Protein AF-A0A6G3RQ83-F1 (afdb_monomer)

Nearest PDB structures (foldseek):
  8jdv-assembly1_A  TM=8.795E-01  e=1.199E-05  Mus musculus
  8jdx-assembly1_A  TM=8.565E-01  e=9.917E-06  Mus musculus
  8jdu-assembly1_A  TM=8.662E-01  e=1.199E-05  Mus musculus
  8jdt-assembly1_A  TM=8.789E-01  e=2.021E-05  Mus musculus
  8jdp-assembly1_A  TM=8.867E-01  e=3.249E-05  Mus musculus

Mean predicted aligned error: 5.99 Å

Radius of gyration: 28.43 Å; Cα contacts (8 Å, |Δi|>4): 688; chains: 1; bounding box: 69×50×75 Å

Structure (mmCIF, N/CA/C/O backbone):
data_AF-A0A6G3RQ83-F1
#
_entry.id   AF-A0A6G3RQ83-F1
#
loop_
_atom_site.group_PDB
_atom_site.id
_atom_site.type_symbol
_atom_site.label_atom_id
_atom_site.label_alt_id
_atom_site.label_comp_id
_atom_site.label_asym_id
_atom_site.label_entity_id
_atom_site.label_seq_id
_atom_site.pdbx_PDB_ins_code
_atom_site.Cartn_x
_atom_site.Cartn_y
_atom_site.Cartn_z
_atom_site.occupancy
_atom_site.B_iso_or_equiv
_atom_site.auth_seq_id
_atom_site.auth_comp_id
_atom_site.auth_asym_id
_atom_site.auth_atom_id
_atom_site.pdbx_PDB_model_num
ATOM 1 N N . ALA A 1 1 ? -17.343 4.340 -33.587 1.00 60.56 1 ALA A N 1
ATOM 2 C CA . ALA A 1 1 ? -17.999 3.155 -34.172 1.00 60.56 1 ALA A CA 1
ATOM 3 C C . ALA A 1 1 ? -19.364 2.994 -33.525 1.00 60.56 1 ALA A C 1
ATOM 5 O O . ALA A 1 1 ? -19.472 3.233 -32.323 1.00 60.56 1 ALA A O 1
ATOM 6 N N . ALA A 1 2 ? -20.395 2.627 -34.284 1.00 85.44 2 ALA A N 1
ATOM 7 C CA . ALA A 1 2 ? -21.669 2.229 -33.679 1.00 85.44 2 ALA A CA 1
ATOM 8 C C . ALA A 1 2 ? -21.465 0.942 -32.841 1.00 85.44 2 ALA A C 1
ATOM 10 O O . ALA A 1 2 ? -20.587 0.149 -33.187 1.00 85.44 2 ALA A O 1
ATOM 11 N N . PRO A 1 3 ? -22.248 0.677 -31.776 1.00 84.38 3 PRO A N 1
ATOM 12 C CA . PRO A 1 3 ? -22.075 -0.525 -30.947 1.00 84.38 3 PRO A CA 1
ATOM 13 C C . PRO A 1 3 ? -22.055 -1.837 -31.749 1.00 84.38 3 PRO A C 1
ATOM 15 O O . PRO A 1 3 ? -21.210 -2.698 -31.517 1.00 84.38 3 PRO A O 1
ATOM 18 N N . ALA A 1 4 ? -22.922 -1.948 -32.761 1.00 87.56 4 ALA A N 1
ATOM 19 C CA . ALA A 1 4 ? -22.968 -3.100 -33.661 1.00 87.56 4 ALA A CA 1
ATOM 20 C C . ALA A 1 4 ? -21.682 -3.262 -34.490 1.00 87.56 4 ALA A C 1
ATOM 22 O O . ALA A 1 4 ? -21.198 -4.373 -34.689 1.00 87.56 4 ALA A O 1
ATOM 23 N N . GLU A 1 5 ? -21.091 -2.153 -34.934 1.00 91.25 5 GLU A N 1
ATOM 24 C CA . GLU A 1 5 ? -19.834 -2.158 -35.679 1.00 91.25 5 GLU A CA 1
ATOM 25 C C . GLU A 1 5 ? -18.661 -2.587 -34.784 1.00 91.25 5 GLU A C 1
ATOM 27 O O . GLU A 1 5 ? -17.835 -3.401 -35.193 1.00 91.25 5 GLU A O 1
ATOM 32 N N . ALA A 1 6 ? -18.601 -2.087 -33.544 1.00 88.31 6 ALA A N 1
ATOM 33 C CA . ALA A 1 6 ? -17.580 -2.486 -32.576 1.00 88.31 6 ALA A CA 1
ATOM 34 C C . ALA A 1 6 ? -17.664 -3.987 -32.256 1.00 88.31 6 ALA A C 1
ATOM 36 O O . ALA A 1 6 ? -16.642 -4.674 -32.243 1.00 88.31 6 ALA A O 1
ATOM 37 N N . ARG A 1 7 ? -18.883 -4.511 -32.078 1.00 89.75 7 ARG A N 1
ATOM 38 C CA . ARG A 1 7 ? -19.116 -5.941 -31.857 1.00 89.75 7 ARG A CA 1
ATOM 39 C C . ARG A 1 7 ? -18.707 -6.790 -33.059 1.00 89.75 7 ARG A C 1
ATOM 41 O O . ARG A 1 7 ? -17.972 -7.756 -32.886 1.00 89.75 7 ARG A O 1
ATOM 48 N N . ALA A 1 8 ? -19.093 -6.395 -34.272 1.00 92.06 8 ALA A N 1
ATOM 49 C CA . ALA A 1 8 ? -18.705 -7.105 -35.491 1.00 92.06 8 ALA A CA 1
ATOM 50 C C . ALA A 1 8 ? -17.176 -7.159 -35.673 1.00 92.06 8 ALA A C 1
ATOM 52 O O . ALA A 1 8 ? -16.634 -8.194 -36.065 1.00 92.06 8 ALA A O 1
ATOM 53 N N . ARG A 1 9 ? -16.467 -6.068 -35.340 1.00 92.44 9 ARG A N 1
ATOM 54 C CA . ARG A 1 9 ? -14.994 -6.032 -35.333 1.00 92.44 9 ARG A CA 1
ATOM 55 C C . ARG A 1 9 ? -14.403 -6.966 -34.273 1.00 92.44 9 ARG A C 1
ATOM 57 O O . ARG A 1 9 ? -13.469 -7.698 -34.584 1.00 92.44 9 ARG A O 1
ATOM 64 N N . ALA A 1 10 ? -14.950 -6.985 -33.056 1.00 90.94 10 ALA A N 1
ATOM 65 C CA . ALA A 1 10 ? -14.504 -7.900 -32.003 1.00 90.94 10 ALA A CA 1
ATOM 66 C C . ALA A 1 10 ? -14.693 -9.373 -32.408 1.00 90.94 10 ALA A C 1
ATOM 68 O O . ALA A 1 10 ? -13.779 -10.178 -32.261 1.00 90.94 10 ALA A O 1
ATOM 69 N N . GLU A 1 11 ? -15.837 -9.721 -32.997 1.00 91.25 11 GLU A N 1
ATOM 70 C CA . GLU A 1 11 ? -16.105 -11.076 -33.494 1.00 91.25 11 GLU A CA 1
ATOM 71 C C . GLU A 1 11 ? -15.198 -11.460 -34.674 1.00 91.25 11 GLU A C 1
ATOM 73 O O . GLU A 1 11 ? -14.825 -12.624 -34.813 1.00 91.25 11 GLU A O 1
ATOM 78 N N . ALA A 1 12 ? -14.806 -10.499 -35.516 1.00 92.69 12 ALA A N 1
ATOM 79 C CA . ALA A 1 12 ? -13.812 -10.736 -36.561 1.00 92.69 12 ALA A CA 1
ATOM 80 C C . ALA A 1 12 ? -12.431 -11.064 -35.972 1.00 92.69 12 ALA A C 1
ATOM 82 O O . ALA A 1 12 ? -11.784 -11.988 -36.457 1.00 92.69 12 ALA A O 1
ATOM 83 N N . ILE A 1 13 ? -12.016 -10.368 -34.906 1.00 90.75 13 ILE A N 1
ATOM 84 C CA . ILE A 1 13 ? -10.780 -10.683 -34.173 1.00 90.75 13 ILE A CA 1
ATOM 85 C C . ILE A 1 13 ? -10.866 -12.083 -33.565 1.00 90.75 13 ILE A C 1
ATOM 87 O O . ILE A 1 13 ? -9.930 -12.855 -33.723 1.00 90.75 13 ILE A O 1
ATOM 91 N N . VAL A 1 14 ? -11.988 -12.440 -32.931 1.00 91.81 14 VAL A N 1
ATOM 92 C CA . VAL A 1 14 ? -12.187 -13.780 -32.351 1.00 91.81 14 VAL A CA 1
ATOM 93 C C . VAL A 1 14 ? -12.084 -14.876 -33.408 1.00 91.81 14 VAL A C 1
ATOM 95 O O . VAL A 1 14 ? -11.429 -15.875 -33.162 1.00 91.81 14 VAL A O 1
ATOM 98 N N . ARG A 1 15 ? -12.680 -14.695 -34.594 1.00 89.56 15 ARG A N 1
ATOM 99 C CA . ARG A 1 15 ? -12.571 -15.677 -35.690 1.00 89.56 15 ARG A CA 1
ATOM 100 C C . ARG A 1 15 ? -11.160 -15.782 -36.270 1.00 89.56 15 ARG A C 1
ATOM 102 O O . ARG A 1 15 ? -10.807 -16.829 -36.797 1.00 89.56 15 ARG A O 1
ATOM 109 N N . ALA A 1 16 ? -10.402 -14.688 -36.247 1.00 89.50 16 ALA A N 1
ATOM 110 C CA . ALA A 1 16 ? -9.028 -14.654 -36.739 1.00 89.50 16 ALA A CA 1
ATOM 111 C C . ALA A 1 16 ? -8.018 -15.173 -35.702 1.00 89.50 16 ALA A C 1
ATOM 113 O O . ALA A 1 16 ? -6.944 -15.642 -36.071 1.00 89.50 16 ALA A O 1
ATOM 114 N N . ALA A 1 17 ? -8.348 -15.070 -34.414 1.00 83.88 17 ALA A N 1
ATOM 115 C CA . ALA A 1 17 ? -7.580 -15.650 -33.332 1.00 83.88 17 ALA A CA 1
ATOM 116 C C . ALA A 1 17 ? -7.884 -17.150 -33.270 1.00 83.88 17 ALA A C 1
ATOM 118 O O . ALA A 1 17 ? -9.022 -17.545 -33.049 1.00 83.88 17 ALA A O 1
ATOM 119 N N . ASP A 1 18 ? -6.868 -17.992 -33.437 1.00 84.38 18 ASP A N 1
ATOM 120 C CA . ASP A 1 18 ? -6.955 -19.439 -33.199 1.00 84.38 18 ASP A CA 1
ATOM 121 C C . ASP A 1 18 ? -7.060 -19.723 -31.682 1.00 84.38 18 ASP A C 1
ATOM 123 O O . ASP A 1 18 ? -6.162 -20.273 -31.047 1.00 84.38 18 ASP A O 1
ATOM 127 N N . ALA A 1 19 ? -8.111 -19.190 -31.056 1.00 87.12 19 ALA A N 1
ATOM 128 C CA . ALA A 1 19 ? -8.322 -19.185 -29.618 1.00 87.12 19 ALA A CA 1
ATOM 129 C C . ALA A 1 19 ? -9.095 -20.432 -29.171 1.00 87.12 19 ALA A C 1
ATOM 131 O O . ALA A 1 19 ? -10.034 -20.868 -29.831 1.00 87.12 19 ALA A O 1
ATOM 132 N N . LEU A 1 20 ? -8.739 -20.969 -28.000 1.00 92.75 20 LEU A N 1
ATOM 133 C CA . LEU A 1 20 ? -9.447 -22.102 -27.390 1.00 92.75 20 LEU A CA 1
ATOM 134 C C . LEU A 1 20 ? -10.851 -21.726 -26.890 1.00 92.75 20 LEU A C 1
ATOM 136 O O . LEU A 1 20 ? -11.746 -22.565 -26.880 1.00 92.75 20 LEU A O 1
ATOM 140 N N . ASP A 1 21 ? -11.022 -20.479 -26.450 1.00 93.38 21 ASP A N 1
ATOM 141 C CA . ASP A 1 21 ? -12.290 -19.906 -26.002 1.00 93.38 21 ASP A CA 1
ATOM 142 C C . ASP A 1 21 ? -12.244 -18.378 -26.164 1.00 93.38 21 ASP A C 1
ATOM 144 O O . ASP A 1 21 ? -11.164 -17.774 -26.206 1.00 93.38 21 ASP A O 1
ATOM 148 N N . ALA A 1 22 ? -13.408 -17.741 -26.260 1.00 92.69 22 ALA A N 1
ATOM 149 C CA . ALA A 1 22 ? -13.518 -16.301 -26.420 1.00 92.69 22 ALA A CA 1
ATOM 150 C C . ALA A 1 22 ? -14.801 -15.740 -25.804 1.00 92.69 22 ALA A C 1
ATOM 152 O O . ALA A 1 22 ? -15.896 -16.279 -25.957 1.00 92.69 22 ALA A O 1
ATOM 153 N N . ARG A 1 23 ? -14.680 -14.562 -25.185 1.00 92.00 23 ARG A N 1
ATOM 154 C CA . ARG A 1 23 ? -15.817 -13.796 -24.671 1.00 92.00 23 ARG A CA 1
ATOM 155 C C . ARG A 1 23 ? -15.720 -12.339 -25.102 1.00 92.00 23 ARG A C 1
ATOM 157 O O . ARG A 1 23 ? -14.779 -11.641 -24.739 1.00 92.00 23 ARG A O 1
ATOM 164 N N . VAL A 1 24 ? -16.736 -11.867 -25.822 1.00 91.69 24 VAL A N 1
ATOM 165 C CA . VAL A 1 24 ? -16.911 -10.441 -26.127 1.00 91.69 24 VAL A CA 1
ATOM 166 C C . VAL A 1 24 ? -17.701 -9.795 -24.991 1.00 91.69 24 VAL A C 1
ATOM 168 O O . VAL A 1 24 ? -18.797 -10.246 -24.663 1.00 91.69 24 VAL A O 1
ATOM 171 N N . VAL A 1 25 ? -17.133 -8.753 -24.381 1.00 92.44 25 VAL A N 1
ATOM 172 C CA . VAL A 1 25 ? -17.758 -7.987 -23.294 1.00 92.44 25 VAL A CA 1
ATOM 173 C C . VAL A 1 25 ? -18.052 -6.576 -23.792 1.00 92.44 25 VAL A C 1
ATOM 175 O O . VAL A 1 25 ? -17.140 -5.790 -24.058 1.00 92.44 25 VAL A O 1
ATOM 178 N N . ASP A 1 26 ? -19.333 -6.265 -23.952 1.00 89.50 26 ASP A N 1
ATOM 179 C CA . ASP A 1 26 ? -19.826 -4.977 -24.448 1.00 89.50 26 ASP A CA 1
ATOM 180 C C . ASP A 1 26 ? -20.525 -4.134 -23.373 1.00 89.50 26 ASP A C 1
ATOM 182 O O . ASP A 1 26 ? -20.759 -2.943 -23.588 1.00 89.50 26 ASP A O 1
ATOM 186 N N . ASP A 1 27 ? -20.789 -4.702 -22.194 1.00 91.38 27 ASP A N 1
ATOM 187 C CA . ASP A 1 27 ? -21.314 -3.943 -21.071 1.00 91.38 27 ASP A CA 1
ATOM 188 C C . ASP A 1 27 ? -20.209 -3.055 -20.447 1.00 91.38 27 ASP A C 1
ATOM 190 O O . ASP A 1 27 ? -19.086 -3.516 -20.204 1.00 91.38 27 ASP A O 1
ATOM 194 N N . PRO A 1 28 ? -20.488 -1.772 -20.146 1.00 90.31 28 PRO A N 1
ATOM 195 C CA . PRO A 1 28 ? -19.456 -0.858 -19.660 1.00 90.31 28 PRO A CA 1
ATOM 196 C C . PRO A 1 28 ? -18.801 -1.270 -18.334 1.00 90.31 28 PRO A C 1
ATOM 198 O O . PRO A 1 28 ? -17.666 -0.876 -18.064 1.00 90.31 28 PRO A O 1
ATOM 201 N N . ALA A 1 29 ? -19.505 -2.005 -17.466 1.00 89.88 29 ALA A N 1
ATOM 202 C CA . ALA A 1 29 ? -18.961 -2.416 -16.173 1.00 89.88 29 ALA A CA 1
ATOM 203 C C . ALA A 1 29 ? -17.939 -3.547 -16.341 1.00 89.88 29 ALA A C 1
ATOM 205 O O . ALA A 1 29 ? -16.832 -3.450 -15.805 1.00 89.88 29 ALA A O 1
ATOM 206 N N . GLY A 1 30 ? -18.275 -4.557 -17.140 1.00 92.88 30 GLY A N 1
ATOM 207 C CA . GLY A 1 30 ? -17.385 -5.641 -17.531 1.00 92.88 30 GLY A CA 1
ATOM 208 C C . GLY A 1 30 ? -16.168 -5.135 -18.300 1.00 92.88 30 GLY A C 1
ATOM 209 O O . GLY A 1 30 ? -15.046 -5.526 -17.983 1.00 92.88 30 GLY A O 1
ATOM 210 N N . GLN A 1 31 ? -16.351 -4.191 -19.230 1.00 92.06 31 GLN A N 1
ATOM 211 C CA . GLN A 1 31 ? -15.231 -3.556 -19.936 1.00 92.06 31 GLN A CA 1
ATOM 212 C C . GLN A 1 31 ? -14.258 -2.881 -18.970 1.00 92.06 31 GLN A C 1
ATOM 214 O O . GLN A 1 31 ? -13.061 -3.149 -19.028 1.00 92.06 31 GLN A O 1
ATOM 219 N N . ARG A 1 32 ? -14.754 -2.049 -18.043 1.00 89.88 32 ARG A N 1
ATOM 220 C CA . ARG A 1 32 ? -13.900 -1.395 -17.036 1.00 89.88 32 ARG A CA 1
ATOM 221 C C . ARG A 1 32 ? -13.158 -2.400 -16.159 1.00 89.88 32 ARG A C 1
ATOM 223 O O . ARG A 1 32 ? -12.003 -2.164 -15.821 1.00 89.88 32 ARG A O 1
ATOM 230 N N . ALA A 1 33 ? -13.801 -3.509 -15.791 1.00 90.12 33 ALA A N 1
ATOM 231 C CA . ALA A 1 33 ? -13.156 -4.556 -15.007 1.00 90.12 33 ALA A CA 1
ATOM 232 C C . ALA A 1 33 ? -11.991 -5.205 -15.773 1.00 90.12 33 ALA A C 1
ATOM 234 O O . ALA A 1 33 ? -10.909 -5.356 -15.210 1.00 90.12 33 ALA A O 1
ATOM 235 N N . LEU A 1 34 ? -12.179 -5.526 -17.058 1.00 92.44 34 LEU A N 1
ATOM 236 C CA . LEU A 1 34 ? -11.126 -6.099 -17.904 1.00 92.44 34 LEU A CA 1
ATOM 237 C C . LEU A 1 34 ? -9.994 -5.102 -18.187 1.00 92.44 34 LEU A C 1
ATOM 239 O O . LEU A 1 34 ? -8.823 -5.464 -18.078 1.00 92.44 34 LEU A O 1
ATOM 243 N N . TRP A 1 35 ? -10.323 -3.842 -18.481 1.00 91.56 35 TRP A N 1
ATOM 244 C CA . TRP A 1 35 ? -9.328 -2.781 -18.657 1.00 91.56 35 TRP A CA 1
ATOM 245 C C . TRP A 1 35 ? -8.476 -2.597 -17.411 1.00 91.56 35 TRP A C 1
ATOM 247 O O . TRP A 1 35 ? -7.252 -2.566 -17.514 1.00 91.56 35 TRP A O 1
ATOM 257 N N . ARG A 1 36 ? -9.100 -2.603 -16.227 1.00 88.50 36 ARG A N 1
ATOM 258 C CA . ARG A 1 36 ? -8.374 -2.512 -14.961 1.00 88.50 36 ARG A CA 1
ATOM 259 C C . ARG A 1 36 ? -7.328 -3.616 -14.816 1.00 88.50 36 ARG A C 1
ATOM 261 O O . ARG A 1 36 ? -6.236 -3.320 -14.352 1.00 88.50 36 ARG A O 1
ATOM 268 N N . VAL A 1 37 ? -7.614 -4.856 -15.227 1.00 90.00 37 VAL A N 1
ATOM 269 C CA . VAL A 1 37 ? -6.622 -5.951 -15.181 1.00 90.00 37 VAL A CA 1
ATOM 270 C C . VAL A 1 37 ? -5.385 -5.604 -16.016 1.00 90.00 37 VAL A C 1
ATOM 272 O O . VAL A 1 37 ? -4.261 -5.778 -15.548 1.00 90.00 37 VAL A O 1
ATOM 275 N N . ARG A 1 38 ? -5.576 -5.075 -17.231 1.00 90.50 38 ARG A N 1
ATOM 276 C CA . ARG A 1 38 ? -4.472 -4.689 -18.124 1.00 90.50 38 ARG A CA 1
ATOM 277 C C . ARG A 1 38 ? -3.727 -3.442 -17.644 1.00 90.50 38 ARG A C 1
ATOM 279 O O . ARG A 1 38 ? -2.504 -3.389 -17.773 1.00 90.50 38 ARG A O 1
ATOM 286 N N . GLU A 1 39 ? -4.436 -2.445 -17.132 1.00 89.31 39 GLU A N 1
ATOM 287 C CA . GLU A 1 39 ? -3.857 -1.197 -16.617 1.00 89.31 39 GLU A CA 1
ATOM 288 C C . GLU A 1 39 ? -3.052 -1.441 -15.331 1.00 89.31 39 GLU A C 1
ATOM 290 O O . GLU A 1 39 ? -1.969 -0.883 -15.154 1.00 89.31 39 GLU A O 1
ATOM 295 N N . ASP A 1 40 ? -3.533 -2.343 -14.469 1.00 90.50 40 ASP A N 1
ATOM 296 C CA . ASP A 1 40 ? -2.878 -2.711 -13.211 1.00 90.50 40 ASP A CA 1
ATOM 297 C C . ASP A 1 40 ? -1.710 -3.702 -13.402 1.00 90.50 40 ASP A C 1
ATOM 299 O O . ASP A 1 40 ? -0.912 -3.870 -12.478 1.00 90.50 40 ASP A O 1
ATOM 303 N N . ALA A 1 41 ? -1.555 -4.300 -14.595 1.00 90.12 41 ALA A N 1
ATOM 304 C CA . ALA A 1 41 ? -0.545 -5.323 -14.910 1.00 90.12 41 ALA A CA 1
ATOM 305 C C . ALA A 1 41 ? 0.886 -4.919 -14.524 1.00 90.12 41 ALA A C 1
ATOM 307 O O . ALA A 1 41 ? 1.648 -5.734 -14.005 1.00 90.12 41 ALA A O 1
ATOM 308 N N . SER A 1 42 ? 1.238 -3.643 -14.712 1.00 87.81 42 SER A N 1
ATOM 309 C CA . SER A 1 42 ? 2.567 -3.122 -14.371 1.00 87.81 42 SER A CA 1
ATOM 310 C C . SER A 1 42 ? 2.916 -3.284 -12.888 1.00 87.81 42 SER A C 1
ATOM 312 O O . SER A 1 42 ? 4.096 -3.426 -12.562 1.00 87.81 42 SER A O 1
ATOM 314 N N . GLY A 1 43 ? 1.916 -3.275 -12.001 1.00 89.50 43 GLY A N 1
ATOM 315 C CA . GLY A 1 43 ? 2.088 -3.512 -10.572 1.00 89.50 43 GLY A CA 1
ATOM 316 C C . GLY A 1 43 ? 1.710 -4.924 -10.126 1.00 89.50 43 GLY A C 1
ATOM 317 O O . GLY A 1 43 ? 2.334 -5.434 -9.208 1.00 89.50 43 GLY A O 1
ATOM 318 N N . THR A 1 44 ? 0.731 -5.582 -10.751 1.00 89.44 44 THR A N 1
ATOM 319 C CA . THR A 1 44 ? 0.328 -6.938 -10.331 1.00 89.44 44 THR A CA 1
ATOM 320 C C . THR A 1 44 ? 1.333 -8.004 -10.756 1.00 89.44 44 THR A C 1
ATOM 322 O O . THR A 1 44 ? 1.498 -8.992 -10.048 1.00 89.44 44 THR A O 1
ATOM 325 N N . ALA A 1 45 ? 2.056 -7.794 -11.862 1.00 90.75 45 ALA A N 1
ATOM 326 C CA . ALA A 1 45 ? 3.065 -8.728 -12.358 1.00 90.75 45 ALA A CA 1
ATOM 327 C C . ALA A 1 45 ? 4.389 -8.693 -11.569 1.00 90.75 45 ALA A C 1
ATOM 329 O O . ALA A 1 45 ? 5.325 -9.396 -11.934 1.00 90.75 45 ALA A O 1
ATOM 330 N N . THR A 1 46 ? 4.509 -7.880 -10.510 1.00 90.69 46 THR A N 1
ATOM 331 C CA . THR A 1 46 ? 5.757 -7.775 -9.729 1.00 90.69 46 THR A CA 1
ATOM 332 C C . THR A 1 46 ? 5.962 -8.926 -8.745 1.00 90.69 46 THR A C 1
ATOM 334 O O . THR A 1 46 ? 6.936 -8.938 -7.994 1.00 90.69 46 THR A O 1
ATOM 337 N N . ARG A 1 47 ? 5.025 -9.877 -8.699 1.00 89.06 47 ARG A N 1
ATOM 338 C CA . ARG A 1 47 ? 5.170 -11.146 -7.992 1.00 89.06 47 ARG A CA 1
ATOM 339 C C . ARG A 1 47 ? 4.665 -12.285 -8.866 1.00 89.06 47 ARG A C 1
ATOM 341 O O . ARG A 1 47 ? 3.622 -12.169 -9.508 1.00 89.06 47 ARG A O 1
ATOM 348 N N . MET A 1 48 ? 5.412 -13.377 -8.860 1.00 88.00 48 MET A N 1
ATOM 349 C CA . MET A 1 48 ? 5.060 -14.621 -9.534 1.00 88.00 48 MET A CA 1
ATOM 350 C C . MET A 1 48 ? 4.011 -15.390 -8.714 1.00 88.00 48 MET A C 1
ATOM 352 O O . MET A 1 48 ? 3.726 -15.060 -7.561 1.00 88.00 48 MET A O 1
ATOM 356 N N . SER A 1 49 ? 3.422 -16.438 -9.295 1.00 85.38 49 SER A N 1
ATOM 357 C CA . SER A 1 49 ? 2.383 -17.247 -8.636 1.00 85.38 49 SER A CA 1
ATOM 358 C C . SER A 1 49 ? 2.863 -17.985 -7.380 1.00 85.38 49 SER A C 1
ATOM 360 O O . SER A 1 49 ? 2.048 -18.326 -6.530 1.00 85.38 49 SER A O 1
ATOM 362 N N . ASP A 1 50 ? 4.167 -18.239 -7.267 1.00 87.81 50 ASP A N 1
ATOM 363 C CA . ASP A 1 50 ? 4.820 -18.815 -6.083 1.00 87.81 50 ASP A CA 1
ATOM 364 C C . ASP A 1 50 ? 5.202 -17.752 -5.031 1.00 87.81 50 ASP A C 1
ATOM 366 O O . ASP A 1 50 ? 5.759 -18.081 -3.987 1.00 87.81 50 ASP A O 1
ATOM 370 N N . GLY A 1 51 ? 4.895 -16.478 -5.294 1.00 85.38 51 GLY A N 1
ATOM 371 C CA . GLY A 1 51 ? 5.201 -15.346 -4.429 1.00 85.38 51 GLY A CA 1
ATOM 372 C C . GLY A 1 51 ? 6.570 -14.710 -4.667 1.00 85.38 51 GLY A C 1
ATOM 373 O O . GLY A 1 51 ? 6.816 -13.650 -4.079 1.00 85.38 51 GLY A O 1
ATOM 374 N N . SER A 1 52 ? 7.432 -15.279 -5.523 1.00 88.31 52 SER A N 1
ATOM 375 C CA . SER A 1 52 ? 8.756 -14.711 -5.802 1.00 88.31 52 SER A CA 1
ATOM 376 C C . SER A 1 52 ? 8.643 -13.326 -6.435 1.00 88.31 52 SER A C 1
ATOM 378 O O . SER A 1 52 ? 7.706 -13.037 -7.182 1.00 88.31 52 SER A O 1
ATOM 380 N N . GLU A 1 53 ? 9.592 -12.448 -6.125 1.00 90.88 53 GLU A N 1
ATOM 381 C CA . GLU A 1 53 ? 9.613 -11.086 -6.657 1.00 90.88 53 GLU A CA 1
ATOM 382 C C . GLU A 1 53 ? 9.976 -11.100 -8.147 1.00 90.88 53 GLU A C 1
ATOM 384 O O . GLU A 1 53 ? 10.757 -11.933 -8.604 1.00 90.88 53 GLU A O 1
ATOM 389 N N . ALA A 1 54 ? 9.380 -10.184 -8.906 1.00 92.44 54 ALA A N 1
ATOM 390 C CA . ALA A 1 54 ? 9.702 -9.944 -10.302 1.00 92.44 54 ALA A CA 1
ATOM 391 C C . ALA A 1 54 ? 9.765 -8.436 -10.545 1.00 92.44 54 ALA A C 1
ATOM 393 O O . ALA A 1 54 ? 8.884 -7.677 -10.130 1.00 92.44 54 ALA A O 1
ATOM 394 N N . TRP A 1 55 ? 10.817 -7.985 -11.212 1.00 90.81 55 TRP A N 1
ATOM 395 C CA . TRP A 1 55 ? 11.196 -6.582 -11.221 1.00 90.81 55 TRP A CA 1
ATOM 396 C C . TRP A 1 55 ? 11.106 -5.940 -12.608 1.00 90.81 55 TRP A C 1
ATOM 398 O O . TRP A 1 55 ? 11.196 -6.630 -13.630 1.00 90.81 55 TRP A O 1
ATOM 408 N N . PRO A 1 56 ? 10.901 -4.606 -12.650 1.00 86.44 56 PRO A N 1
ATOM 409 C CA . PRO A 1 56 ? 11.356 -3.795 -13.768 1.00 86.44 56 PRO A CA 1
ATOM 410 C C . PRO A 1 56 ? 12.878 -3.886 -13.945 1.00 86.44 56 PRO A C 1
ATOM 412 O O . PRO A 1 56 ? 13.606 -4.154 -12.995 1.00 86.44 56 PRO A O 1
ATOM 415 N N . GLY A 1 57 ? 13.352 -3.556 -15.136 1.00 74.88 57 GLY A N 1
ATOM 416 C CA . GLY A 1 57 ? 14.752 -3.370 -15.501 1.00 74.88 57 GLY A CA 1
ATOM 417 C C . GLY A 1 57 ? 14.921 -3.184 -17.009 1.00 74.88 57 GLY A C 1
ATOM 418 O O . GLY A 1 57 ? 15.643 -2.296 -17.446 1.00 74.88 57 GLY A O 1
ATOM 419 N N . TRP A 1 58 ? 14.192 -3.960 -17.812 1.00 70.50 58 TRP A N 1
ATOM 420 C CA . TRP A 1 58 ? 14.379 -4.021 -19.267 1.00 70.50 58 TRP A CA 1
ATOM 421 C C . TRP A 1 58 ? 13.076 -3.959 -20.085 1.00 70.50 58 TRP A C 1
ATOM 423 O O . TRP A 1 58 ? 13.088 -3.740 -21.291 1.00 70.50 58 TRP A O 1
ATOM 433 N N . GLU A 1 59 ? 11.929 -4.089 -19.433 1.00 69.88 59 GLU A N 1
ATOM 434 C CA . GLU A 1 59 ? 10.582 -4.314 -19.958 1.00 69.88 59 GLU A CA 1
ATOM 435 C C . GLU A 1 59 ? 10.003 -3.222 -20.860 1.00 69.88 59 GLU A C 1
ATOM 437 O O . GLU A 1 59 ? 9.043 -2.555 -20.501 1.00 69.88 59 GLU A O 1
ATOM 442 N N . ASP A 1 60 ? 10.572 -3.014 -22.038 1.00 86.69 60 ASP A N 1
ATOM 443 C CA . ASP A 1 60 ? 10.064 -2.038 -23.004 1.00 86.69 60 ASP A CA 1
ATOM 444 C C . ASP A 1 60 ? 10.687 -2.223 -24.393 1.00 86.69 60 ASP A C 1
ATOM 446 O O . ASP A 1 60 ? 10.942 -1.262 -25.107 1.00 86.69 60 ASP A O 1
ATOM 450 N N . CYS A 1 61 ? 11.023 -3.452 -24.779 1.00 91.62 61 CYS A N 1
ATOM 451 C CA . CYS A 1 61 ? 11.591 -3.676 -26.104 1.00 91.62 61 CYS A CA 1
ATOM 452 C C . CYS A 1 61 ? 10.502 -3.778 -27.157 1.00 91.62 61 CYS A C 1
ATOM 454 O O . CYS A 1 61 ? 9.523 -4.513 -26.987 1.00 91.62 61 CYS A O 1
ATOM 456 N N . ALA A 1 62 ? 10.733 -3.087 -28.268 1.00 95.00 62 ALA A N 1
ATOM 457 C CA . ALA A 1 62 ? 9.860 -3.102 -29.426 1.00 95.00 62 ALA A CA 1
ATOM 458 C C . ALA A 1 62 ? 10.591 -3.710 -30.620 1.00 95.00 62 ALA A C 1
ATOM 460 O O . ALA A 1 62 ? 11.695 -3.295 -30.953 1.00 95.00 62 ALA A O 1
ATOM 461 N N . VAL A 1 63 ? 9.978 -4.678 -31.291 1.00 96.44 63 VAL A N 1
ATOM 462 C CA . VAL A 1 63 ? 10.465 -5.225 -32.568 1.00 96.44 63 VAL A CA 1
ATOM 463 C C . VAL A 1 63 ? 9.393 -5.029 -33.638 1.00 96.44 63 VAL A C 1
ATOM 465 O O . VAL A 1 63 ? 8.219 -4.908 -33.292 1.00 96.44 63 VAL A O 1
ATOM 468 N N . PRO A 1 64 ? 9.729 -5.038 -34.941 1.00 96.88 64 PRO A N 1
ATOM 469 C CA . PRO A 1 64 ? 8.710 -5.002 -35.985 1.00 96.88 64 PRO A CA 1
ATOM 470 C C . PRO A 1 64 ? 7.641 -6.086 -35.736 1.00 96.88 64 PRO A C 1
ATOM 472 O O . PRO A 1 64 ? 8.021 -7.244 -35.535 1.00 96.88 64 PRO A O 1
ATOM 475 N N . PRO A 1 65 ? 6.325 -5.782 -35.780 1.00 95.06 65 PRO A N 1
ATOM 476 C CA . PRO A 1 65 ? 5.279 -6.745 -35.409 1.00 95.06 65 PRO A CA 1
ATOM 477 C C . PRO A 1 65 ? 5.366 -8.085 -36.155 1.00 95.06 65 PRO A C 1
ATOM 479 O O . PRO A 1 65 ? 5.149 -9.146 -35.574 1.00 95.06 65 PRO A O 1
ATOM 482 N N . ALA A 1 66 ? 5.790 -8.060 -37.423 1.00 94.88 66 ALA A N 1
ATOM 483 C CA . ALA A 1 66 ? 6.014 -9.261 -38.233 1.00 94.88 66 ALA A CA 1
ATOM 484 C C . ALA A 1 66 ? 7.120 -10.193 -37.689 1.00 94.88 66 ALA A C 1
ATOM 486 O O . ALA A 1 66 ? 7.141 -11.380 -38.011 1.00 94.88 66 ALA A O 1
ATOM 487 N N . ARG A 1 67 ? 8.041 -9.674 -36.871 1.00 96.38 67 ARG A N 1
ATOM 488 C CA . ARG A 1 67 ? 9.144 -10.413 -36.238 1.00 96.38 67 ARG A CA 1
ATOM 489 C C . ARG A 1 67 ? 8.867 -10.783 -34.782 1.00 96.38 67 ARG A C 1
ATOM 491 O O . ARG A 1 67 ? 9.585 -11.620 -34.237 1.00 96.38 67 ARG A O 1
ATOM 498 N N . LEU A 1 68 ? 7.806 -10.243 -34.174 1.00 94.00 68 LEU A N 1
ATOM 499 C CA . LEU A 1 68 ? 7.490 -10.424 -32.754 1.00 94.00 68 LEU A CA 1
ATOM 500 C C . LEU A 1 68 ? 7.464 -11.900 -32.333 1.00 94.00 68 LEU A C 1
ATOM 502 O O . LEU A 1 68 ? 8.033 -12.262 -31.310 1.00 94.00 68 LEU A O 1
ATOM 506 N N . GLY A 1 69 ? 6.855 -12.776 -33.135 1.00 93.75 69 GLY A N 1
ATOM 507 C CA . GLY A 1 69 ? 6.782 -14.204 -32.813 1.00 93.75 69 GLY A CA 1
ATOM 508 C C . GLY A 1 69 ? 8.145 -14.909 -32.778 1.00 93.75 69 GLY A C 1
ATOM 509 O O . GLY A 1 69 ? 8.342 -15.799 -31.953 1.00 93.75 69 GLY A O 1
ATOM 510 N N . ALA A 1 70 ? 9.080 -14.530 -33.658 1.00 97.19 70 ALA A N 1
ATOM 511 C CA . ALA A 1 70 ? 10.440 -15.071 -33.652 1.00 97.19 70 ALA A CA 1
ATOM 512 C C . ALA A 1 70 ? 11.230 -14.525 -32.456 1.00 97.19 70 ALA A C 1
ATOM 514 O O . ALA A 1 70 ? 11.751 -15.312 -31.670 1.00 97.19 70 ALA A O 1
ATOM 515 N N . TYR A 1 71 ? 11.186 -13.207 -32.250 1.00 96.19 71 TYR A N 1
ATOM 516 C CA . TYR A 1 71 ? 11.789 -12.544 -31.095 1.00 96.19 71 TYR A CA 1
ATOM 517 C C . TYR A 1 71 ? 11.330 -13.151 -29.764 1.00 96.19 71 TYR A C 1
ATOM 519 O O . TYR A 1 71 ? 12.160 -13.490 -28.931 1.00 96.19 71 TYR A O 1
ATOM 527 N N . LEU A 1 72 ? 10.024 -13.372 -29.566 1.00 95.12 72 LEU A N 1
ATOM 528 C CA . LEU A 1 72 ? 9.500 -13.942 -28.319 1.00 95.12 72 LEU A CA 1
ATOM 529 C C . LEU A 1 72 ? 9.968 -15.384 -28.066 1.00 95.12 72 LEU A C 1
ATOM 531 O O . LEU A 1 72 ? 10.067 -15.790 -26.907 1.00 95.12 72 LEU A O 1
ATOM 535 N N . ARG A 1 73 ? 10.247 -16.172 -29.113 1.00 96.81 73 ARG A N 1
ATOM 536 C CA . ARG A 1 73 ? 10.826 -17.517 -28.959 1.00 96.81 73 ARG A CA 1
ATOM 537 C C . ARG A 1 73 ? 12.285 -17.437 -28.527 1.00 96.81 73 ARG A C 1
ATOM 539 O O . ARG A 1 73 ? 12.652 -18.103 -27.563 1.00 96.81 73 ARG A O 1
ATOM 546 N N . ASP A 1 74 ? 13.073 -16.589 -29.175 1.00 97.75 74 ASP A N 1
ATOM 547 C CA . ASP A 1 74 ? 14.484 -16.407 -28.828 1.00 97.75 74 ASP A CA 1
ATOM 548 C C . ASP A 1 74 ? 14.639 -15.774 -27.439 1.00 97.75 74 ASP A C 1
ATOM 550 O O . ASP A 1 74 ? 15.459 -16.219 -26.642 1.00 97.75 74 ASP A O 1
ATOM 554 N N . PHE A 1 75 ? 13.780 -14.813 -27.095 1.00 95.81 75 PHE A N 1
ATOM 555 C CA . PHE A 1 75 ? 13.727 -14.189 -25.775 1.00 95.81 75 PHE A CA 1
ATOM 556 C C . PHE A 1 75 ? 13.407 -15.204 -24.669 1.00 95.81 75 PHE A C 1
ATOM 558 O O . PHE A 1 75 ? 14.032 -15.192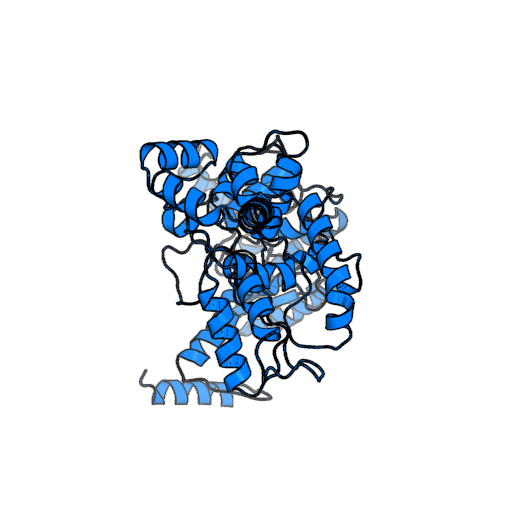 -23.610 1.00 95.81 75 PHE A O 1
ATOM 565 N N . ARG A 1 76 ? 12.467 -16.129 -24.914 1.00 96.19 76 ARG A N 1
ATOM 566 C CA . ARG A 1 76 ? 12.185 -17.236 -23.983 1.00 96.19 76 ARG A CA 1
ATOM 567 C C . ARG A 1 76 ? 13.389 -18.162 -23.815 1.00 96.19 76 ARG A C 1
ATOM 569 O O . ARG A 1 76 ? 13.671 -18.569 -22.691 1.00 96.19 76 ARG A O 1
ATOM 576 N N . SER A 1 77 ? 14.096 -18.472 -24.900 1.00 98.00 77 SER A N 1
ATOM 577 C CA . SER A 1 77 ? 15.336 -19.256 -24.843 1.00 98.00 77 SER A CA 1
ATOM 578 C C . SER A 1 77 ? 16.431 -18.528 -24.059 1.00 98.00 77 SER A C 1
ATOM 580 O O . SER A 1 77 ? 17.122 -19.163 -23.267 1.00 98.00 77 SER A O 1
ATOM 582 N N . LEU A 1 78 ? 16.549 -17.205 -24.215 1.00 97.38 78 LEU A N 1
ATOM 583 C CA . LEU A 1 78 ? 17.501 -16.382 -23.469 1.00 97.38 78 LEU A CA 1
ATOM 584 C C . LEU A 1 78 ? 17.195 -16.385 -21.965 1.00 97.38 78 LEU A C 1
ATOM 586 O O . LEU A 1 78 ? 18.089 -16.648 -21.164 1.00 97.38 78 LEU A O 1
ATOM 590 N N . LEU A 1 79 ? 15.932 -16.166 -21.579 1.00 96.69 79 LEU A N 1
ATOM 591 C CA . LEU A 1 79 ? 15.493 -16.281 -20.182 1.00 96.69 79 LEU A CA 1
ATOM 592 C C . LEU A 1 79 ? 15.867 -17.648 -19.596 1.00 96.69 79 LEU A C 1
ATOM 594 O O . LEU A 1 79 ? 16.493 -17.712 -18.540 1.00 96.69 79 LEU A O 1
ATOM 598 N N . ALA A 1 80 ? 15.552 -18.735 -20.307 1.00 97.75 80 ALA A N 1
ATOM 599 C CA . ALA A 1 80 ? 15.881 -20.089 -19.868 1.00 97.75 80 ALA A CA 1
ATOM 600 C C . ALA A 1 80 ? 17.398 -20.317 -19.742 1.00 97.75 80 ALA A C 1
ATOM 602 O O . ALA A 1 80 ? 17.836 -20.931 -18.770 1.00 97.75 80 ALA A O 1
ATOM 603 N N . GLY A 1 81 ? 18.199 -19.790 -20.674 1.00 98.06 81 GLY A N 1
ATOM 604 C CA . GLY A 1 81 ? 19.663 -19.876 -20.643 1.00 98.06 81 GLY A CA 1
ATOM 605 C C . GLY A 1 81 ? 20.293 -19.184 -19.431 1.00 98.06 81 GLY A C 1
ATOM 606 O O . GLY A 1 81 ? 21.296 -19.660 -18.907 1.00 98.06 81 GLY A O 1
ATOM 607 N N . HIS A 1 82 ? 19.663 -18.117 -18.935 1.00 97.50 82 HIS A N 1
ATOM 608 C CA . HIS A 1 82 ? 20.057 -17.415 -17.706 1.00 97.50 82 HIS A CA 1
ATOM 609 C C . HIS A 1 82 ? 19.358 -17.953 -16.441 1.00 97.50 82 HIS A C 1
ATOM 611 O O . HIS A 1 82 ? 19.602 -17.468 -15.333 1.00 97.50 82 HIS A O 1
ATOM 617 N N . GLY A 1 83 ? 18.490 -18.961 -16.573 1.00 96.38 83 GLY A N 1
ATOM 618 C CA . GLY A 1 83 ? 17.711 -19.506 -15.460 1.00 96.38 83 GLY A CA 1
ATOM 619 C C . GLY A 1 83 ? 16.715 -18.505 -14.865 1.00 96.38 83 GLY A C 1
ATOM 620 O O . GLY A 1 83 ? 16.496 -18.517 -13.657 1.00 96.38 83 GLY A O 1
ATOM 621 N N . LEU A 1 84 ? 16.157 -17.625 -15.698 1.00 95.81 84 LEU A N 1
ATOM 622 C CA . LEU A 1 84 ? 15.201 -16.580 -15.331 1.00 95.81 84 LEU A CA 1
ATOM 623 C C . LEU A 1 84 ? 13.793 -16.913 -15.838 1.00 95.81 84 LEU A C 1
ATOM 625 O O . LEU A 1 84 ? 13.604 -17.614 -16.838 1.00 95.81 84 LEU A O 1
ATOM 629 N N . ARG A 1 85 ? 12.784 -16.358 -15.173 1.00 94.38 85 ARG A N 1
ATOM 630 C CA . ARG A 1 85 ? 11.368 -16.436 -15.543 1.00 94.38 85 ARG A CA 1
ATOM 631 C C . ARG A 1 85 ? 10.818 -15.030 -15.732 1.00 94.38 85 ARG A C 1
ATOM 633 O O . ARG A 1 85 ? 11.197 -14.090 -15.043 1.00 94.38 85 ARG A O 1
ATOM 640 N N . GLY A 1 86 ? 9.890 -14.895 -16.674 1.00 90.88 86 GLY A N 1
ATOM 641 C CA . GLY A 1 86 ? 9.289 -13.612 -17.016 1.00 90.88 86 GLY A CA 1
ATOM 642 C C . GLY A 1 86 ? 7.773 -13.690 -17.136 1.00 90.88 86 GLY A C 1
ATOM 643 O O . GLY A 1 86 ? 7.249 -14.643 -17.713 1.00 90.88 86 GLY A O 1
ATOM 644 N N . THR A 1 87 ? 7.077 -12.664 -16.648 1.00 89.25 87 THR A N 1
ATOM 645 C CA . THR A 1 87 ? 5.630 -12.482 -16.837 1.00 89.25 87 THR A CA 1
ATOM 646 C C . THR A 1 87 ? 5.378 -11.406 -17.898 1.00 89.25 87 THR A C 1
ATOM 648 O O . THR A 1 87 ? 5.511 -10.218 -17.586 1.00 89.25 87 THR A O 1
ATOM 651 N N . PRO A 1 88 ? 5.053 -11.785 -19.152 1.00 89.38 88 PRO A N 1
ATOM 652 C CA . PRO A 1 88 ? 4.868 -10.835 -20.241 1.00 89.38 88 PRO A CA 1
ATOM 653 C C . PRO A 1 88 ? 3.481 -10.176 -20.228 1.00 89.38 88 PRO A C 1
ATOM 655 O O . PRO A 1 88 ? 2.466 -10.821 -19.968 1.00 89.38 88 PRO A O 1
ATOM 658 N N . TYR A 1 89 ? 3.433 -8.900 -20.591 1.00 89.38 89 TYR A N 1
ATOM 659 C CA . TYR A 1 89 ? 2.234 -8.107 -20.874 1.00 89.38 89 TYR A CA 1
ATOM 660 C C . TYR A 1 89 ? 2.616 -6.976 -21.837 1.00 89.38 89 TYR A C 1
ATOM 662 O O . TYR A 1 89 ? 3.780 -6.619 -21.929 1.00 89.38 89 TYR A O 1
ATOM 670 N N . GLY A 1 90 ? 1.684 -6.375 -22.574 1.00 87.56 90 GLY A N 1
ATOM 671 C CA . GLY A 1 90 ? 2.061 -5.243 -23.429 1.00 87.56 90 GLY A CA 1
ATOM 672 C C . GLY A 1 90 ? 1.166 -5.015 -24.624 1.00 87.56 90 GLY A C 1
ATOM 673 O O . GLY A 1 90 ? -0.042 -5.262 -24.561 1.00 87.56 90 GLY A O 1
ATOM 674 N N . HIS A 1 91 ? 1.782 -4.496 -25.675 1.00 91.06 91 HIS A N 1
ATOM 675 C CA . HIS A 1 91 ? 1.171 -3.944 -26.872 1.00 91.06 91 HIS A CA 1
ATOM 676 C C . HIS A 1 91 ? 1.564 -4.807 -28.074 1.00 91.06 91 HIS A C 1
ATOM 678 O O . HIS A 1 91 ? 2.423 -4.461 -28.879 1.00 91.06 91 HIS A O 1
ATOM 684 N N . PHE A 1 92 ? 0.918 -5.973 -28.198 1.00 88.19 92 PHE A N 1
ATOM 685 C CA . PHE A 1 92 ? 1.195 -6.925 -29.284 1.00 88.19 92 PHE A CA 1
ATOM 686 C C . PHE A 1 92 ? 1.096 -6.295 -30.680 1.00 88.19 92 PHE A C 1
ATOM 688 O O . PHE A 1 92 ? 1.888 -6.640 -31.553 1.00 88.19 92 PHE A O 1
ATOM 695 N N . GLY A 1 93 ? 0.144 -5.376 -30.886 1.00 89.06 93 GLY A N 1
ATOM 696 C CA . GLY A 1 93 ? -0.048 -4.691 -32.168 1.00 89.06 93 GLY A CA 1
ATOM 697 C C . GLY A 1 93 ? 1.144 -3.829 -32.588 1.00 89.06 93 GLY A C 1
ATOM 698 O O . GLY A 1 93 ? 1.436 -3.744 -33.777 1.00 89.06 93 GLY A O 1
ATOM 699 N N . ASP A 1 94 ? 1.866 -3.276 -31.614 1.00 92.56 94 ASP A N 1
ATOM 700 C CA . ASP A 1 94 ? 3.007 -2.381 -31.826 1.00 92.56 94 ASP A CA 1
ATOM 701 C C . ASP A 1 94 ? 4.349 -3.121 -31.737 1.00 92.56 94 ASP A C 1
ATOM 703 O O . ASP A 1 94 ? 5.414 -2.530 -31.894 1.00 92.56 94 ASP A O 1
ATOM 707 N N . GLY A 1 95 ? 4.314 -4.434 -31.481 1.00 93.94 95 GLY A N 1
ATOM 708 C CA . GLY A 1 95 ? 5.515 -5.237 -31.288 1.00 93.94 95 GLY A CA 1
ATOM 709 C C . GLY A 1 95 ? 6.280 -4.911 -30.002 1.00 93.94 95 GLY A C 1
ATOM 710 O O . GLY A 1 95 ? 7.418 -5.356 -29.864 1.00 93.94 95 GLY A O 1
ATOM 711 N N . CYS A 1 96 ? 5.664 -4.173 -29.071 1.00 93.75 96 CYS A N 1
ATOM 712 C CA . CYS A 1 96 ? 6.245 -3.770 -27.793 1.00 93.75 96 CYS A CA 1
ATOM 713 C C . CYS A 1 96 ? 5.713 -4.648 -26.655 1.00 93.75 96 CYS A C 1
ATOM 715 O O . CYS A 1 96 ? 4.508 -4.676 -26.381 1.00 93.75 96 CYS A O 1
ATOM 717 N N . ILE A 1 97 ? 6.601 -5.394 -25.996 1.00 90.62 97 ILE A N 1
ATOM 718 C CA . ILE A 1 97 ? 6.237 -6.302 -24.901 1.00 90.62 97 ILE A CA 1
ATOM 719 C C . ILE A 1 97 ? 7.041 -5.959 -23.651 1.00 90.62 97 ILE A C 1
ATOM 721 O O . ILE A 1 97 ? 8.271 -5.960 -23.649 1.00 90.62 97 ILE A O 1
ATOM 725 N N . HIS A 1 98 ? 6.319 -5.752 -22.558 1.00 92.56 98 HIS A N 1
ATOM 726 C CA . HIS A 1 98 ? 6.860 -5.622 -21.218 1.00 92.56 98 HIS A CA 1
ATOM 727 C C . HIS A 1 98 ? 6.905 -6.995 -20.542 1.00 92.56 98 HIS A C 1
ATOM 729 O O . HIS A 1 98 ? 6.036 -7.841 -20.743 1.00 92.56 98 HIS A O 1
ATOM 735 N N . VAL A 1 99 ? 7.909 -7.233 -19.707 1.00 91.69 99 VAL A N 1
ATOM 736 C CA . VAL A 1 99 ? 8.096 -8.475 -18.966 1.00 91.69 99 VAL A CA 1
ATOM 737 C C . VAL A 1 99 ? 8.620 -8.150 -17.572 1.00 91.69 99 VAL A C 1
ATOM 739 O O . VAL A 1 99 ? 9.682 -7.556 -17.446 1.00 91.69 99 VAL A O 1
ATOM 742 N N . ARG A 1 100 ? 7.922 -8.559 -16.509 1.00 93.12 100 ARG A N 1
ATOM 743 C CA . ARG A 1 100 ? 8.532 -8.569 -15.165 1.00 93.12 100 ARG A CA 1
ATOM 744 C C . ARG A 1 100 ? 9.381 -9.821 -15.025 1.00 93.12 100 ARG A C 1
ATOM 746 O O . ARG A 1 100 ? 8.850 -10.906 -15.254 1.00 93.12 100 ARG A O 1
ATOM 753 N N . ILE A 1 101 ? 10.657 -9.672 -14.683 1.00 94.56 101 ILE A N 1
ATOM 754 C CA . ILE A 1 101 ? 11.625 -10.778 -14.626 1.00 94.56 101 ILE A CA 1
ATOM 755 C C . ILE A 1 101 ? 12.070 -10.982 -13.179 1.00 94.56 101 ILE A C 1
ATOM 757 O O . ILE A 1 101 ? 12.285 -10.006 -12.461 1.00 94.56 101 ILE A O 1
ATOM 761 N N . ASP A 1 102 ? 12.207 -12.229 -12.743 1.00 94.44 102 ASP A N 1
ATOM 762 C CA . ASP A 1 102 ? 12.610 -12.607 -11.380 1.00 94.44 102 ASP A CA 1
ATOM 763 C C . ASP A 1 102 ? 14.116 -12.436 -11.109 1.00 94.44 102 ASP A C 1
ATOM 765 O O . ASP A 1 102 ? 14.784 -13.318 -10.573 1.00 94.44 102 ASP A O 1
ATOM 769 N N . PHE A 1 103 ? 14.661 -11.270 -11.466 1.00 93.62 103 PHE A N 1
ATOM 770 C CA . PHE A 1 103 ? 16.041 -10.915 -11.157 1.00 93.62 103 PHE A CA 1
ATOM 771 C C . PHE A 1 103 ? 16.295 -10.901 -9.644 1.00 93.62 103 PHE A C 1
ATOM 773 O O . PHE A 1 103 ? 15.561 -10.270 -8.882 1.00 93.62 103 PHE A O 1
ATOM 780 N N . ASP A 1 104 ? 17.413 -11.495 -9.227 1.00 92.19 104 ASP A N 1
ATOM 781 C CA . ASP A 1 104 ? 18.034 -11.176 -7.944 1.00 92.19 104 ASP A CA 1
ATOM 782 C C . ASP A 1 104 ? 18.851 -9.885 -8.102 1.00 92.19 104 ASP A C 1
ATOM 784 O O . ASP A 1 104 ? 19.944 -9.887 -8.660 1.00 92.19 104 ASP A O 1
ATOM 788 N N . LEU A 1 105 ? 18.299 -8.766 -7.635 1.00 91.56 105 LEU A N 1
ATOM 789 C CA . LEU A 1 105 ? 18.954 -7.451 -7.657 1.00 91.56 105 LEU A CA 1
ATOM 790 C C . LEU A 1 105 ? 19.566 -7.076 -6.296 1.00 91.56 105 LEU A C 1
ATOM 792 O O . LEU A 1 105 ? 19.887 -5.911 -6.062 1.00 91.56 105 LEU A O 1
ATOM 796 N N . LEU A 1 106 ? 19.685 -8.045 -5.384 1.00 88.38 106 LEU A N 1
ATOM 797 C CA . LEU A 1 106 ? 20.225 -7.869 -4.033 1.00 88.38 106 LEU A CA 1
ATOM 798 C C . LEU A 1 106 ? 21.595 -8.548 -3.899 1.00 88.38 106 LEU A C 1
ATOM 800 O O . LEU A 1 106 ? 22.519 -8.002 -3.286 1.00 88.38 106 LEU A O 1
ATOM 804 N N . GLY A 1 107 ? 21.732 -9.747 -4.468 1.00 90.25 107 GLY A N 1
ATOM 805 C CA . GLY A 1 107 ? 22.955 -10.538 -4.463 1.00 90.25 107 GLY A CA 1
ATOM 806 C C . GLY A 1 107 ? 23.939 -10.126 -5.557 1.00 90.25 107 GLY A C 1
ATOM 807 O O . GLY A 1 107 ? 23.562 -9.794 -6.676 1.00 90.25 107 GLY A O 1
ATOM 808 N N . ARG A 1 108 ? 25.244 -10.216 -5.266 1.00 92.19 108 ARG A N 1
ATOM 809 C CA . ARG A 1 108 ? 26.303 -9.897 -6.247 1.00 92.19 108 ARG A CA 1
ATOM 810 C C . ARG A 1 108 ? 26.215 -10.746 -7.518 1.00 92.19 108 ARG A C 1
ATOM 812 O O . ARG A 1 108 ? 26.387 -10.224 -8.612 1.00 92.19 108 ARG A O 1
ATOM 819 N N . GLU A 1 109 ? 25.956 -12.046 -7.374 1.00 95.00 109 GLU A N 1
ATOM 820 C CA . GLU A 1 109 ? 25.814 -12.958 -8.516 1.00 95.00 109 GLU A CA 1
ATOM 821 C C . GLU A 1 109 ? 24.556 -12.654 -9.333 1.00 95.00 109 GLU A C 1
ATOM 823 O O . GLU A 1 109 ? 24.592 -12.700 -10.562 1.00 95.00 109 GLU A O 1
ATOM 828 N N . GLY A 1 110 ? 23.457 -12.311 -8.657 1.00 94.50 110 GLY A N 1
ATOM 829 C CA . GLY A 1 110 ? 22.220 -11.882 -9.295 1.00 94.50 110 GLY A CA 1
ATOM 830 C C . GLY A 1 110 ? 22.402 -10.605 -10.115 1.00 94.50 110 GLY A C 1
ATOM 831 O O . GLY A 1 110 ? 22.017 -10.567 -11.282 1.00 94.50 110 GLY A O 1
ATOM 832 N N . VAL A 1 111 ? 23.096 -9.608 -9.561 1.00 94.38 111 VAL A N 1
ATOM 833 C CA . VAL A 1 111 ? 23.424 -8.353 -10.257 1.00 94.38 111 VAL A CA 1
ATOM 834 C C . VAL A 1 111 ? 24.334 -8.594 -11.468 1.00 94.38 111 VAL A C 1
ATOM 836 O O . VAL A 1 111 ? 24.056 -8.088 -12.555 1.00 94.38 111 VAL A O 1
ATOM 839 N N . ALA A 1 112 ? 25.368 -9.431 -11.339 1.00 95.69 112 ALA A N 1
ATOM 840 C CA . ALA A 1 112 ? 26.227 -9.793 -12.472 1.00 95.69 112 ALA A CA 1
ATOM 841 C C . ALA A 1 112 ? 25.447 -10.523 -13.584 1.00 95.69 112 ALA A C 1
ATOM 843 O O . ALA A 1 112 ? 25.680 -10.309 -14.780 1.00 95.69 112 ALA A O 1
ATOM 844 N N . ARG A 1 113 ? 24.480 -11.364 -13.200 1.00 96.31 113 ARG A N 1
ATOM 845 C CA . ARG A 1 113 ? 23.574 -12.026 -14.142 1.00 96.31 113 ARG A CA 1
ATOM 846 C C . ARG A 1 113 ? 22.630 -11.038 -14.815 1.00 96.31 113 ARG A C 1
ATOM 848 O O . ARG A 1 113 ? 22.467 -11.116 -16.025 1.00 96.31 113 ARG A O 1
ATOM 855 N N . PHE A 1 114 ? 22.052 -10.098 -14.066 1.00 95.50 114 PHE A N 1
ATOM 856 C CA . PHE A 1 114 ? 21.237 -9.010 -14.613 1.00 95.50 114 PHE A CA 1
ATOM 857 C C . PHE A 1 114 ? 22.008 -8.225 -15.679 1.00 95.50 114 PHE A C 1
ATOM 859 O O . PHE A 1 114 ? 21.470 -7.976 -16.761 1.00 95.50 114 PHE A O 1
ATOM 866 N N . ARG A 1 115 ? 23.283 -7.913 -15.415 1.00 95.56 115 ARG A N 1
ATOM 867 C CA . ARG A 1 115 ? 24.173 -7.268 -16.383 1.00 95.56 115 ARG A CA 1
ATOM 868 C C . ARG A 1 115 ? 24.339 -8.084 -17.658 1.00 95.56 115 ARG A C 1
ATOM 870 O O . ARG A 1 115 ? 24.007 -7.598 -18.736 1.00 95.56 115 ARG A O 1
ATOM 877 N N . THR A 1 116 ? 24.792 -9.326 -17.522 1.00 96.88 116 THR A N 1
ATOM 878 C CA . THR A 1 116 ? 25.048 -10.207 -18.673 1.00 96.88 116 THR A CA 1
ATOM 879 C C . THR A 1 116 ? 23.772 -10.421 -19.495 1.00 96.88 116 THR A C 1
ATOM 881 O O . THR A 1 116 ? 23.776 -10.270 -20.712 1.00 96.88 116 THR A O 1
ATOM 884 N N . PHE A 1 117 ? 22.644 -10.681 -18.826 1.00 96.88 117 PHE A N 1
ATOM 885 C CA . PHE A 1 117 ? 21.342 -10.821 -19.474 1.00 96.88 117 PHE A CA 1
ATOM 886 C C . PHE A 1 117 ? 20.934 -9.559 -20.245 1.00 96.88 117 PHE A C 1
ATOM 888 O O . PHE A 1 117 ? 20.442 -9.665 -21.365 1.00 96.88 117 PHE A O 1
ATOM 895 N N . SER A 1 118 ? 21.134 -8.368 -19.672 1.00 95.75 118 SER A N 1
ATOM 896 C CA . SER A 1 118 ? 20.779 -7.099 -20.325 1.00 95.75 118 SER A CA 1
ATOM 897 C C . SER A 1 118 ? 21.639 -6.835 -21.566 1.00 95.75 118 SER A C 1
ATOM 899 O O . SER A 1 118 ? 21.130 -6.378 -22.590 1.00 95.75 118 SER A O 1
ATOM 901 N N . GLU A 1 119 ? 22.931 -7.168 -21.510 1.00 96.44 119 GLU A N 1
ATOM 902 C CA . GLU A 1 119 ? 23.852 -7.061 -22.647 1.00 96.44 119 GLU A CA 1
ATOM 903 C C . GLU A 1 119 ? 23.496 -8.029 -23.787 1.00 96.44 119 GLU A C 1
ATOM 905 O O . GLU A 1 119 ? 23.516 -7.610 -24.950 1.00 96.44 119 GLU A O 1
ATOM 910 N N . ASP A 1 120 ? 23.151 -9.281 -23.465 1.00 97.25 120 ASP A N 1
ATOM 911 C CA . ASP A 1 120 ? 22.709 -10.302 -24.429 1.00 97.25 120 ASP A CA 1
ATOM 912 C C . ASP A 1 120 ? 21.361 -9.938 -25.056 1.00 97.25 120 ASP A C 1
ATOM 914 O O . ASP A 1 120 ? 21.131 -10.100 -26.257 1.00 97.25 120 ASP A O 1
ATOM 918 N N . LEU A 1 121 ? 20.446 -9.424 -24.238 1.00 95.81 121 LEU A N 1
ATOM 919 C CA . LEU A 1 121 ? 19.123 -9.040 -24.690 1.00 95.81 121 LEU A CA 1
ATOM 920 C C . LEU A 1 121 ? 19.172 -7.822 -25.614 1.00 95.81 121 LEU A C 1
ATOM 922 O O . LEU A 1 121 ? 18.419 -7.769 -26.587 1.00 95.81 121 LEU A O 1
ATOM 926 N N . ALA A 1 122 ? 20.086 -6.882 -25.372 1.00 96.25 122 ALA A N 1
ATOM 927 C CA . ALA A 1 122 ? 20.333 -5.782 -26.295 1.00 96.25 122 ALA A CA 1
ATOM 928 C C . ALA A 1 122 ? 20.739 -6.285 -27.691 1.00 96.25 122 ALA A C 1
ATOM 930 O O . ALA A 1 122 ? 20.176 -5.832 -28.689 1.00 96.25 122 ALA A O 1
ATOM 931 N N . GLU A 1 123 ? 21.650 -7.262 -27.765 1.00 97.00 123 GLU A N 1
ATOM 932 C CA . GLU A 1 123 ? 22.047 -7.888 -29.036 1.00 97.00 123 GLU A CA 1
ATOM 933 C C . GLU A 1 123 ? 20.863 -8.585 -29.710 1.00 97.00 123 GLU A C 1
ATOM 935 O O . GLU A 1 123 ? 20.636 -8.420 -30.910 1.00 97.00 123 GLU A O 1
ATOM 940 N N . LEU A 1 124 ? 20.064 -9.327 -28.937 1.00 97.25 124 LEU A N 1
ATOM 941 C CA . LEU A 1 124 ? 18.896 -10.030 -29.459 1.00 97.25 124 LEU A CA 1
ATOM 942 C C . LEU A 1 124 ? 17.879 -9.060 -30.077 1.00 97.25 124 LEU A C 1
ATOM 944 O O . LEU A 1 124 ? 17.382 -9.292 -31.180 1.00 97.25 124 LEU A O 1
ATOM 948 N N . VAL A 1 125 ? 17.567 -7.966 -29.384 1.00 96.31 125 VAL A N 1
ATOM 949 C CA . VAL A 1 125 ? 16.614 -6.956 -29.864 1.00 96.31 125 VAL A CA 1
ATOM 950 C C . VAL A 1 125 ? 17.111 -6.321 -31.163 1.00 96.31 125 VAL A C 1
ATOM 952 O O . VAL A 1 125 ? 16.350 -6.239 -32.131 1.00 96.31 125 VAL A O 1
ATOM 955 N N . VAL A 1 126 ? 18.391 -5.946 -31.225 1.00 96.81 126 VAL A N 1
ATOM 956 C CA . VAL A 1 126 ? 19.010 -5.367 -32.429 1.00 96.81 126 VAL A CA 1
ATOM 957 C C . VAL A 1 126 ? 19.029 -6.371 -33.585 1.00 96.81 126 VAL A C 1
ATOM 959 O O . VAL A 1 126 ? 18.691 -6.005 -34.712 1.00 96.81 126 VAL A O 1
ATOM 962 N N . ALA A 1 127 ? 19.317 -7.651 -33.329 1.00 97.69 127 ALA A N 1
ATOM 963 C CA . ALA A 1 127 ? 19.280 -8.708 -34.344 1.00 97.69 127 ALA A CA 1
ATOM 964 C C . ALA A 1 127 ? 17.878 -8.887 -34.958 1.00 97.69 127 ALA A C 1
ATOM 966 O O . ALA A 1 127 ? 17.734 -9.145 -36.158 1.00 97.69 127 ALA A O 1
ATOM 967 N N . HIS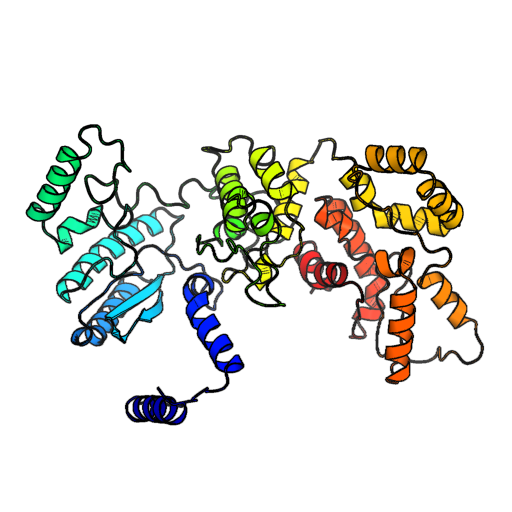 A 1 128 ? 16.827 -8.673 -34.162 1.00 97.56 128 HIS A N 1
ATOM 968 C CA . HIS A 1 128 ? 15.444 -8.650 -34.644 1.00 97.56 128 HIS A CA 1
ATOM 969 C C . HIS A 1 128 ? 15.041 -7.314 -35.290 1.00 97.56 128 HIS A C 1
ATOM 971 O O . HIS A 1 128 ? 13.942 -7.215 -35.840 1.00 97.56 128 HIS A O 1
ATOM 977 N N . GLY A 1 129 ? 15.938 -6.329 -35.360 1.00 96.12 129 GLY A N 1
ATOM 978 C CA . GLY A 1 129 ? 15.686 -5.000 -35.928 1.00 96.12 129 GLY A CA 1
ATOM 979 C C . GLY A 1 129 ? 14.804 -4.130 -35.033 1.00 96.12 129 GLY A C 1
ATOM 980 O O . GLY A 1 129 ? 14.006 -3.348 -35.547 1.00 96.12 129 GLY A O 1
ATOM 981 N N . GLY A 1 130 ? 14.875 -4.346 -33.720 1.00 95.44 130 GLY A N 1
ATOM 982 C CA . GLY A 1 130 ? 14.082 -3.651 -32.715 1.00 95.44 130 GLY A CA 1
ATOM 983 C C . GLY A 1 130 ? 14.783 -2.479 -32.033 1.00 95.44 130 GLY A C 1
ATOM 984 O O . GLY A 1 130 ? 15.921 -2.134 -32.346 1.00 95.44 130 GLY A O 1
ATOM 985 N N . SER A 1 131 ? 14.067 -1.900 -31.070 1.00 94.81 131 SER A N 1
ATOM 986 C CA . SER A 1 131 ? 14.507 -0.846 -30.163 1.00 94.81 131 SER A CA 1
ATOM 987 C C . SER A 1 131 ? 14.569 -1.348 -28.721 1.00 94.81 131 SER A C 1
ATOM 989 O O . SER A 1 131 ? 13.661 -2.055 -28.272 1.00 94.81 131 SER A O 1
ATOM 991 N N . LEU A 1 132 ? 15.608 -0.937 -27.985 1.00 93.50 132 LEU A N 1
ATOM 992 C CA . LEU A 1 132 ? 15.776 -1.239 -26.555 1.00 93.50 132 LEU A CA 1
ATOM 993 C C . LEU A 1 132 ? 14.702 -0.559 -25.682 1.00 93.50 132 LEU A C 1
ATOM 995 O O . LEU A 1 132 ? 14.404 -1.038 -24.585 1.00 93.50 132 LEU A O 1
ATOM 999 N N . SER A 1 133 ? 14.123 0.541 -26.176 1.00 91.56 133 SER A N 1
ATOM 1000 C CA . SER A 1 133 ? 12.990 1.248 -25.576 1.00 91.56 133 SER A CA 1
ATOM 1001 C C . SER A 1 133 ? 11.946 1.594 -26.638 1.00 91.56 133 SER A C 1
ATOM 1003 O O . SER A 1 133 ? 12.252 2.247 -27.639 1.00 91.56 133 SER A O 1
ATOM 1005 N N . GLY A 1 134 ? 10.717 1.133 -26.434 1.00 89.50 134 GLY A N 1
ATOM 1006 C CA . GLY A 1 134 ? 9.553 1.440 -27.254 1.00 89.50 134 GLY A CA 1
ATOM 1007 C C . GLY A 1 134 ? 8.821 2.691 -26.775 1.00 89.50 134 GLY A C 1
ATOM 1008 O O . GLY A 1 134 ? 8.515 3.562 -27.588 1.00 89.50 134 GLY A O 1
ATOM 1009 N N . GLU A 1 135 ? 8.557 2.796 -25.469 1.00 90.19 135 GLU A N 1
ATOM 1010 C CA . GLU A 1 135 ? 7.684 3.827 -24.886 1.00 90.19 135 GLU A CA 1
ATOM 1011 C C . GLU A 1 135 ? 8.301 4.561 -23.684 1.00 90.19 135 GLU A C 1
ATOM 1013 O O . GLU A 1 135 ? 8.067 5.755 -23.498 1.00 90.19 135 GLU A O 1
ATOM 1018 N N . HIS A 1 136 ? 9.077 3.872 -22.845 1.00 89.38 136 HIS A N 1
ATOM 1019 C CA . HIS A 1 136 ? 9.526 4.375 -21.541 1.00 89.38 136 HIS A CA 1
ATOM 1020 C C . HIS A 1 136 ? 10.682 5.385 -21.627 1.00 89.38 136 HIS A C 1
ATOM 1022 O O . HIS A 1 136 ? 10.912 6.139 -20.678 1.00 89.38 136 HIS A O 1
ATOM 1028 N N . GLY A 1 137 ? 11.410 5.394 -22.743 1.00 89.44 137 GLY A N 1
ATOM 1029 C CA . GLY A 1 137 ? 12.685 6.084 -22.894 1.00 89.44 137 GLY A CA 1
ATOM 1030 C C . GLY A 1 137 ? 13.866 5.295 -22.315 1.00 89.44 137 GLY A C 1
ATOM 1031 O O . GLY A 1 137 ? 13.724 4.369 -21.507 1.00 89.44 137 GLY A O 1
ATOM 1032 N N . ASP A 1 138 ? 15.073 5.681 -22.724 1.00 90.50 138 ASP A N 1
ATOM 1033 C CA . ASP A 1 138 ? 16.287 4.956 -22.339 1.00 90.50 138 ASP A CA 1
ATOM 1034 C C . ASP A 1 138 ? 16.761 5.315 -20.922 1.00 90.50 138 ASP A C 1
ATOM 1036 O O . ASP A 1 138 ? 17.117 4.435 -20.133 1.00 90.50 138 ASP A O 1
ATOM 1040 N N . GLY A 1 139 ? 16.719 6.611 -20.583 1.00 90.12 139 GLY A N 1
ATOM 1041 C CA . GLY A 1 139 ? 17.135 7.135 -19.280 1.00 90.12 139 GLY A CA 1
ATOM 1042 C C . GLY A 1 139 ? 18.554 6.700 -18.905 1.00 90.12 139 GLY A C 1
ATOM 1043 O O . GLY A 1 139 ? 19.432 6.658 -19.759 1.00 90.12 139 GLY A O 1
ATOM 1044 N N . GLN A 1 140 ? 18.774 6.368 -17.634 1.00 90.31 140 GLN A N 1
ATOM 1045 C CA . GLN A 1 140 ? 20.007 5.720 -17.169 1.00 90.31 140 GLN A CA 1
ATOM 1046 C C . GLN A 1 140 ? 19.980 4.210 -17.431 1.00 90.31 140 GLN A C 1
ATOM 1048 O O . GLN A 1 140 ? 20.998 3.630 -17.792 1.00 90.31 140 GLN A O 1
ATOM 1053 N N . ALA A 1 141 ? 18.805 3.583 -17.301 1.00 89.44 141 ALA A N 1
ATOM 1054 C CA . ALA A 1 141 ? 18.639 2.129 -17.300 1.00 89.44 141 ALA A CA 1
ATOM 1055 C C . ALA A 1 141 ? 19.120 1.434 -18.588 1.00 89.44 141 ALA A C 1
ATOM 1057 O O . ALA A 1 141 ? 19.492 0.266 -18.543 1.00 89.44 141 ALA A O 1
ATOM 1058 N N . ARG A 1 142 ? 19.104 2.132 -19.733 1.00 91.12 142 ARG A N 1
ATOM 1059 C CA . ARG A 1 142 ? 19.506 1.577 -21.041 1.00 91.12 142 ARG A CA 1
ATOM 1060 C C . ARG A 1 142 ? 20.653 2.331 -21.705 1.00 91.12 142 ARG A C 1
ATOM 1062 O O . ARG A 1 142 ? 21.170 1.861 -22.715 1.00 91.12 142 ARG A O 1
ATOM 1069 N N . ALA A 1 143 ? 21.051 3.486 -21.168 1.00 93.31 143 ALA A N 1
ATOM 1070 C CA . ALA A 1 143 ? 21.987 4.384 -21.842 1.00 93.31 143 ALA A CA 1
ATOM 1071 C C . ALA A 1 143 ? 23.337 3.725 -22.155 1.00 93.31 143 ALA A C 1
ATOM 1073 O O . ALA A 1 143 ? 23.871 3.941 -23.242 1.00 93.31 143 ALA A O 1
ATOM 1074 N N . GLU A 1 144 ? 23.862 2.883 -21.255 1.00 95.56 144 GLU A N 1
ATOM 1075 C CA . GLU A 1 144 ? 25.128 2.162 -21.482 1.00 95.56 144 GLU A CA 1
ATOM 1076 C C . GLU A 1 144 ? 25.062 1.260 -22.730 1.00 95.56 144 GLU A C 1
ATOM 1078 O O . GLU A 1 144 ? 26.067 1.033 -23.399 1.00 95.56 144 GLU A O 1
ATOM 1083 N N . LEU A 1 145 ? 23.866 0.787 -23.090 1.00 95.88 145 LEU A N 1
ATOM 1084 C CA . LEU A 1 145 ? 23.639 -0.184 -24.158 1.00 95.88 145 LEU A CA 1
ATOM 1085 C C . LEU A 1 145 ? 23.241 0.470 -25.488 1.00 95.88 145 LEU A C 1
ATOM 1087 O O . LEU A 1 145 ? 23.199 -0.205 -26.517 1.00 95.88 145 LEU A O 1
ATOM 1091 N N . LEU A 1 146 ? 23.030 1.790 -25.516 1.00 95.88 146 LEU A N 1
ATOM 1092 C CA . LEU A 1 146 ? 22.723 2.534 -26.741 1.00 95.88 146 LEU A CA 1
ATOM 1093 C C . LEU A 1 146 ? 23.755 2.367 -27.866 1.00 95.88 146 LEU A C 1
ATOM 1095 O O . LEU A 1 146 ? 23.328 2.293 -29.022 1.00 95.88 146 LEU A O 1
ATOM 1099 N N . PRO A 1 147 ? 25.074 2.241 -27.606 1.00 96.38 147 PRO A N 1
ATOM 1100 C CA . PRO A 1 147 ? 26.039 1.951 -28.661 1.00 96.38 147 PRO A CA 1
ATOM 1101 C C . PRO A 1 147 ? 25.769 0.640 -29.412 1.00 96.38 147 PRO A C 1
ATOM 1103 O O . PRO A 1 147 ? 26.111 0.567 -30.589 1.00 96.38 147 PRO A O 1
ATOM 1106 N N . LYS A 1 148 ? 25.128 -0.365 -28.792 1.00 95.62 148 LYS A N 1
ATOM 1107 C CA . LYS A 1 148 ? 24.745 -1.616 -29.477 1.00 95.62 148 LYS A CA 1
ATOM 1108 C C . LYS A 1 148 ? 23.657 -1.384 -30.530 1.00 95.62 148 LYS A C 1
ATOM 1110 O O . LYS A 1 148 ? 23.665 -2.025 -31.573 1.00 95.62 148 LYS A O 1
ATOM 1115 N N . MET A 1 149 ? 22.745 -0.445 -30.277 1.00 95.19 149 MET A N 1
ATOM 1116 C CA . MET A 1 149 ? 21.616 -0.145 -31.165 1.00 95.19 149 MET A CA 1
ATOM 1117 C C . MET A 1 149 ? 21.937 0.939 -32.199 1.00 95.19 149 MET A C 1
ATOM 1119 O O . MET A 1 149 ? 21.638 0.788 -33.380 1.00 95.19 149 MET A O 1
ATOM 1123 N N . TYR A 1 150 ? 22.547 2.039 -31.761 1.00 95.62 150 TYR A N 1
ATOM 1124 C CA . TYR A 1 150 ? 22.801 3.221 -32.589 1.00 95.62 150 TYR A CA 1
ATOM 1125 C C . TYR A 1 150 ? 24.219 3.273 -33.170 1.00 95.62 150 TYR A C 1
ATOM 1127 O O . TYR A 1 150 ? 24.484 4.041 -34.097 1.00 95.62 150 TYR A O 1
ATOM 1135 N N . GLY A 1 151 ? 25.144 2.476 -32.633 1.00 96.31 151 GLY A N 1
ATOM 1136 C CA . GLY A 1 151 ? 26.565 2.570 -32.939 1.00 96.31 151 GLY A CA 1
ATOM 1137 C C . GLY A 1 151 ? 27.253 3.758 -32.244 1.00 96.31 151 GLY A C 1
ATOM 1138 O O . GLY A 1 151 ? 26.616 4.755 -31.886 1.00 96.31 151 GLY A O 1
ATOM 1139 N N . PRO A 1 152 ? 28.587 3.705 -32.085 1.00 96.31 152 PRO A N 1
ATOM 1140 C CA . PRO A 1 152 ? 29.340 4.723 -31.348 1.00 96.31 152 PRO A CA 1
ATOM 1141 C C . PRO A 1 152 ? 29.278 6.112 -32.002 1.00 96.31 152 PRO A C 1
ATOM 1143 O O . PRO A 1 152 ? 29.280 7.124 -31.309 1.00 96.31 152 PRO A O 1
ATOM 1146 N N . GLY A 1 153 ? 29.186 6.186 -33.336 1.00 98.06 153 GLY A N 1
ATOM 1147 C CA . GLY A 1 153 ? 29.162 7.463 -34.058 1.00 98.06 153 GLY A CA 1
ATOM 1148 C C . GLY A 1 153 ? 27.902 8.295 -33.802 1.00 98.06 153 GLY A C 1
ATOM 1149 O O . GLY A 1 153 ? 27.989 9.519 -33.678 1.00 98.06 153 GLY A O 1
ATOM 1150 N N . LEU A 1 154 ? 26.739 7.642 -33.698 1.00 97.44 154 LEU A N 1
ATOM 1151 C CA . LEU A 1 154 ? 25.473 8.318 -33.421 1.00 97.44 154 LEU A CA 1
ATOM 1152 C C . LEU A 1 154 ? 25.360 8.695 -31.937 1.00 97.44 154 LEU A C 1
ATOM 1154 O O . LEU A 1 154 ? 24.959 9.815 -31.632 1.00 97.44 154 LEU A O 1
ATOM 1158 N N . VAL A 1 155 ? 25.828 7.839 -31.024 1.00 97.56 155 VAL A N 1
ATOM 1159 C CA . VAL A 1 155 ? 25.920 8.189 -29.593 1.00 97.56 155 VAL A CA 1
ATOM 1160 C C . VAL A 1 155 ? 26.861 9.384 -29.373 1.00 97.56 155 VAL A C 1
ATOM 1162 O O . VAL A 1 155 ? 26.507 10.321 -28.663 1.00 97.56 155 VAL A O 1
ATOM 1165 N N . ALA A 1 156 ? 27.995 9.451 -30.078 1.00 98.06 156 ALA A N 1
ATOM 1166 C CA . ALA A 1 156 ? 28.876 10.622 -30.042 1.00 98.06 156 ALA A CA 1
ATOM 1167 C C . ALA A 1 156 ? 28.208 11.899 -30.596 1.00 98.06 156 ALA A C 1
ATOM 1169 O O . ALA A 1 156 ? 28.587 13.014 -30.233 1.00 98.06 156 ALA A O 1
ATOM 1170 N N . LEU A 1 157 ? 27.226 11.786 -31.500 1.00 98.25 157 LEU A N 1
ATOM 1171 C CA . LEU A 1 157 ? 26.414 12.936 -31.912 1.00 98.25 157 LEU A CA 1
ATOM 1172 C C . LEU A 1 157 ? 25.463 13.372 -30.790 1.00 98.25 157 LEU A C 1
ATOM 1174 O O . LEU A 1 157 ? 25.322 14.577 -30.585 1.00 98.25 157 LEU A O 1
ATOM 1178 N N . PHE A 1 158 ? 24.864 12.437 -30.046 1.00 97.31 158 PHE A N 1
ATOM 1179 C CA . PHE A 1 158 ? 24.039 12.772 -28.878 1.00 97.31 158 PHE A CA 1
ATOM 1180 C C . PHE A 1 158 ? 24.852 13.565 -27.850 1.00 97.31 158 PHE A C 1
ATOM 1182 O O . PHE A 1 158 ? 24.378 14.581 -27.344 1.00 97.31 158 PHE A O 1
ATOM 1189 N N . GLU A 1 159 ? 26.100 13.160 -27.606 1.00 97.62 159 GLU A N 1
ATOM 1190 C CA . GLU A 1 159 ? 27.032 13.869 -26.721 1.00 97.62 159 GLU A CA 1
ATOM 1191 C C . GLU A 1 159 ? 27.291 15.302 -27.186 1.00 97.62 159 GLU A C 1
ATOM 1193 O O . GLU A 1 159 ? 27.142 16.236 -26.403 1.00 97.62 159 GLU A O 1
ATOM 1198 N N . ARG A 1 160 ? 27.584 15.509 -28.476 1.00 98.19 160 ARG A N 1
ATOM 1199 C CA . ARG A 1 160 ? 27.792 16.864 -29.016 1.00 98.19 160 ARG A CA 1
ATOM 1200 C C . ARG A 1 160 ? 26.549 17.741 -28.899 1.00 98.19 160 ARG A C 1
ATOM 1202 O O . ARG A 1 160 ? 26.673 18.934 -28.634 1.00 98.19 160 ARG A O 1
ATOM 1209 N N . VAL A 1 161 ? 25.359 17.172 -29.101 1.00 97.56 161 VAL A N 1
ATOM 1210 C CA . VAL A 1 161 ? 24.099 17.899 -28.890 1.00 97.56 161 VAL A CA 1
ATOM 1211 C C . VAL A 1 161 ? 23.957 18.273 -27.416 1.00 97.56 161 VAL A C 1
ATOM 1213 O O . VAL A 1 161 ? 23.657 19.426 -27.116 1.00 97.56 161 VAL A O 1
ATOM 1216 N N . LYS A 1 162 ? 24.225 17.345 -26.493 1.00 97.44 162 LYS A N 1
ATOM 1217 C CA . LYS A 1 162 ? 24.201 17.622 -25.054 1.00 97.44 162 LYS A CA 1
ATOM 1218 C C . LYS A 1 162 ? 25.156 18.756 -24.683 1.00 97.44 162 LYS A C 1
ATOM 1220 O O . LYS A 1 162 ? 24.738 19.681 -23.996 1.00 97.44 162 LYS A O 1
ATOM 1225 N N . ASP A 1 163 ? 26.387 18.722 -25.178 1.00 97.19 163 ASP A N 1
ATOM 1226 C CA . ASP A 1 163 ? 27.425 19.702 -24.837 1.00 97.19 163 ASP A CA 1
ATOM 1227 C C . ASP A 1 163 ? 27.132 21.092 -25.419 1.00 97.19 163 ASP A C 1
ATOM 1229 O O . ASP A 1 163 ? 27.464 22.105 -24.807 1.00 97.19 163 ASP A O 1
ATOM 1233 N N . ALA A 1 164 ? 26.467 21.162 -26.576 1.00 97.94 164 ALA A N 1
ATOM 1234 C CA . ALA A 1 164 ? 26.059 22.431 -27.175 1.00 97.94 164 ALA A CA 1
ATOM 1235 C C . ALA A 1 164 ? 24.980 23.163 -26.354 1.00 97.94 164 ALA A C 1
ATOM 1237 O O . ALA A 1 164 ? 24.965 24.392 -26.325 1.00 97.94 164 ALA A O 1
ATOM 1238 N N . TRP A 1 165 ? 24.079 22.419 -25.704 1.00 97.06 165 TRP A N 1
ATOM 1239 C CA . TRP A 1 165 ? 22.947 22.979 -24.952 1.00 97.06 165 TRP A CA 1
ATOM 1240 C C . TRP A 1 165 ? 23.176 23.038 -23.439 1.00 97.06 165 TRP A C 1
ATOM 1242 O O . TRP A 1 165 ? 22.588 23.879 -22.763 1.00 97.06 165 TRP A O 1
ATOM 1252 N N . ASP A 1 166 ? 24.016 22.159 -22.901 1.00 97.88 166 ASP A N 1
ATOM 1253 C CA . ASP A 1 166 ? 24.331 22.056 -21.478 1.00 97.88 166 ASP A CA 1
ATOM 1254 C C . ASP A 1 166 ? 25.833 21.787 -21.274 1.00 97.88 166 ASP A C 1
ATOM 1256 O O . ASP A 1 166 ? 26.223 20.712 -20.809 1.00 97.88 166 ASP A O 1
ATOM 1260 N N . PRO A 1 167 ? 26.699 22.760 -21.619 1.00 95.81 167 PRO A N 1
ATOM 1261 C CA . PRO A 1 167 ? 28.152 22.599 -21.534 1.00 95.81 167 PRO A CA 1
ATOM 1262 C C . PRO A 1 167 ? 28.653 22.388 -20.098 1.00 95.81 167 PRO A C 1
ATOM 1264 O O . PRO A 1 167 ? 29.734 21.845 -19.896 1.00 95.81 167 PRO A O 1
ATOM 1267 N N . ALA A 1 168 ? 27.877 22.818 -19.097 1.00 96.44 168 ALA A N 1
ATOM 1268 C CA . ALA A 1 168 ? 28.184 22.614 -17.684 1.00 96.44 168 ALA A CA 1
ATOM 1269 C C . ALA A 1 168 ? 27.655 21.273 -17.135 1.00 96.44 168 ALA A C 1
ATOM 1271 O O . ALA A 1 168 ? 27.972 20.921 -16.001 1.00 96.44 168 ALA A O 1
ATOM 1272 N N . GLY A 1 169 ? 26.857 20.529 -17.912 1.00 94.44 169 GLY A N 1
ATOM 1273 C CA . GLY A 1 169 ? 26.326 19.221 -17.523 1.00 94.44 169 GLY A CA 1
ATOM 1274 C C . GLY A 1 169 ? 25.330 19.255 -16.359 1.00 94.44 169 GLY A C 1
ATOM 1275 O O . GLY A 1 169 ? 25.254 18.288 -15.603 1.00 94.44 169 GLY A O 1
ATOM 1276 N N . LEU A 1 170 ? 24.587 20.349 -16.177 1.00 96.06 170 LEU A N 1
ATOM 1277 C CA . LEU A 1 170 ? 23.681 20.533 -15.035 1.00 96.06 170 LEU A CA 1
ATOM 1278 C C . LEU A 1 170 ? 22.295 19.906 -15.254 1.00 96.06 170 LEU A C 1
ATOM 1280 O O . LEU A 1 170 ? 21.585 19.600 -14.295 1.00 96.06 170 LEU A O 1
ATOM 1284 N N . LEU A 1 171 ? 21.883 19.715 -16.507 1.00 95.56 171 LEU A N 1
ATOM 1285 C CA . LEU A 1 171 ? 20.549 19.236 -16.861 1.00 95.56 171 LEU A CA 1
ATOM 1286 C C . LEU A 1 171 ? 20.511 17.703 -16.912 1.00 95.56 171 LEU A C 1
ATOM 1288 O O . LEU A 1 171 ? 20.680 17.112 -17.977 1.00 95.56 171 LEU A O 1
ATOM 1292 N N . ASN A 1 172 ? 20.234 17.063 -15.775 1.00 93.94 172 ASN A N 1
ATOM 1293 C CA . ASN A 1 172 ? 20.043 15.609 -15.658 1.00 93.94 172 ASN A CA 1
ATOM 1294 C C . ASN A 1 172 ? 21.269 14.791 -16.149 1.00 93.94 172 ASN A C 1
ATOM 1296 O O . ASN A 1 172 ? 21.197 14.118 -17.183 1.00 93.94 172 ASN A O 1
ATOM 1300 N N . PRO A 1 173 ? 22.425 14.914 -15.467 1.00 93.88 173 PRO A N 1
ATOM 1301 C CA . PRO A 1 173 ? 23.683 14.293 -15.887 1.00 93.88 173 PRO A CA 1
ATOM 1302 C C . PRO A 1 173 ? 23.602 12.759 -15.933 1.00 93.88 173 PRO A C 1
ATOM 1304 O O . PRO A 1 173 ? 22.867 12.145 -15.168 1.00 93.88 173 PRO A O 1
ATOM 1307 N N . GLY A 1 174 ? 24.381 12.142 -16.830 1.00 92.19 174 GLY A N 1
ATOM 1308 C CA . GLY A 1 174 ? 24.484 10.679 -16.956 1.00 92.19 174 GLY A CA 1
ATOM 1309 C C . GLY A 1 174 ? 23.300 9.992 -17.649 1.00 92.19 174 GLY A C 1
ATOM 1310 O O . GLY A 1 174 ? 23.252 8.767 -17.716 1.00 92.19 174 GLY A O 1
ATOM 1311 N N . MET A 1 175 ? 22.343 10.757 -18.177 1.00 94.06 175 MET A N 1
ATOM 1312 C CA . MET A 1 175 ? 21.171 10.232 -18.883 1.00 94.06 175 MET A CA 1
ATOM 1313 C C . MET A 1 175 ? 21.388 10.302 -20.393 1.00 94.06 175 MET A C 1
ATOM 1315 O O . MET A 1 175 ? 21.757 11.360 -20.907 1.00 94.06 175 MET A O 1
ATOM 1319 N N . LEU A 1 176 ? 21.120 9.201 -21.108 1.00 93.12 176 LEU A N 1
ATOM 1320 C CA . LEU A 1 176 ? 21.343 9.004 -22.557 1.00 93.12 176 LEU A CA 1
ATOM 1321 C C . LEU A 1 176 ? 22.805 9.058 -23.025 1.00 93.12 176 LEU A C 1
ATOM 1323 O O . LEU A 1 176 ? 23.185 8.314 -23.924 1.00 93.12 176 LEU A O 1
ATOM 1327 N N . VAL A 1 177 ? 23.620 9.936 -22.447 1.00 94.44 177 VAL A N 1
ATOM 1328 C CA . VAL A 1 177 ? 25.018 10.154 -22.820 1.00 94.44 177 VAL A CA 1
ATOM 1329 C C . VAL A 1 177 ? 25.908 10.153 -21.593 1.00 94.44 177 VAL A C 1
ATOM 1331 O O . VAL A 1 177 ? 25.518 10.657 -20.537 1.00 94.44 177 VAL A O 1
ATOM 1334 N N . ARG A 1 178 ? 27.118 9.607 -21.754 1.00 94.50 178 ARG A N 1
ATOM 1335 C CA . ARG A 1 178 ? 28.095 9.414 -20.670 1.00 94.50 178 ARG A CA 1
ATOM 1336 C C . ARG A 1 178 ? 27.453 8.803 -19.404 1.00 94.50 178 ARG A C 1
ATOM 1338 O O . ARG A 1 178 ? 27.546 9.408 -18.334 1.00 94.50 178 ARG A O 1
ATOM 1345 N N . PRO A 1 179 ? 26.748 7.661 -19.525 1.00 95.06 179 PRO A N 1
ATOM 1346 C CA . PRO A 1 179 ? 26.025 7.069 -18.409 1.00 95.06 179 PRO A CA 1
ATOM 1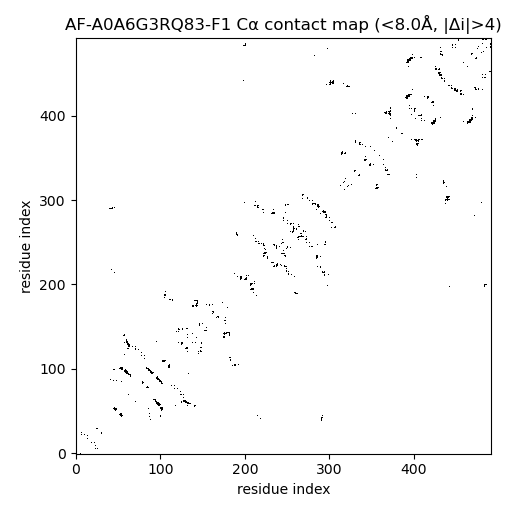347 C C . PRO A 1 179 ? 26.958 6.379 -17.414 1.00 95.06 179 PRO A C 1
ATOM 1349 O O . PRO A 1 179 ? 28.069 5.973 -17.757 1.00 95.06 179 PRO A O 1
ATOM 1352 N N . ALA A 1 180 ? 26.472 6.205 -16.185 1.00 94.38 180 ALA A N 1
ATOM 1353 C CA . ALA A 1 180 ? 27.045 5.237 -15.257 1.00 94.38 180 ALA A CA 1
ATOM 1354 C C . ALA A 1 180 ? 26.811 3.796 -15.767 1.00 94.38 180 ALA A C 1
ATOM 1356 O O . ALA A 1 180 ? 25.896 3.580 -16.570 1.00 94.38 180 ALA A O 1
ATOM 1357 N N . PRO A 1 181 ? 27.597 2.806 -15.301 1.00 94.38 181 PRO A N 1
ATOM 1358 C CA . PRO A 1 181 ? 27.329 1.400 -15.590 1.00 94.38 181 PRO A CA 1
ATOM 1359 C C . PRO A 1 181 ? 25.913 0.984 -15.159 1.00 94.38 181 PRO A C 1
ATOM 1361 O O . PRO A 1 181 ? 25.415 1.432 -14.123 1.00 94.38 181 PRO A O 1
ATOM 1364 N N . LEU A 1 182 ? 25.279 0.100 -15.931 1.00 91.25 182 LEU A N 1
ATOM 1365 C CA . LEU A 1 182 ? 23.894 -0.356 -15.772 1.00 91.25 182 LEU A CA 1
ATOM 1366 C C . LEU A 1 182 ? 23.617 -0.993 -14.404 1.00 91.25 182 LEU A C 1
ATOM 1368 O O . LEU A 1 182 ? 22.474 -1.038 -13.953 1.00 91.25 182 LEU A O 1
ATOM 1372 N N . ASP A 1 183 ? 24.660 -1.497 -13.753 1.00 92.94 183 ASP A N 1
ATOM 1373 C CA . ASP A 1 183 ? 24.637 -2.216 -12.485 1.00 92.94 183 ASP A CA 1
ATOM 1374 C C . ASP A 1 183 ? 25.200 -1.408 -11.301 1.00 92.94 183 ASP A C 1
ATOM 1376 O O . ASP A 1 183 ? 25.280 -1.936 -10.192 1.00 92.94 183 ASP A O 1
ATOM 1380 N N . ALA A 1 184 ? 25.561 -0.134 -11.498 1.00 90.44 184 ALA A N 1
ATOM 1381 C CA . ALA A 1 184 ? 26.164 0.695 -10.450 1.00 90.44 184 ALA A CA 1
ATOM 1382 C C . ALA A 1 184 ? 25.143 1.270 -9.449 1.00 90.44 184 ALA A C 1
ATOM 1384 O O . ALA A 1 184 ? 25.373 1.212 -8.244 1.00 90.44 184 ALA A O 1
ATOM 1385 N N . ASP A 1 185 ? 24.004 1.779 -9.934 1.00 88.00 185 ASP A N 1
ATOM 1386 C CA . ASP A 1 185 ? 23.034 2.549 -9.132 1.00 88.00 185 ASP A CA 1
ATOM 1387 C C . ASP A 1 185 ? 21.687 1.820 -8.980 1.00 88.00 185 ASP A C 1
ATOM 1389 O O . ASP A 1 185 ? 20.600 2.388 -9.144 1.00 88.00 185 ASP A O 1
ATOM 1393 N N . LEU A 1 186 ? 21.732 0.515 -8.703 1.00 91.25 186 LEU A N 1
ATOM 1394 C CA . LEU A 1 186 ? 20.513 -0.269 -8.523 1.00 91.25 186 LEU A CA 1
ATOM 1395 C C . LEU A 1 186 ? 19.751 0.191 -7.279 1.00 91.25 186 LEU A C 1
ATOM 1397 O O . LEU A 1 186 ? 20.283 0.228 -6.173 1.00 91.25 186 LEU A O 1
ATOM 1401 N N . ARG A 1 187 ? 18.448 0.439 -7.449 1.00 89.12 187 ARG A N 1
ATOM 1402 C CA . ARG A 1 187 ? 17.542 0.921 -6.395 1.00 89.12 187 ARG A CA 1
ATOM 1403 C C . ARG A 1 187 ? 17.648 0.157 -5.069 1.00 89.12 187 ARG A C 1
ATOM 1405 O O . ARG A 1 187 ? 17.383 0.736 -4.024 1.00 89.12 187 ARG A O 1
ATOM 1412 N N . PHE A 1 188 ? 17.929 -1.142 -5.103 1.00 88.88 188 PHE A N 1
ATOM 1413 C CA . PHE A 1 188 ? 17.944 -1.986 -3.906 1.00 88.88 188 PHE A CA 1
ATOM 1414 C C . PHE A 1 188 ? 19.333 -2.154 -3.288 1.00 88.88 188 PHE A C 1
ATOM 1416 O O . PHE A 1 188 ? 19.422 -2.646 -2.168 1.00 88.88 188 PHE A O 1
ATOM 1423 N N . ALA A 1 189 ? 20.392 -1.716 -3.975 1.00 88.56 189 ALA A N 1
ATOM 1424 C CA . ALA A 1 189 ? 21.766 -1.818 -3.500 1.00 88.56 189 ALA A CA 1
ATOM 1425 C C . ALA A 1 189 ? 22.014 -1.184 -2.115 1.00 88.56 189 ALA A C 1
ATOM 1427 O O . ALA A 1 189 ? 22.742 -1.807 -1.338 1.00 88.56 189 ALA A O 1
ATOM 1428 N N . PRO A 1 190 ? 21.424 -0.020 -1.758 1.00 91.81 190 PRO A N 1
ATOM 1429 C CA . PRO A 1 190 ? 21.677 0.591 -0.454 1.00 91.81 190 PRO A CA 1
ATOM 1430 C C . PRO A 1 190 ? 20.810 0.008 0.673 1.00 91.81 190 PRO A C 1
ATOM 1432 O O . PRO A 1 190 ? 20.976 0.386 1.828 1.00 91.81 190 PRO A O 1
ATOM 1435 N N . LEU A 1 191 ? 19.867 -0.896 0.377 1.00 92.88 191 LEU A N 1
ATOM 1436 C CA . LEU A 1 191 ? 19.008 -1.471 1.410 1.00 92.88 191 LEU A CA 1
ATOM 1437 C C . LEU A 1 191 ? 19.775 -2.460 2.309 1.00 92.88 191 LEU A C 1
ATOM 1439 O O . LEU A 1 191 ? 20.691 -3.145 1.841 1.00 92.88 191 LEU A O 1
ATOM 1443 N N . PRO A 1 192 ? 19.372 -2.605 3.586 1.00 92.12 192 PRO A N 1
ATOM 1444 C CA . PRO A 1 192 ? 19.922 -3.625 4.469 1.00 92.12 192 PRO A CA 1
ATOM 1445 C C . PRO A 1 192 ? 19.763 -5.023 3.864 1.00 92.12 192 PRO A C 1
ATOM 1447 O O . PRO A 1 192 ? 18.709 -5.359 3.324 1.00 92.12 192 PRO A O 1
ATOM 1450 N N . ARG A 1 193 ? 20.818 -5.841 3.963 1.00 86.88 193 ARG A N 1
ATOM 1451 C CA . ARG A 1 193 ? 20.803 -7.236 3.485 1.00 86.88 193 ARG A CA 1
ATOM 1452 C C . ARG A 1 193 ? 20.149 -8.199 4.466 1.00 86.88 193 ARG A C 1
ATOM 1454 O O . ARG A 1 193 ? 19.595 -9.205 4.044 1.00 86.88 193 ARG A O 1
ATOM 1461 N N . GLU A 1 194 ? 20.249 -7.886 5.752 1.00 87.69 194 GLU A N 1
ATOM 1462 C CA . GLU A 1 194 ? 19.611 -8.650 6.816 1.00 87.69 194 GLU A CA 1
ATOM 1463 C C . GLU A 1 194 ? 18.258 -8.016 7.165 1.00 87.69 194 GLU A C 1
ATOM 1465 O O . GLU A 1 194 ? 18.146 -6.782 7.129 1.00 87.69 194 GLU A O 1
ATOM 1470 N N . PRO A 1 195 ? 17.243 -8.824 7.523 1.00 89.62 195 PRO A N 1
ATOM 1471 C CA . PRO A 1 195 ? 15.980 -8.310 8.029 1.00 89.62 195 PRO A CA 1
ATOM 1472 C C . PRO A 1 195 ? 16.187 -7.404 9.245 1.00 89.62 195 PRO A C 1
ATOM 1474 O O . PRO A 1 195 ? 17.064 -7.631 10.079 1.00 89.62 195 PRO A O 1
ATOM 1477 N N . VAL A 1 196 ? 15.345 -6.382 9.357 1.00 94.31 196 VAL A N 1
ATOM 1478 C CA . VAL A 1 196 ? 15.308 -5.504 10.532 1.00 94.31 196 VAL A CA 1
ATOM 1479 C C . VAL A 1 196 ? 14.363 -6.067 11.591 1.00 94.31 196 VAL A C 1
ATOM 1481 O O . VAL A 1 196 ? 13.390 -6.743 11.258 1.00 94.31 196 VAL A O 1
ATOM 1484 N N . ASP A 1 197 ? 14.626 -5.757 12.861 1.00 94.19 197 ASP A N 1
ATOM 1485 C CA . ASP A 1 197 ? 13.753 -6.161 13.965 1.00 94.19 197 ASP A CA 1
ATOM 1486 C C . ASP A 1 197 ? 12.349 -5.571 13.793 1.00 94.19 197 ASP A C 1
ATOM 1488 O O . ASP A 1 197 ? 12.180 -4.362 13.610 1.00 94.19 197 ASP A O 1
ATOM 1492 N N . VAL A 1 198 ? 11.334 -6.434 13.871 1.00 95.88 198 VAL A N 1
ATOM 1493 C CA . VAL A 1 198 ? 9.929 -6.066 13.670 1.00 95.88 198 VAL A CA 1
ATOM 1494 C C . VAL A 1 198 ? 8.983 -6.801 14.604 1.00 95.88 198 VAL A C 1
ATOM 1496 O O . VAL A 1 198 ? 9.291 -7.873 15.128 1.00 95.88 198 VAL A O 1
ATOM 1499 N N . VAL A 1 199 ? 7.799 -6.223 14.803 1.00 96.69 199 VAL A N 1
ATOM 1500 C CA . VAL A 1 199 ? 6.724 -6.831 15.595 1.00 96.69 199 VAL A CA 1
ATOM 1501 C C . VAL A 1 199 ? 5.698 -7.544 14.719 1.00 96.69 199 VAL A C 1
ATOM 1503 O O . VAL A 1 199 ? 5.182 -8.587 15.126 1.00 96.69 199 VAL A O 1
ATOM 1506 N N . PHE A 1 200 ? 5.366 -6.988 13.552 1.00 96.56 200 PHE A N 1
ATOM 1507 C CA . PHE A 1 200 ? 4.512 -7.661 12.573 1.00 96.56 200 PHE A CA 1
ATOM 1508 C C . PHE A 1 200 ? 5.261 -8.795 11.864 1.00 96.56 200 PHE A C 1
ATOM 1510 O O . PHE A 1 200 ? 6.453 -8.699 11.593 1.00 96.56 200 PHE A O 1
ATOM 1517 N N . GLY A 1 201 ? 4.539 -9.857 11.509 1.00 93.88 201 GLY A N 1
ATOM 1518 C CA . GLY A 1 201 ? 5.109 -11.052 10.887 1.00 93.88 201 GLY A CA 1
ATOM 1519 C C . GLY A 1 201 ? 5.285 -10.997 9.368 1.00 93.88 201 GLY A C 1
ATOM 1520 O O . GLY A 1 201 ? 5.778 -11.968 8.815 1.00 93.88 201 GLY A O 1
ATOM 1521 N N . TYR A 1 202 ? 4.846 -9.931 8.682 1.00 94.50 202 TYR A N 1
ATOM 1522 C CA . TYR A 1 202 ? 4.971 -9.730 7.222 1.00 94.50 202 TYR A CA 1
ATOM 1523 C C . TYR A 1 202 ? 4.864 -11.019 6.368 1.00 94.50 202 TYR A C 1
ATOM 1525 O O . TYR A 1 202 ? 5.763 -11.327 5.579 1.00 94.50 202 TYR A O 1
ATOM 1533 N N . PRO A 1 203 ? 3.769 -11.799 6.486 1.00 90.56 203 PRO A N 1
ATOM 1534 C CA . PRO A 1 203 ? 3.697 -13.155 5.930 1.00 90.56 203 PRO A CA 1
ATOM 1535 C C . PRO A 1 203 ? 3.775 -13.198 4.396 1.00 90.56 203 PRO A C 1
ATOM 1537 O O . PRO A 1 203 ? 4.177 -14.202 3.818 1.00 90.56 203 PRO A O 1
ATOM 1540 N N . HIS A 1 204 ? 3.416 -12.104 3.720 1.00 89.06 204 HIS A N 1
ATOM 1541 C CA . HIS A 1 204 ? 3.482 -11.978 2.259 1.00 89.06 204 HIS A CA 1
ATOM 1542 C C . HIS A 1 204 ? 4.837 -11.478 1.737 1.00 89.06 204 HIS A C 1
ATOM 1544 O O . HIS A 1 204 ? 4.989 -11.276 0.529 1.00 89.06 204 HIS A O 1
ATOM 1550 N N . ASP A 1 205 ? 5.783 -11.242 2.643 1.00 92.38 205 ASP A N 1
ATOM 1551 C CA . ASP A 1 205 ? 7.098 -10.663 2.382 1.00 92.38 205 ASP A CA 1
ATOM 1552 C C . ASP A 1 205 ? 8.197 -11.437 3.145 1.00 92.38 205 ASP A C 1
ATOM 1554 O O . ASP A 1 205 ? 9.266 -10.908 3.419 1.00 92.38 205 ASP A O 1
ATOM 1558 N N . GLY A 1 206 ? 7.934 -12.700 3.510 1.00 89.69 206 GLY A N 1
ATOM 1559 C CA . GLY A 1 206 ? 8.917 -13.582 4.152 1.00 89.69 206 GLY A CA 1
ATOM 1560 C C . GLY A 1 206 ? 9.316 -13.177 5.575 1.00 89.69 206 GLY A C 1
ATOM 1561 O O . GLY A 1 206 ? 10.386 -13.566 6.028 1.00 89.69 206 GLY A O 1
ATOM 1562 N N . GLY A 1 207 ? 8.490 -12.387 6.270 1.00 92.44 207 GLY A N 1
ATOM 1563 C CA . GLY A 1 207 ? 8.847 -11.823 7.575 1.00 92.44 207 GLY A CA 1
ATOM 1564 C C . GLY A 1 207 ? 9.745 -10.588 7.503 1.00 92.44 207 GLY A C 1
ATOM 1565 O O . GLY A 1 207 ? 10.152 -10.086 8.545 1.00 92.44 207 GLY A O 1
ATOM 1566 N N . ASP A 1 208 ? 10.032 -10.079 6.302 1.00 93.75 208 ASP A N 1
ATOM 1567 C CA . ASP A 1 208 ? 10.971 -8.982 6.088 1.00 93.75 208 ASP A CA 1
ATOM 1568 C C . ASP A 1 208 ? 10.250 -7.656 5.779 1.00 93.75 208 ASP A C 1
ATOM 1570 O O . ASP A 1 208 ? 9.530 -7.498 4.787 1.00 93.75 208 ASP A O 1
ATOM 1574 N N . PHE A 1 209 ? 10.478 -6.649 6.622 1.00 96.88 209 PHE A N 1
ATOM 1575 C CA . PHE A 1 209 ? 9.966 -5.301 6.384 1.00 96.88 209 PHE A CA 1
ATOM 1576 C C . PHE A 1 209 ? 10.671 -4.585 5.231 1.00 96.88 209 PHE A C 1
ATOM 1578 O O . PHE A 1 209 ? 10.035 -3.795 4.528 1.00 96.88 209 PHE A O 1
ATOM 1585 N N . VAL A 1 210 ? 11.948 -4.884 4.975 1.00 95.44 210 VAL A N 1
ATOM 1586 C CA . VAL A 1 210 ? 12.673 -4.355 3.813 1.00 95.44 210 VAL A CA 1
ATOM 1587 C C . VAL A 1 210 ? 11.995 -4.845 2.530 1.00 95.44 210 VAL A C 1
ATOM 1589 O O . VAL A 1 210 ? 11.732 -4.038 1.631 1.00 95.44 210 VAL A O 1
ATOM 1592 N N . ALA A 1 211 ? 11.616 -6.128 2.482 1.00 93.50 211 ALA A N 1
ATOM 1593 C CA . ALA A 1 211 ? 10.799 -6.730 1.425 1.00 93.50 211 ALA A CA 1
ATOM 1594 C C . ALA A 1 211 ? 9.444 -6.042 1.252 1.00 93.50 211 ALA A C 1
ATOM 1596 O O . ALA A 1 211 ? 9.074 -5.650 0.139 1.00 93.50 211 ALA A O 1
ATOM 1597 N N . ALA A 1 212 ? 8.740 -5.801 2.355 1.00 95.31 212 ALA A N 1
ATOM 1598 C CA . ALA A 1 212 ? 7.460 -5.110 2.328 1.00 95.31 212 ALA A CA 1
ATOM 1599 C C . ALA A 1 212 ? 7.582 -3.679 1.754 1.00 95.31 212 ALA A C 1
ATOM 1601 O O . ALA A 1 212 ? 6.792 -3.273 0.896 1.00 95.31 212 ALA A O 1
ATOM 1602 N N . VAL A 1 213 ? 8.609 -2.918 2.150 1.00 95.25 213 VAL A N 1
ATOM 1603 C CA . VAL A 1 213 ? 8.846 -1.550 1.654 1.00 95.25 213 VAL A CA 1
ATOM 1604 C C . VAL A 1 213 ? 9.203 -1.535 0.162 1.00 95.25 213 VAL A C 1
ATOM 1606 O O . VAL A 1 213 ? 8.713 -0.671 -0.580 1.00 95.25 213 VAL A O 1
ATOM 1609 N N . ARG A 1 214 ? 9.999 -2.498 -0.326 1.00 91.81 214 ARG A N 1
ATOM 1610 C CA . ARG A 1 214 ? 10.400 -2.545 -1.746 1.00 91.81 214 ARG A CA 1
ATOM 1611 C C . ARG A 1 214 ? 9.279 -2.954 -2.709 1.00 91.81 214 ARG A C 1
ATOM 1613 O O . ARG A 1 214 ? 9.422 -2.697 -3.903 1.00 91.81 214 ARG A O 1
ATOM 1620 N N . ARG A 1 215 ? 8.120 -3.434 -2.227 1.00 93.00 215 ARG A N 1
ATOM 1621 C CA . ARG A 1 215 ? 6.931 -3.720 -3.069 1.00 93.00 215 ARG A CA 1
ATOM 1622 C C . ARG A 1 215 ? 6.515 -2.550 -3.961 1.00 93.00 215 ARG A C 1
ATOM 1624 O O . ARG A 1 215 ? 5.997 -2.746 -5.057 1.00 93.00 215 ARG A O 1
ATOM 1631 N N . CYS A 1 216 ? 6.684 -1.311 -3.499 1.00 94.12 216 CYS A N 1
ATOM 1632 C CA . CYS A 1 216 ? 6.316 -0.144 -4.293 1.00 94.12 216 CYS A CA 1
ATOM 1633 C C . CYS A 1 216 ? 7.253 0.016 -5.499 1.00 94.12 216 CYS A C 1
ATOM 1635 O O . CYS A 1 216 ? 8.340 0.556 -5.348 1.00 94.12 216 CYS A O 1
ATOM 1637 N N . VAL A 1 217 ? 6.820 -0.338 -6.712 1.00 91.00 217 VAL A N 1
ATOM 1638 C CA . VAL A 1 217 ? 7.589 -0.118 -7.962 1.00 91.00 217 VAL A CA 1
ATOM 1639 C C . VAL A 1 217 ? 7.366 1.253 -8.618 1.00 91.00 217 VAL A C 1
ATOM 1641 O O . VAL A 1 217 ? 7.821 1.497 -9.726 1.00 91.00 217 VAL A O 1
ATOM 1644 N N . GLY A 1 218 ? 6.664 2.175 -7.955 1.00 91.25 218 GLY A N 1
ATOM 1645 C CA . GLY A 1 218 ? 6.595 3.568 -8.410 1.00 91.25 218 GLY A CA 1
ATOM 1646 C C . GLY A 1 218 ? 5.532 3.897 -9.467 1.00 91.25 218 GLY A C 1
ATOM 1647 O O . GLY A 1 218 ? 5.506 5.039 -9.918 1.00 91.25 218 GLY A O 1
ATOM 1648 N N . VAL A 1 219 ? 4.592 2.984 -9.764 1.00 90.50 219 VAL A N 1
ATOM 1649 C CA . VAL A 1 219 ? 3.481 3.156 -10.745 1.00 90.50 219 VAL A CA 1
ATOM 1650 C C . VAL A 1 219 ? 2.552 4.352 -10.493 1.00 90.50 219 VAL A C 1
ATOM 1652 O O . VAL A 1 219 ? 1.679 4.644 -11.298 1.00 90.50 219 VAL A O 1
ATOM 1655 N N . ALA A 1 220 ? 2.690 5.030 -9.352 1.00 92.12 220 ALA A N 1
ATOM 1656 C CA . ALA A 1 220 ? 2.055 6.315 -9.067 1.00 92.12 220 ALA A CA 1
ATOM 1657 C C . ALA A 1 220 ? 0.514 6.348 -9.068 1.00 92.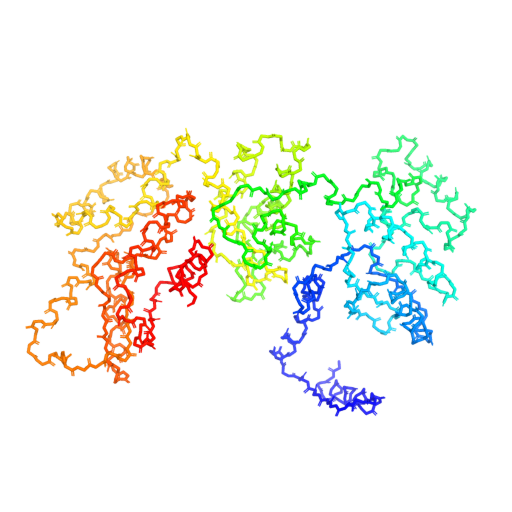12 220 ALA A C 1
ATOM 1659 O O . ALA A 1 220 ? -0.056 7.424 -8.918 1.00 92.12 220 ALA A O 1
ATOM 1660 N N . LYS A 1 221 ? -0.180 5.201 -9.110 1.00 91.25 221 LYS A N 1
ATOM 1661 C CA . LYS A 1 221 ? -1.656 5.114 -9.026 1.00 91.25 221 LYS A CA 1
ATOM 1662 C C . LYS A 1 221 ? -2.250 5.800 -7.785 1.00 91.25 221 LYS A C 1
ATOM 1664 O O . LYS A 1 221 ? -3.414 6.179 -7.764 1.00 91.25 221 LYS A O 1
ATOM 1669 N N . CYS A 1 222 ? -1.452 5.986 -6.734 1.00 93.88 222 CYS A N 1
ATOM 1670 C CA . CYS A 1 222 ? -1.845 6.730 -5.539 1.00 93.88 222 CYS A CA 1
ATOM 1671 C C . CYS A 1 222 ? -1.938 8.254 -5.739 1.00 93.88 222 CYS A C 1
ATOM 1673 O O . CYS A 1 222 ? -2.517 8.923 -4.883 1.00 93.88 222 CYS A O 1
ATOM 1675 N N . ARG A 1 223 ? -1.386 8.802 -6.829 1.00 94.06 223 ARG A N 1
ATOM 1676 C CA . ARG A 1 223 ? -1.398 10.233 -7.162 1.00 94.06 223 ARG A CA 1
ATOM 1677 C C . ARG A 1 223 ? -2.645 10.604 -7.957 1.00 94.06 223 ARG A C 1
ATOM 1679 O O . ARG A 1 223 ? -2.579 10.954 -9.130 1.00 94.06 223 ARG A O 1
ATOM 1686 N N . THR A 1 224 ? -3.799 10.504 -7.315 1.00 89.75 224 THR A N 1
ATOM 1687 C CA . THR A 1 224 ? -5.074 10.917 -7.913 1.00 89.75 224 THR A CA 1
ATOM 1688 C C . THR A 1 224 ? -5.508 12.251 -7.325 1.00 89.75 224 THR A C 1
ATOM 1690 O O . THR A 1 224 ? -5.368 12.451 -6.124 1.00 89.75 224 THR A O 1
ATOM 1693 N N . ALA A 1 225 ? -6.036 13.157 -8.152 1.00 85.56 225 ALA A N 1
ATOM 1694 C CA . ALA A 1 225 ? -6.637 14.410 -7.679 1.00 85.56 225 ALA A CA 1
ATOM 1695 C C . ALA A 1 225 ? -8.076 14.204 -7.167 1.00 85.56 225 ALA A C 1
ATOM 1697 O O . ALA A 1 225 ? -8.552 14.936 -6.305 1.00 85.56 225 ALA A O 1
ATOM 1698 N N . ALA A 1 226 ? -8.763 13.171 -7.662 1.00 84.50 226 ALA A N 1
ATOM 1699 C CA . ALA A 1 226 ? -10.120 12.809 -7.272 1.00 84.50 226 ALA A CA 1
ATOM 1700 C C . ALA A 1 226 ? -10.288 11.277 -7.242 1.00 84.50 226 ALA A C 1
ATOM 1702 O O . ALA A 1 226 ? -9.519 10.564 -7.893 1.00 84.50 226 ALA A O 1
ATOM 1703 N N . PRO A 1 227 ? -11.276 10.736 -6.503 1.00 80.19 227 PRO A N 1
ATOM 1704 C CA . PRO A 1 227 ? -11.600 9.315 -6.569 1.00 80.19 227 PRO A CA 1
ATOM 1705 C C . PRO A 1 227 ? -12.053 8.931 -7.985 1.00 80.19 227 PRO A C 1
ATOM 1707 O O . PRO A 1 227 ? -13.001 9.509 -8.506 1.00 80.19 227 PRO A O 1
ATOM 1710 N N . GLY A 1 228 ? -11.414 7.928 -8.594 1.00 72.25 228 GLY A N 1
ATOM 1711 C CA . GLY A 1 228 ? -11.825 7.400 -9.907 1.00 72.25 228 GLY A CA 1
ATOM 1712 C C . GLY A 1 228 ? -13.068 6.495 -9.863 1.00 72.25 228 GLY A C 1
ATOM 1713 O O . GLY A 1 228 ? -13.605 6.122 -10.899 1.00 72.25 228 GLY A O 1
ATOM 1714 N N . SER A 1 229 ? -13.514 6.115 -8.664 1.00 73.75 229 SER A N 1
ATOM 1715 C CA . SER A 1 229 ? -14.693 5.283 -8.399 1.00 73.75 229 SER A CA 1
ATOM 1716 C C . SER A 1 229 ? -15.194 5.563 -6.976 1.00 73.75 229 SER A C 1
ATOM 1718 O O . SER A 1 229 ? -14.366 5.884 -6.115 1.00 73.75 229 SER A O 1
ATOM 1720 N N . PRO A 1 230 ? -16.494 5.369 -6.673 1.00 71.44 230 PRO A N 1
ATOM 1721 C CA . PRO A 1 230 ? -17.012 5.393 -5.301 1.00 71.44 230 PRO A CA 1
ATOM 1722 C C . PRO A 1 230 ? -16.273 4.455 -4.335 1.00 71.44 230 PRO A C 1
ATOM 1724 O O . PRO A 1 230 ? -16.252 4.698 -3.134 1.00 71.44 230 PRO A O 1
ATOM 1727 N N . THR A 1 231 ? -15.647 3.394 -4.853 1.00 75.69 231 THR A N 1
ATOM 1728 C CA . THR A 1 231 ? -14.885 2.418 -4.062 1.00 75.69 231 THR A CA 1
ATOM 1729 C C . THR A 1 231 ? -13.389 2.737 -3.962 1.00 75.69 231 THR A C 1
ATOM 1731 O O . THR A 1 231 ? -12.678 2.023 -3.266 1.00 75.69 231 THR A O 1
ATOM 1734 N N . ALA A 1 232 ? -12.887 3.765 -4.661 1.00 83.62 232 ALA A N 1
ATOM 1735 C CA . ALA A 1 232 ? -11.461 4.100 -4.703 1.00 83.62 232 ALA A CA 1
ATOM 1736 C C . ALA A 1 232 ? -11.057 4.989 -3.515 1.00 83.62 232 ALA A C 1
ATOM 1738 O O . ALA A 1 232 ? -11.241 6.215 -3.514 1.00 83.62 232 ALA A O 1
ATOM 1739 N N . VAL A 1 233 ? -10.432 4.380 -2.515 1.00 86.50 233 VAL A N 1
ATOM 1740 C CA . VAL A 1 233 ? -10.062 5.038 -1.259 1.00 86.50 233 VAL A CA 1
ATOM 1741 C C . VAL A 1 233 ? -8.665 5.658 -1.345 1.00 86.50 233 VAL A C 1
ATOM 1743 O O . VAL A 1 233 ? -8.452 6.747 -0.816 1.00 86.50 233 VAL A O 1
ATOM 1746 N N . MET A 1 234 ? -7.709 5.020 -2.026 1.00 89.31 234 MET A N 1
ATOM 1747 C CA . MET A 1 234 ? -6.308 5.465 -2.086 1.00 89.31 234 MET A CA 1
ATOM 1748 C C . MET A 1 234 ? -6.116 6.734 -2.948 1.00 89.31 234 MET A C 1
ATOM 1750 O O . MET A 1 234 ? -6.516 6.761 -4.109 1.00 89.31 234 MET A O 1
ATOM 1754 N N . CYS A 1 235 ? -5.453 7.806 -2.499 1.00 93.62 235 CYS A N 1
ATOM 1755 C CA . CYS A 1 235 ? -4.865 8.121 -1.192 1.00 93.62 235 CYS A CA 1
ATOM 1756 C C . CYS A 1 235 ? -5.424 9.483 -0.720 1.00 93.62 235 CYS A C 1
ATOM 1758 O O . CYS A 1 235 ? -5.122 10.495 -1.356 1.00 93.62 235 CYS A O 1
ATOM 1760 N N . PRO A 1 236 ? -6.226 9.559 0.364 1.00 93.12 236 PRO A N 1
ATOM 1761 C CA . PRO A 1 236 ? -6.947 10.792 0.693 1.00 93.12 236 PRO A CA 1
ATOM 1762 C C . PRO A 1 236 ? -6.036 11.955 1.086 1.00 93.12 236 PRO A C 1
ATOM 1764 O O . PRO A 1 236 ? -6.322 13.089 0.725 1.00 93.12 236 PRO A O 1
ATOM 1767 N N . SER A 1 237 ? -4.925 11.685 1.781 1.00 94.50 237 SER A N 1
ATOM 1768 C CA . SER A 1 237 ? -3.981 12.733 2.183 1.00 94.50 237 SER A CA 1
ATOM 1769 C C . SER A 1 237 ? -3.363 13.431 0.975 1.00 94.50 237 SER A C 1
ATOM 1771 O O . SER A 1 237 ? -3.379 14.650 0.930 1.00 94.50 237 SER A O 1
ATOM 1773 N N . PHE A 1 238 ? -2.919 12.674 -0.036 1.00 95.62 238 PHE A N 1
ATOM 1774 C CA . PHE A 1 238 ? -2.387 13.252 -1.273 1.00 95.62 238 PHE A CA 1
ATOM 1775 C C . PHE A 1 238 ? -3.435 14.087 -2.015 1.00 95.62 238 PHE A C 1
ATOM 1777 O O . PHE A 1 238 ? -3.121 15.163 -2.500 1.00 95.62 238 PHE A O 1
ATOM 1784 N N . ARG A 1 239 ? -4.693 13.627 -2.081 1.00 94.06 239 ARG A N 1
ATOM 1785 C CA . ARG A 1 239 ? -5.778 14.386 -2.733 1.00 94.06 239 ARG A CA 1
ATOM 1786 C C . ARG A 1 239 ? -5.997 15.758 -2.095 1.00 94.06 239 ARG A C 1
ATOM 1788 O O . ARG A 1 239 ? -6.395 16.687 -2.784 1.00 94.06 239 ARG A O 1
ATOM 1795 N N . VAL A 1 240 ? -5.776 15.862 -0.785 1.00 94.31 240 VAL A N 1
ATOM 1796 C CA . VAL A 1 240 ? -5.933 17.115 -0.041 1.00 94.31 240 VAL A CA 1
ATOM 1797 C C . VAL A 1 240 ? -4.686 17.988 -0.148 1.00 94.31 240 VAL A C 1
ATOM 1799 O O . VAL A 1 240 ? -4.821 19.191 -0.336 1.00 94.31 240 VAL A O 1
ATOM 1802 N N . THR A 1 241 ? -3.490 17.413 -0.012 1.00 95.44 241 THR A N 1
ATOM 1803 C CA . THR A 1 241 ? -2.249 18.199 0.051 1.00 95.44 241 THR A CA 1
ATOM 1804 C C . THR A 1 241 ? -1.640 18.489 -1.318 1.00 95.44 241 THR A C 1
ATOM 1806 O O . THR A 1 241 ? -1.012 19.523 -1.483 1.00 95.44 241 THR A O 1
ATOM 1809 N N . GLY A 1 242 ? -1.786 17.589 -2.292 1.00 95.81 242 GLY A N 1
ATOM 1810 C CA . GLY A 1 242 ? -1.059 17.616 -3.568 1.00 95.81 242 GLY A CA 1
ATOM 1811 C C . GLY A 1 242 ? 0.418 17.204 -3.468 1.00 95.81 242 GLY A C 1
ATOM 1812 O O . GLY A 1 242 ? 1.073 17.030 -4.494 1.00 95.81 242 GLY A O 1
ATOM 1813 N N . GLU A 1 243 ? 0.927 16.997 -2.251 1.00 96.44 243 GLU A N 1
ATOM 1814 C CA . GLU A 1 243 ? 2.347 16.773 -1.966 1.00 96.44 243 GLU A CA 1
ATOM 1815 C C . GLU A 1 243 ? 2.745 15.299 -2.076 1.00 96.44 243 GLU A C 1
ATOM 1817 O O . GLU A 1 243 ? 2.108 14.418 -1.491 1.00 96.44 243 GLU A O 1
ATOM 1822 N N . GLU A 1 244 ? 3.838 15.007 -2.786 1.00 96.38 244 GLU A N 1
ATOM 1823 C CA . GLU A 1 244 ? 4.248 13.633 -3.114 1.00 96.38 244 GLU A CA 1
ATOM 1824 C C . GLU A 1 244 ? 4.470 12.751 -1.882 1.00 96.38 244 GLU A C 1
ATOM 1826 O O . GLU A 1 244 ? 4.013 11.604 -1.863 1.00 96.38 244 GLU A O 1
ATOM 1831 N N . GLU A 1 245 ? 5.132 13.281 -0.854 1.00 96.62 245 GLU A N 1
ATOM 1832 C CA . GLU A 1 245 ? 5.394 12.612 0.432 1.00 96.62 245 GLU A CA 1
ATOM 1833 C C . GLU A 1 245 ? 4.112 12.116 1.119 1.00 96.62 245 GLU A C 1
ATOM 1835 O O . GLU A 1 245 ? 4.130 11.127 1.848 1.00 96.62 245 GLU A O 1
ATOM 1840 N N . HIS A 1 246 ? 2.968 12.728 0.812 1.00 97.12 246 HIS A N 1
ATOM 1841 C CA . HIS A 1 246 ? 1.662 12.365 1.351 1.00 97.12 246 HIS A CA 1
ATOM 1842 C C . HIS A 1 246 ? 0.920 11.322 0.506 1.00 97.12 246 HIS A C 1
ATOM 1844 O O . HIS A 1 246 ? -0.212 10.944 0.837 1.00 97.12 246 HIS A O 1
ATOM 1850 N N . SER A 1 247 ? 1.533 10.825 -0.568 1.00 97.06 247 SER A N 1
ATOM 1851 C CA . SER A 1 247 ? 1.048 9.688 -1.350 1.00 97.06 247 SER A CA 1
ATOM 1852 C C . SER A 1 247 ? 1.575 8.357 -0.798 1.00 97.06 247 SER A C 1
ATOM 1854 O O . SER A 1 247 ? 2.517 8.306 -0.011 1.00 97.06 247 SER A O 1
ATOM 1856 N N . THR A 1 248 ? 0.975 7.236 -1.206 1.00 96.88 248 THR A N 1
ATOM 1857 C CA . THR A 1 248 ? 1.506 5.904 -0.862 1.00 96.88 248 THR A CA 1
ATOM 1858 C C . THR A 1 248 ? 2.922 5.707 -1.406 1.00 96.88 248 THR A C 1
ATOM 1860 O O . THR A 1 248 ? 3.764 5.160 -0.700 1.00 96.88 248 THR A O 1
ATOM 1863 N N . ARG A 1 249 ? 3.194 6.181 -2.630 1.00 96.75 249 ARG A N 1
ATOM 1864 C CA . ARG A 1 249 ? 4.514 6.096 -3.265 1.00 96.75 249 ARG A CA 1
ATOM 1865 C C . ARG A 1 249 ? 5.550 6.930 -2.515 1.00 96.75 249 ARG A C 1
ATOM 1867 O O . ARG A 1 249 ? 6.615 6.408 -2.215 1.00 96.75 249 ARG A O 1
ATOM 1874 N N . GLY A 1 250 ? 5.222 8.174 -2.169 1.00 97.56 250 GLY A N 1
ATOM 1875 C CA . GLY A 1 250 ? 6.113 9.050 -1.405 1.00 97.56 250 GLY A CA 1
ATOM 1876 C C . GLY A 1 250 ? 6.457 8.481 -0.033 1.00 97.56 250 GLY A C 1
ATOM 1877 O O . GLY A 1 250 ? 7.630 8.397 0.311 1.00 97.56 250 GLY A O 1
ATOM 1878 N N . ARG A 1 251 ? 5.469 7.967 0.710 1.00 98.19 251 ARG A N 1
ATOM 1879 C CA . ARG A 1 251 ? 5.723 7.288 1.995 1.00 98.19 251 ARG A CA 1
ATOM 1880 C C . ARG A 1 251 ? 6.587 6.042 1.847 1.00 98.19 251 ARG A C 1
ATOM 1882 O O . ARG A 1 251 ? 7.477 5.824 2.658 1.00 98.19 251 ARG A O 1
ATOM 1889 N N . ALA A 1 252 ? 6.343 5.234 0.814 1.00 97.56 252 ALA A N 1
ATOM 1890 C CA . ALA A 1 252 ? 7.180 4.072 0.534 1.00 97.56 252 ALA A CA 1
ATOM 1891 C C . ALA A 1 252 ? 8.617 4.485 0.178 1.00 97.56 252 ALA A C 1
ATOM 1893 O O . ALA A 1 252 ? 9.554 3.819 0.605 1.00 97.56 252 ALA A O 1
ATOM 1894 N N . ARG A 1 253 ? 8.808 5.600 -0.545 1.00 97.38 253 ARG A N 1
ATOM 1895 C CA . ARG A 1 253 ? 10.140 6.156 -0.816 1.00 97.38 253 ARG A CA 1
ATOM 1896 C C . ARG A 1 253 ? 10.811 6.656 0.460 1.00 97.38 253 ARG A C 1
ATOM 1898 O O . ARG A 1 253 ? 11.957 6.306 0.671 1.00 97.38 253 ARG A O 1
ATOM 1905 N N . LEU A 1 254 ? 10.119 7.386 1.332 1.00 98.12 254 LEU A N 1
ATOM 1906 C CA . LEU A 1 254 ? 10.695 7.845 2.605 1.00 98.12 254 LEU A CA 1
ATOM 1907 C C . LEU A 1 254 ? 11.083 6.680 3.525 1.00 98.12 254 LEU A C 1
ATOM 1909 O O . LEU A 1 254 ? 12.156 6.702 4.114 1.00 98.12 254 LEU A O 1
ATOM 1913 N N . LEU A 1 255 ? 10.256 5.632 3.606 1.00 98.38 255 LEU A N 1
ATOM 1914 C CA . LEU A 1 255 ? 10.608 4.403 4.328 1.00 98.38 255 LEU A CA 1
ATOM 1915 C C . LEU A 1 255 ? 11.805 3.684 3.695 1.00 98.38 255 LEU A C 1
ATOM 1917 O O . LEU A 1 255 ? 12.633 3.132 4.409 1.00 98.38 255 LEU A O 1
ATOM 1921 N N . HIS A 1 256 ? 11.913 3.699 2.368 1.00 97.44 256 HIS A N 1
ATOM 1922 C CA . HIS A 1 256 ? 13.074 3.164 1.666 1.00 97.44 256 HIS A CA 1
ATOM 1923 C C . HIS A 1 256 ? 14.341 3.972 1.982 1.00 97.44 256 HIS A C 1
ATOM 1925 O O . HIS A 1 256 ? 15.346 3.368 2.332 1.00 97.44 256 HIS A O 1
ATOM 1931 N N . GLU A 1 257 ? 14.286 5.308 1.938 1.00 97.69 257 GLU A N 1
ATOM 1932 C CA . GLU A 1 257 ? 15.416 6.173 2.315 1.00 97.69 257 GLU A CA 1
ATOM 1933 C C . GLU A 1 257 ? 15.834 5.973 3.771 1.00 97.69 257 GLU A C 1
ATOM 1935 O O . GLU A 1 257 ? 17.020 5.967 4.078 1.00 97.69 257 GLU A O 1
ATOM 1940 N N . MET A 1 258 ? 14.862 5.776 4.663 1.00 98.12 258 MET A N 1
ATOM 1941 C CA . MET A 1 258 ? 15.103 5.479 6.073 1.00 98.12 258 MET A CA 1
ATOM 1942 C C . MET A 1 258 ? 15.856 4.163 6.270 1.00 98.12 258 MET A C 1
ATOM 1944 O O . MET A 1 258 ? 16.712 4.076 7.145 1.00 98.12 258 MET A O 1
ATOM 1948 N N . LEU A 1 259 ? 15.507 3.133 5.494 1.00 97.50 259 LEU A N 1
ATOM 1949 C CA . LEU A 1 259 ? 16.186 1.839 5.536 1.00 97.50 259 LEU A CA 1
ATOM 1950 C C . LEU A 1 259 ? 17.573 1.914 4.891 1.00 97.50 259 LEU A C 1
ATOM 1952 O O . LEU A 1 259 ? 18.500 1.298 5.404 1.00 97.50 259 LEU A O 1
ATOM 1956 N N . ALA A 1 260 ? 17.710 2.666 3.797 1.00 95.94 260 ALA A N 1
ATOM 1957 C CA . ALA A 1 260 ? 18.978 2.880 3.106 1.00 95.94 260 ALA A CA 1
ATOM 1958 C C . ALA A 1 260 ? 19.983 3.674 3.957 1.00 95.94 260 ALA A C 1
ATOM 1960 O O . ALA A 1 260 ? 21.176 3.389 3.943 1.00 95.94 260 ALA A O 1
ATOM 1961 N N . GLY A 1 261 ? 19.511 4.669 4.714 1.00 95.81 261 GLY A N 1
ATOM 1962 C CA . GLY A 1 261 ? 20.343 5.444 5.636 1.00 95.81 261 GLY A CA 1
ATOM 1963 C C . GLY A 1 261 ? 21.295 6.443 4.968 1.00 95.81 261 GLY A C 1
ATOM 1964 O O . GLY A 1 261 ? 22.138 7.010 5.657 1.00 95.81 261 GLY A O 1
ATOM 1965 N N . GLU A 1 262 ? 21.179 6.676 3.657 1.00 94.19 262 GLU A N 1
ATOM 1966 C CA . GLU A 1 262 ? 22.039 7.611 2.913 1.00 94.19 262 GLU A CA 1
ATOM 1967 C C . GLU A 1 262 ? 21.559 9.064 3.043 1.00 94.19 262 GLU A C 1
ATOM 1969 O O . GLU A 1 262 ? 22.345 9.960 3.348 1.00 94.19 262 GLU A O 1
ATOM 1974 N N . VAL A 1 263 ? 20.255 9.296 2.837 1.00 95.56 263 VAL A N 1
ATOM 1975 C CA . VAL A 1 263 ? 19.626 10.628 2.923 1.00 95.56 263 VAL A CA 1
ATOM 1976 C C . VAL A 1 263 ? 18.876 10.806 4.242 1.00 95.56 263 VAL A C 1
ATOM 1978 O O . VAL A 1 263 ? 19.018 11.831 4.905 1.00 95.56 263 VAL A O 1
ATOM 1981 N N . VAL A 1 264 ? 18.087 9.806 4.644 1.00 97.19 264 VAL A N 1
ATOM 1982 C CA . VAL A 1 264 ? 17.365 9.797 5.924 1.00 97.19 264 VAL A CA 1
ATOM 1983 C C . VAL A 1 264 ? 18.168 8.968 6.921 1.00 97.19 264 VAL A C 1
ATOM 1985 O O . VAL A 1 264 ? 18.038 7.750 6.989 1.00 97.19 264 VAL A O 1
ATOM 1988 N N . THR A 1 265 ? 19.023 9.637 7.688 1.00 97.12 265 THR A N 1
ATOM 1989 C CA . THR A 1 265 ? 20.076 8.985 8.486 1.00 97.12 265 THR A CA 1
ATOM 1990 C C . THR A 1 265 ? 19.640 8.591 9.901 1.00 97.12 265 THR A C 1
ATOM 1992 O O . THR A 1 265 ? 20.253 7.725 10.519 1.00 97.12 265 THR A O 1
ATOM 1995 N N . ASP A 1 266 ? 18.549 9.166 10.415 1.00 97.25 266 ASP A N 1
ATOM 1996 C CA . ASP A 1 266 ? 18.049 8.906 11.774 1.00 97.25 266 ASP A CA 1
ATOM 1997 C C . ASP A 1 266 ? 17.264 7.582 11.915 1.00 97.25 266 ASP A C 1
ATOM 1999 O O . ASP A 1 266 ? 16.750 7.268 12.997 1.00 97.25 266 ASP A O 1
ATOM 2003 N N . GLY A 1 267 ? 17.134 6.796 10.839 1.00 96.44 267 GLY A N 1
ATOM 2004 C CA . GLY A 1 267 ? 16.431 5.509 10.833 1.00 96.44 267 GLY A CA 1
ATOM 2005 C C . GLY A 1 267 ? 15.021 5.611 11.430 1.00 96.44 267 GLY A C 1
ATOM 2006 O O . GLY A 1 267 ? 14.274 6.551 11.152 1.00 96.44 267 GLY A O 1
ATOM 2007 N N . TRP A 1 268 ? 14.666 4.698 12.341 1.00 97.75 268 TRP A N 1
ATOM 2008 C CA . TRP A 1 268 ? 13.382 4.715 13.063 1.00 97.75 268 TRP A CA 1
ATOM 2009 C C . TRP A 1 268 ? 13.096 6.016 13.830 1.00 97.75 268 TRP A C 1
ATOM 2011 O O . TRP A 1 268 ? 11.960 6.258 14.249 1.00 97.75 268 TRP A O 1
ATOM 2021 N N . ARG A 1 269 ? 14.101 6.872 14.048 1.00 97.75 269 ARG A N 1
ATOM 2022 C CA . ARG A 1 269 ? 13.949 8.162 14.728 1.00 97.75 269 ARG A CA 1
ATOM 2023 C C . ARG A 1 269 ? 13.663 9.329 13.784 1.00 97.75 269 ARG A C 1
ATOM 2025 O O . ARG A 1 269 ? 13.306 10.383 14.307 1.00 97.75 269 ARG A O 1
ATOM 2032 N N . SER A 1 270 ? 13.710 9.119 12.466 1.00 98.19 270 SER A N 1
ATOM 2033 C CA . SER A 1 270 ? 13.465 10.140 11.438 1.00 98.19 270 SER A CA 1
ATOM 2034 C C . SER A 1 270 ? 12.161 10.906 11.656 1.00 98.19 270 SER A C 1
ATOM 2036 O O . SER A 1 270 ? 11.092 10.325 11.890 1.00 98.19 270 SER A O 1
ATOM 2038 N N . THR A 1 271 ? 12.250 12.231 11.560 1.00 97.56 271 THR A N 1
ATOM 2039 C CA . THR A 1 271 ? 11.090 13.125 11.579 1.00 97.56 271 THR A CA 1
ATOM 2040 C C . THR A 1 271 ? 10.420 13.222 10.215 1.00 97.56 271 THR A C 1
ATOM 2042 O O . THR A 1 271 ? 9.197 13.277 10.163 1.00 97.56 271 THR A O 1
ATOM 2045 N N . GLU A 1 272 ? 11.180 13.120 9.126 1.00 97.81 272 GLU A N 1
ATOM 2046 C CA . GLU A 1 272 ? 10.694 13.137 7.740 1.00 97.81 272 GLU A CA 1
ATOM 2047 C C . GLU A 1 272 ? 9.686 12.005 7.505 1.00 97.81 272 GLU A C 1
ATOM 2049 O O . GLU A 1 272 ? 8.565 12.217 7.037 1.00 97.81 272 GLU A O 1
ATOM 2054 N N . VAL A 1 273 ? 10.052 10.786 7.913 1.00 98.50 273 VAL A N 1
ATOM 2055 C CA . VAL A 1 273 ? 9.177 9.613 7.817 1.00 98.50 273 VAL A CA 1
ATOM 2056 C C . VAL A 1 273 ? 7.979 9.768 8.751 1.00 98.50 273 VAL A C 1
ATOM 2058 O O . VAL A 1 273 ? 6.839 9.510 8.351 1.00 98.50 273 VAL A O 1
ATOM 2061 N N . LYS A 1 274 ? 8.213 10.220 9.992 1.00 98.25 274 LYS A N 1
ATOM 2062 C CA . LYS A 1 274 ? 7.148 10.434 10.979 1.00 98.25 274 LYS A CA 1
ATOM 2063 C C . LYS A 1 274 ? 6.104 11.423 10.464 1.00 98.25 274 LYS A C 1
ATOM 2065 O O . LYS A 1 274 ? 4.915 11.156 10.628 1.00 98.25 274 LYS A O 1
ATOM 2070 N N . ASP A 1 275 ? 6.516 12.527 9.852 1.00 97.06 275 ASP A N 1
ATOM 2071 C CA . ASP A 1 275 ? 5.623 13.589 9.387 1.00 97.06 275 ASP A CA 1
ATOM 2072 C C . ASP A 1 275 ? 4.800 13.141 8.178 1.00 97.06 275 ASP A C 1
ATOM 2074 O O . ASP A 1 275 ? 3.571 13.262 8.196 1.00 97.06 275 ASP A O 1
ATOM 2078 N N . ALA A 1 276 ? 5.420 12.477 7.200 1.00 97.56 276 ALA A N 1
ATOM 2079 C CA . ALA A 1 276 ? 4.694 11.904 6.067 1.00 97.56 276 ALA A CA 1
ATOM 2080 C C . ALA A 1 276 ? 3.662 10.841 6.499 1.00 97.56 276 ALA A C 1
ATOM 2082 O O . ALA A 1 276 ? 2.545 10.756 5.958 1.00 97.56 276 ALA A O 1
ATOM 2083 N N . LEU A 1 277 ? 4.010 10.008 7.487 1.00 98.06 277 LEU A N 1
ATOM 2084 C CA . LEU A 1 277 ? 3.119 8.990 8.047 1.00 98.06 277 LEU A CA 1
ATOM 2085 C C . LEU A 1 277 ? 2.028 9.579 8.950 1.00 98.06 277 LEU A C 1
ATOM 2087 O O . LEU A 1 277 ? 0.967 8.962 9.087 1.00 98.06 277 LEU A O 1
ATOM 2091 N N . ASP A 1 278 ? 2.225 10.754 9.543 1.00 94.38 278 ASP A N 1
ATOM 2092 C CA . ASP A 1 278 ? 1.272 11.363 10.478 1.00 94.38 278 ASP A CA 1
ATOM 2093 C C . ASP A 1 278 ? -0.096 11.574 9.810 1.00 94.38 278 ASP A C 1
ATOM 2095 O O . ASP A 1 278 ? -1.119 11.108 10.318 1.00 94.38 278 ASP A O 1
ATOM 2099 N N . LEU A 1 279 ? -0.100 12.109 8.580 1.00 94.94 279 LEU A N 1
ATOM 2100 C CA . LEU A 1 279 ? -1.316 12.305 7.776 1.00 94.94 279 LEU A CA 1
ATOM 2101 C C . LEU A 1 279 ? -1.855 11.024 7.111 1.00 94.94 279 LEU A C 1
ATOM 2103 O O . LEU A 1 279 ? -2.875 11.065 6.417 1.00 94.94 279 LEU A O 1
ATOM 2107 N N . CYS A 1 280 ? -1.217 9.866 7.302 1.00 96.06 280 CYS A N 1
ATOM 2108 C CA . CYS A 1 280 ? -1.792 8.596 6.865 1.00 96.06 280 CYS A CA 1
ATOM 2109 C C . CYS A 1 280 ? -2.952 8.187 7.785 1.00 96.06 280 CYS A C 1
ATOM 2111 O O . CYS A 1 280 ? -2.773 7.997 8.988 1.00 96.06 280 CYS A O 1
ATOM 2113 N N . LEU A 1 281 ? -4.137 7.978 7.208 1.00 94.12 281 LEU A N 1
ATOM 2114 C CA . LEU A 1 281 ? -5.353 7.611 7.947 1.00 94.12 281 LEU A CA 1
ATOM 2115 C C . LEU A 1 281 ? -5.392 6.145 8.414 1.00 94.12 281 LEU A C 1
ATOM 2117 O O . LEU A 1 281 ? -6.376 5.731 9.016 1.00 94.12 281 LEU A O 1
ATOM 2121 N N . SER A 1 282 ? -4.376 5.342 8.082 1.00 94.62 282 SER A N 1
ATOM 2122 C CA . SER A 1 282 ? -4.349 3.895 8.347 1.00 94.62 282 SER A CA 1
ATOM 2123 C C . SER A 1 282 ? -5.572 3.135 7.802 1.00 94.62 282 SER A C 1
ATOM 2125 O O . SER A 1 282 ? -5.945 2.093 8.324 1.00 94.62 282 SER A O 1
ATOM 2127 N N . CYS A 1 283 ? -6.189 3.627 6.721 1.00 92.38 283 CYS A N 1
ATOM 2128 C CA . CYS A 1 283 ? -7.430 3.070 6.169 1.00 92.38 283 CYS A CA 1
ATOM 2129 C C . CYS A 1 283 ? -7.254 1.769 5.364 1.00 92.38 283 CYS A C 1
ATOM 2131 O O . CYS A 1 283 ? -8.234 1.249 4.843 1.00 92.38 283 CYS A O 1
ATOM 2133 N N . LYS A 1 284 ? -6.011 1.300 5.167 1.00 93.12 284 LYS A N 1
ATOM 2134 C CA . LYS A 1 284 ? -5.647 0.157 4.303 1.00 93.12 284 LYS A CA 1
ATOM 2135 C C . LYS A 1 284 ? -6.163 0.231 2.853 1.00 93.12 284 LYS A C 1
ATOM 2137 O O . LYS A 1 284 ? -6.072 -0.746 2.117 1.00 93.12 284 LYS A O 1
ATOM 2142 N N . GLY A 1 285 ? -6.595 1.405 2.378 1.00 92.31 285 GLY A N 1
ATOM 2143 C CA . GLY A 1 285 ? -6.993 1.599 0.977 1.00 92.31 285 GLY A CA 1
ATOM 2144 C C . GLY A 1 285 ? -5.863 1.272 -0.004 1.00 92.31 285 GLY A C 1
ATOM 2145 O O . GLY A 1 285 ? -6.098 0.675 -1.044 1.00 92.31 285 GLY A O 1
ATOM 2146 N N . CYS A 1 286 ? -4.612 1.565 0.365 1.00 93.81 286 CYS A N 1
ATOM 2147 C CA . CYS A 1 286 ? -3.446 1.188 -0.436 1.00 93.81 286 CYS A CA 1
ATOM 2148 C C . CYS A 1 286 ? -3.226 -0.325 -0.554 1.00 93.81 286 CYS A C 1
ATOM 2150 O O . CYS A 1 286 ? -2.762 -0.759 -1.601 1.00 93.81 286 CYS A O 1
ATOM 2152 N N . ARG A 1 287 ? -3.629 -1.129 0.437 1.00 92.88 287 ARG A N 1
ATOM 2153 C CA . ARG A 1 287 ? -3.539 -2.594 0.354 1.00 92.88 287 ARG A CA 1
ATOM 2154 C C . ARG A 1 287 ? -4.461 -3.151 -0.733 1.00 92.88 287 ARG A C 1
ATOM 2156 O O . ARG A 1 287 ? -4.126 -4.145 -1.360 1.00 92.88 287 ARG A O 1
ATOM 2163 N N . SER A 1 288 ? -5.610 -2.503 -0.946 1.00 89.06 288 SER A N 1
ATOM 2164 C CA . SER A 1 288 ? -6.657 -2.970 -1.870 1.00 89.06 288 SER A CA 1
ATOM 2165 C C . SER A 1 288 ? -6.597 -2.307 -3.252 1.00 89.06 288 SER A C 1
ATOM 2167 O O . SER A 1 288 ? -6.809 -2.961 -4.270 1.00 89.06 288 SER A O 1
ATOM 2169 N N . ASP A 1 289 ? -6.324 -1.002 -3.307 1.00 90.62 289 ASP A N 1
ATOM 2170 C CA . ASP A 1 289 ? -6.377 -0.220 -4.549 1.00 90.62 289 ASP A CA 1
ATOM 2171 C C . ASP A 1 289 ? -5.046 -0.216 -5.313 1.00 90.62 289 ASP A C 1
ATOM 2173 O O . ASP A 1 289 ? -5.029 0.007 -6.531 1.00 90.62 289 ASP A O 1
ATOM 2177 N N . CYS A 1 290 ? -3.927 -0.413 -4.605 1.00 92.31 290 CYS A N 1
ATOM 2178 C CA . CYS A 1 290 ? -2.599 -0.433 -5.204 1.00 92.31 290 CYS A CA 1
ATOM 2179 C C . CYS A 1 290 ? -2.320 -1.811 -5.817 1.00 92.31 290 CYS A C 1
ATOM 2181 O O . CYS A 1 290 ? -2.411 -2.807 -5.101 1.00 92.31 290 CYS A O 1
ATOM 2183 N N . PRO A 1 291 ? -1.905 -1.893 -7.091 1.00 91.75 291 PRO A N 1
ATOM 2184 C CA . PRO A 1 291 ? -1.687 -3.175 -7.765 1.00 91.75 291 PRO A CA 1
ATOM 2185 C C . PRO A 1 291 ? -0.553 -4.016 -7.156 1.00 91.75 291 PRO A C 1
ATOM 2187 O O . PRO A 1 291 ? -0.529 -5.224 -7.343 1.00 91.75 291 PRO A O 1
ATOM 2190 N N . VAL A 1 292 ? 0.350 -3.397 -6.386 1.00 92.44 292 VAL A N 1
ATOM 2191 C CA . VAL A 1 292 ? 1.445 -4.088 -5.676 1.00 92.44 292 VAL A CA 1
ATOM 2192 C C . VAL A 1 292 ? 1.093 -4.501 -4.235 1.00 92.44 292 VAL A C 1
ATOM 2194 O O . VAL A 1 292 ? 1.912 -5.113 -3.544 1.00 92.44 292 VAL A O 1
ATOM 2197 N N . GLY A 1 293 ? -0.105 -4.154 -3.745 1.00 92.62 293 GLY A N 1
ATOM 2198 C CA . GLY A 1 293 ? -0.596 -4.574 -2.425 1.00 92.62 293 GLY A CA 1
ATOM 2199 C C . GLY A 1 293 ? 0.149 -3.983 -1.220 1.00 92.62 293 GLY A C 1
ATOM 2200 O O . GLY A 1 293 ? 0.293 -4.655 -0.206 1.00 92.62 293 GLY A O 1
ATOM 2201 N N . VAL A 1 294 ? 0.649 -2.746 -1.318 1.00 95.06 294 VAL A N 1
ATOM 2202 C CA . VAL A 1 294 ? 1.347 -2.057 -0.211 1.00 95.06 294 VAL A CA 1
ATOM 2203 C C . VAL A 1 294 ? 0.403 -1.808 0.971 1.00 95.06 294 VAL A C 1
ATOM 2205 O O . VAL A 1 294 ? -0.622 -1.149 0.805 1.00 95.06 294 VAL A O 1
ATOM 2208 N N . ASP A 1 295 ? 0.785 -2.232 2.180 1.00 95.88 295 ASP A N 1
ATOM 2209 C CA . ASP A 1 295 ? 0.033 -1.971 3.417 1.00 95.88 295 ASP A CA 1
ATOM 2210 C C . ASP A 1 295 ? 0.682 -0.857 4.251 1.00 95.88 295 ASP A C 1
ATOM 2212 O O . ASP A 1 295 ? 1.322 -1.075 5.279 1.00 95.88 295 ASP A O 1
ATOM 2216 N N . MET A 1 296 ? 0.478 0.388 3.816 1.00 97.31 296 MET A N 1
ATOM 2217 C CA . MET A 1 296 ? 1.025 1.557 4.513 1.00 97.31 296 MET A CA 1
ATOM 2218 C C . MET A 1 296 ? 0.478 1.719 5.942 1.00 97.31 296 MET A C 1
ATOM 2220 O O . MET A 1 296 ? 1.088 2.411 6.754 1.00 97.31 296 MET A O 1
ATOM 2224 N N . ALA A 1 297 ? -0.675 1.118 6.264 1.00 96.75 297 ALA A N 1
ATOM 2225 C CA . ALA A 1 297 ? -1.213 1.167 7.620 1.00 96.75 297 ALA A CA 1
ATOM 2226 C C . ALA A 1 297 ? -0.377 0.294 8.565 1.00 96.75 297 ALA A C 1
ATOM 2228 O O . ALA A 1 297 ? -0.019 0.761 9.648 1.00 96.75 297 ALA A O 1
ATOM 2229 N N . THR A 1 298 ? -0.017 -0.918 8.128 1.00 97.25 298 THR A N 1
ATOM 2230 C CA . THR A 1 298 ? 0.915 -1.799 8.848 1.00 97.25 298 THR A CA 1
ATOM 2231 C C . THR A 1 298 ? 2.291 -1.140 8.959 1.00 97.25 298 THR A C 1
ATOM 2233 O O . THR A 1 298 ? 2.825 -1.038 10.061 1.00 97.25 298 THR A O 1
ATOM 2236 N N . TYR A 1 299 ? 2.816 -0.563 7.869 1.00 98.12 299 TYR A N 1
ATOM 2237 C CA . TYR A 1 299 ? 4.141 0.079 7.888 1.00 98.12 299 TYR A CA 1
ATOM 2238 C C . TYR A 1 299 ? 4.183 1.280 8.836 1.00 98.12 299 TYR A C 1
ATOM 2240 O O . TYR A 1 299 ? 5.147 1.457 9.578 1.00 98.12 299 TYR A O 1
ATOM 2248 N N . LYS A 1 300 ? 3.109 2.083 8.871 1.00 98.44 300 LYS A N 1
ATOM 2249 C CA . LYS A 1 300 ? 2.957 3.162 9.853 1.00 98.44 300 LYS A CA 1
ATOM 2250 C C . LYS A 1 300 ? 2.964 2.628 11.279 1.00 98.44 300 LYS A C 1
ATOM 2252 O O . LYS A 1 300 ? 3.606 3.218 12.141 1.00 98.44 300 LYS A O 1
ATOM 2257 N N . ALA A 1 301 ? 2.209 1.570 11.548 1.00 98.31 301 ALA A N 1
ATOM 2258 C CA . ALA A 1 301 ? 2.090 1.017 12.888 1.00 98.31 301 ALA A CA 1
ATOM 2259 C C . ALA A 1 301 ? 3.433 0.457 13.395 1.00 98.31 301 ALA A C 1
ATOM 2261 O O . ALA A 1 301 ? 3.797 0.744 14.536 1.00 98.31 301 ALA A O 1
ATOM 2262 N N . GLU A 1 302 ? 4.179 -0.247 12.538 1.00 98.50 302 GLU A N 1
ATOM 2263 C CA . GLU A 1 302 ? 5.546 -0.720 12.807 1.00 98.50 302 GLU A CA 1
ATOM 2264 C C . GLU A 1 302 ? 6.498 0.455 13.052 1.00 98.50 302 GLU A C 1
ATOM 2266 O O . GLU A 1 302 ? 7.108 0.550 14.115 1.00 98.50 302 GLU A O 1
ATOM 2271 N N . PHE A 1 303 ? 6.541 1.432 12.142 1.00 98.69 303 PHE A N 1
ATOM 2272 C CA . PHE A 1 303 ? 7.379 2.617 12.320 1.00 98.69 303 PHE A CA 1
ATOM 2273 C C . PHE A 1 303 ? 7.069 3.350 13.629 1.00 98.69 303 PHE A C 1
ATOM 2275 O O . PHE A 1 303 ? 7.978 3.678 14.379 1.00 98.69 303 PHE A O 1
ATOM 2282 N N . LEU A 1 304 ? 5.795 3.586 13.961 1.00 98.56 304 LEU A N 1
ATOM 2283 C CA . LEU A 1 304 ? 5.407 4.264 15.205 1.00 98.56 304 LEU A CA 1
ATOM 2284 C C . LEU A 1 304 ? 5.707 3.443 16.468 1.00 98.56 304 LEU A C 1
ATOM 2286 O O . LEU A 1 304 ? 5.755 4.017 17.566 1.00 98.56 304 LEU A O 1
ATOM 2290 N N . HIS A 1 305 ? 5.843 2.123 16.351 1.00 98.50 305 HIS A N 1
ATOM 2291 C CA . HIS A 1 305 ? 6.281 1.271 17.447 1.00 98.50 305 HIS A CA 1
ATOM 2292 C C . HIS A 1 305 ? 7.735 1.571 17.793 1.00 98.50 305 HIS A C 1
ATOM 2294 O O . HIS A 1 305 ? 7.973 2.087 18.889 1.00 98.50 305 HIS A O 1
ATOM 2300 N N . HIS A 1 306 ? 8.635 1.387 16.824 1.00 98.44 306 HIS A N 1
ATOM 2301 C CA . HIS A 1 306 ? 10.072 1.654 16.955 1.00 98.44 306 HIS A CA 1
ATOM 2302 C C . HIS A 1 306 ? 10.371 3.121 17.215 1.00 98.44 306 HIS A C 1
ATOM 2304 O O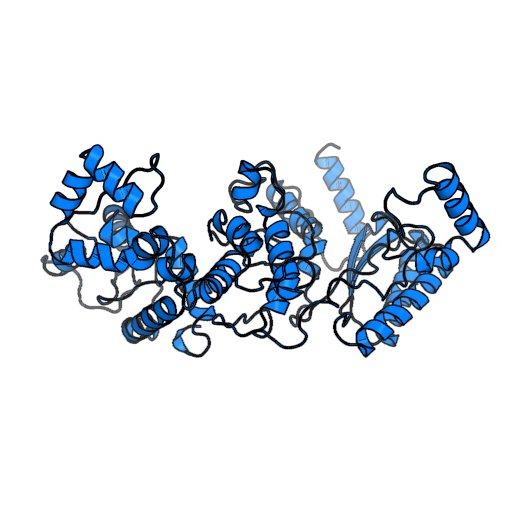 . HIS A 1 306 ? 11.154 3.463 18.098 1.00 98.44 306 HIS A O 1
ATOM 2310 N N . HIS A 1 307 ? 9.688 4.023 16.505 1.00 98.50 307 HIS A N 1
ATOM 2311 C CA . HIS A 1 307 ? 9.856 5.452 16.700 1.00 98.50 307 HIS A CA 1
ATOM 2312 C C . HIS A 1 307 ? 9.595 5.774 18.173 1.00 98.50 307 HIS A C 1
ATOM 2314 O O . HIS A 1 307 ? 10.466 6.260 18.878 1.00 98.50 307 HIS A O 1
ATOM 2320 N N . TYR A 1 308 ? 8.448 5.428 18.734 1.00 98.06 308 TYR A N 1
ATOM 2321 C CA . TYR A 1 308 ? 8.172 5.809 20.117 1.00 98.06 308 TYR A CA 1
ATOM 2322 C C . TYR A 1 308 ? 8.684 4.832 21.186 1.00 98.06 308 TYR A C 1
ATOM 2324 O O . TYR A 1 308 ? 8.281 4.953 22.349 1.00 98.06 308 TYR A O 1
ATOM 2332 N N . GLU A 1 309 ? 9.563 3.893 20.846 1.00 96.56 309 GLU A N 1
ATOM 2333 C CA . GLU A 1 309 ? 10.237 3.057 21.835 1.00 96.56 309 GLU A CA 1
ATOM 2334 C C . GLU A 1 309 ? 11.134 3.920 22.737 1.00 96.56 309 GLU A C 1
ATOM 2336 O O . GLU A 1 309 ? 11.864 4.801 22.279 1.00 96.56 309 GLU A O 1
ATOM 2341 N N . GLY A 1 310 ? 10.994 3.762 24.058 1.00 95.88 310 GLY A N 1
ATOM 2342 C CA . GLY A 1 310 ? 11.703 4.584 25.048 1.00 95.88 310 GLY A CA 1
ATOM 2343 C C . GLY A 1 310 ? 11.383 6.090 25.012 1.00 95.88 310 GLY A C 1
ATOM 2344 O O . GLY A 1 310 ? 11.976 6.857 25.772 1.00 95.88 310 GLY A O 1
ATOM 2345 N N . ARG A 1 311 ? 10.446 6.548 24.164 1.00 96.75 311 ARG A N 1
ATOM 2346 C CA . ARG A 1 311 ? 10.127 7.971 23.951 1.00 96.75 311 ARG A CA 1
ATOM 2347 C C . ARG A 1 311 ? 8.702 8.328 24.368 1.00 96.75 311 ARG A C 1
ATOM 2349 O O . ARG A 1 311 ? 7.789 7.505 24.426 1.00 96.75 311 ARG A O 1
ATOM 2356 N N . ARG A 1 312 ? 8.492 9.615 24.657 1.00 96.38 312 ARG A N 1
ATOM 2357 C CA . ARG A 1 312 ? 7.156 10.156 24.944 1.00 96.38 312 ARG A CA 1
ATOM 2358 C C . ARG A 1 312 ? 6.327 10.181 23.662 1.00 96.38 312 ARG A C 1
ATOM 2360 O O . ARG A 1 312 ? 6.780 10.706 22.650 1.00 96.38 312 ARG A O 1
ATOM 2367 N N . ARG A 1 313 ? 5.106 9.642 23.723 1.00 96.38 313 ARG A N 1
ATOM 2368 C CA . ARG A 1 313 ? 4.154 9.666 22.602 1.00 96.38 313 ARG A CA 1
ATOM 2369 C C . ARG A 1 313 ? 3.337 10.967 22.603 1.00 96.38 313 ARG A C 1
ATOM 2371 O O . ARG A 1 313 ? 3.156 11.564 23.668 1.00 96.38 313 ARG A O 1
ATOM 2378 N N . PRO A 1 314 ? 2.786 11.387 21.451 1.00 95.69 314 PRO A N 1
ATOM 2379 C CA . PRO A 1 314 ? 1.805 12.461 21.384 1.00 95.69 314 PRO A CA 1
ATOM 2380 C C . PRO A 1 314 ? 0.603 12.176 22.287 1.00 95.69 314 PRO A C 1
ATOM 2382 O O . PRO A 1 314 ? 0.191 11.024 22.449 1.00 95.69 314 PRO A O 1
ATOM 2385 N N . ALA A 1 315 ? -0.014 13.228 22.825 1.00 96.62 315 ALA A N 1
ATOM 2386 C CA . ALA A 1 315 ? -1.196 13.101 23.677 1.00 96.62 315 ALA A CA 1
ATOM 2387 C C . ALA A 1 315 ? -2.324 12.287 23.014 1.00 96.62 315 ALA A C 1
ATOM 2389 O O . ALA A 1 315 ? -2.933 11.433 23.663 1.00 96.62 315 ALA A O 1
ATOM 2390 N N . ALA A 1 316 ? -2.515 12.475 21.702 1.00 94.88 316 ALA A N 1
ATOM 2391 C CA . ALA A 1 316 ? -3.477 11.735 20.890 1.00 94.88 316 ALA A CA 1
ATOM 2392 C C . ALA A 1 316 ? -3.277 10.209 20.953 1.00 94.88 316 ALA A C 1
ATOM 2394 O O . ALA A 1 316 ? -4.247 9.454 20.951 1.00 94.88 316 ALA A O 1
ATOM 2395 N N . HIS A 1 317 ? -2.039 9.717 21.080 1.00 95.88 317 HIS A N 1
ATOM 2396 C CA . HIS A 1 317 ? -1.775 8.276 21.181 1.00 95.88 317 HIS A CA 1
ATOM 2397 C C . HIS A 1 317 ? -2.250 7.706 22.525 1.00 95.88 317 HIS A C 1
ATOM 2399 O O . HIS A 1 317 ? -2.651 6.542 22.611 1.00 95.88 317 HIS A O 1
ATOM 2405 N N . TYR A 1 318 ? -2.242 8.513 23.588 1.00 96.31 318 TYR A N 1
ATOM 2406 C CA . TYR A 1 318 ? -2.738 8.100 24.900 1.00 96.31 318 TYR A CA 1
ATOM 2407 C C . TYR A 1 318 ? -4.257 8.222 25.020 1.00 96.31 318 TYR A C 1
ATOM 2409 O O . TYR A 1 318 ? -4.877 7.379 25.672 1.00 96.31 318 TYR A O 1
ATOM 2417 N N . THR A 1 319 ? -4.869 9.234 24.407 1.00 94.38 319 THR A N 1
ATOM 2418 C CA . THR A 1 319 ? -6.327 9.416 24.425 1.00 94.38 319 THR A CA 1
ATOM 2419 C C . THR A 1 319 ? -7.021 8.480 23.444 1.00 94.38 319 THR A C 1
ATOM 2421 O O . THR A 1 319 ? -7.860 7.688 23.869 1.00 94.38 319 THR A O 1
ATOM 2424 N N . MET A 1 320 ? -6.621 8.496 22.170 1.00 93.62 320 MET A N 1
ATOM 2425 C CA . MET A 1 320 ? -7.221 7.677 21.115 1.00 93.62 320 MET A CA 1
ATOM 2426 C C . MET A 1 320 ? -6.720 6.243 21.173 1.00 93.62 320 MET A C 1
ATOM 2428 O O . MET A 1 320 ? -7.522 5.314 21.178 1.00 93.62 320 MET A O 1
ATOM 2432 N N . GLY A 1 321 ? -5.411 6.035 21.324 1.00 94.81 321 GLY A N 1
ATOM 2433 C CA . GLY A 1 321 ? -4.864 4.678 21.357 1.00 94.81 321 GLY A CA 1
ATOM 2434 C C . GLY A 1 321 ? -5.370 3.853 22.542 1.00 94.81 321 GLY A C 1
ATOM 2435 O O . GLY A 1 321 ? -5.623 2.657 22.409 1.00 94.81 321 GLY A O 1
ATOM 2436 N N . ARG A 1 322 ? -5.624 4.502 23.688 1.00 95.62 322 ARG A N 1
ATOM 2437 C CA . ARG A 1 322 ? -6.214 3.871 24.884 1.00 95.62 322 ARG A CA 1
ATOM 2438 C C . ARG A 1 322 ? -7.711 4.151 25.038 1.00 95.62 322 ARG A C 1
ATOM 2440 O O . ARG A 1 322 ? -8.257 3.873 26.107 1.00 95.62 322 ARG A O 1
ATOM 2447 N N . LEU A 1 323 ? -8.385 4.633 23.994 1.00 95.88 323 LEU A N 1
ATOM 2448 C CA . LEU A 1 323 ? -9.817 4.936 24.008 1.00 95.88 323 LEU A CA 1
ATOM 2449 C C . LEU A 1 323 ? -10.681 3.776 24.541 1.00 95.88 323 LEU A C 1
ATOM 2451 O O . LEU A 1 323 ? -11.508 4.033 25.421 1.00 95.88 323 LEU A O 1
ATOM 2455 N N . PRO A 1 324 ? -10.450 2.497 24.160 1.00 95.75 324 PRO A N 1
ATOM 2456 C CA . PRO A 1 324 ? -11.219 1.381 24.709 1.00 95.75 324 PRO A CA 1
ATOM 2457 C C . PRO A 1 324 ? -11.107 1.250 26.232 1.00 95.75 324 PRO A C 1
ATOM 2459 O O . PRO A 1 324 ? -12.032 0.762 26.878 1.00 95.75 324 PRO A O 1
ATOM 2462 N N . ARG A 1 325 ? -9.979 1.657 26.830 1.00 96.00 325 ARG A N 1
ATOM 2463 C CA . ARG A 1 325 ? -9.791 1.653 28.288 1.00 96.00 325 ARG A CA 1
ATOM 2464 C C . ARG A 1 325 ? -10.582 2.786 28.933 1.00 96.00 325 ARG A C 1
ATOM 2466 O O . ARG A 1 325 ? -11.268 2.542 29.921 1.00 96.00 325 ARG A O 1
ATOM 2473 N N . TRP A 1 326 ? -10.497 3.997 28.386 1.00 95.94 326 TRP A N 1
ATOM 2474 C CA . TRP A 1 326 ? -11.195 5.166 28.928 1.00 95.94 326 TRP A CA 1
ATOM 2475 C C . TRP A 1 326 ? -12.713 4.995 28.883 1.00 95.94 326 TRP A C 1
ATOM 2477 O O . TRP A 1 326 ? -13.380 5.194 29.897 1.00 95.94 326 TRP A O 1
ATOM 2487 N N . LEU A 1 327 ? -13.254 4.525 27.758 1.00 96.69 327 LEU A N 1
ATOM 2488 C CA . LEU A 1 327 ? -14.691 4.286 27.610 1.00 96.69 327 LEU A CA 1
ATOM 2489 C C . LEU A 1 327 ? -15.195 3.169 28.534 1.00 96.69 327 LEU A C 1
ATOM 2491 O O . LEU A 1 327 ? -16.269 3.298 29.126 1.00 96.69 327 LEU A O 1
ATOM 2495 N N . ARG A 1 328 ? -14.392 2.119 28.755 1.00 95.06 328 ARG A N 1
ATOM 2496 C CA . ARG A 1 328 ? -14.689 1.090 29.764 1.00 95.06 328 ARG A CA 1
ATOM 2497 C C . ARG A 1 328 ? -14.749 1.660 31.178 1.00 95.06 328 ARG A C 1
ATOM 2499 O O . ARG A 1 328 ? -15.659 1.297 31.920 1.00 95.06 328 ARG A O 1
ATOM 2506 N N . VAL A 1 329 ? -13.825 2.551 31.543 1.00 96.19 329 VAL A N 1
ATOM 2507 C CA . VAL A 1 329 ? -13.847 3.227 32.851 1.00 96.19 329 VAL A CA 1
ATOM 2508 C C . VAL A 1 329 ? -15.119 4.057 32.992 1.00 96.19 329 VAL A C 1
ATOM 2510 O O . VAL A 1 329 ? -15.856 3.838 33.946 1.00 96.19 329 VAL A O 1
ATOM 2513 N N . VAL A 1 330 ? -15.436 4.913 32.016 1.00 96.88 330 VAL A N 1
ATOM 2514 C CA . VAL A 1 330 ? -16.653 5.750 32.030 1.00 96.88 330 VAL A CA 1
ATOM 2515 C C . VAL A 1 330 ? -17.925 4.904 32.144 1.00 96.88 330 VAL A C 1
ATOM 2517 O O . VAL A 1 330 ? -18.841 5.233 32.904 1.00 96.88 330 VAL A O 1
ATOM 2520 N N . ALA A 1 331 ? -17.989 3.782 31.423 1.00 94.88 331 ALA A N 1
ATOM 2521 C CA . ALA A 1 331 ? -19.115 2.861 31.502 1.00 94.88 331 ALA A CA 1
ATOM 2522 C C . ALA A 1 331 ? -19.218 2.183 32.880 1.00 94.88 331 ALA A C 1
ATOM 2524 O O . ALA A 1 331 ? -20.328 2.055 33.410 1.00 94.88 331 ALA A O 1
ATOM 2525 N N . ALA A 1 332 ? -18.088 1.768 33.462 1.00 94.00 332 ALA A N 1
ATOM 2526 C CA . ALA A 1 332 ? -18.023 1.113 34.768 1.00 94.00 332 ALA A CA 1
ATOM 2527 C C . ALA A 1 332 ? -18.402 2.064 35.914 1.00 94.00 332 ALA A C 1
ATOM 2529 O O . ALA A 1 332 ? -19.189 1.687 36.779 1.00 94.00 332 ALA A O 1
ATOM 2530 N N . THR A 1 333 ? -17.919 3.308 35.881 1.00 96.12 333 THR A N 1
ATOM 2531 C CA . THR A 1 333 ? -18.217 4.345 36.884 1.00 96.12 333 THR A CA 1
ATOM 2532 C C . THR A 1 333 ? -19.556 5.046 36.653 1.00 96.12 333 THR A C 1
ATOM 2534 O O . THR A 1 333 ? -19.977 5.846 37.481 1.00 96.12 333 THR A O 1
ATOM 2537 N N . ARG A 1 334 ? -20.246 4.750 35.541 1.00 94.69 334 ARG A N 1
ATOM 2538 C CA . ARG A 1 334 ? -21.521 5.372 35.135 1.00 94.69 334 ARG A CA 1
ATOM 2539 C C . ARG A 1 334 ? -21.438 6.898 35.001 1.00 94.69 334 ARG A C 1
ATOM 2541 O O . ARG A 1 334 ? -22.422 7.596 35.223 1.00 94.69 334 ARG A O 1
ATOM 2548 N N . THR A 1 335 ? -20.289 7.419 34.577 1.00 96.31 335 THR A N 1
ATOM 2549 C CA . THR A 1 335 ? -20.044 8.867 34.462 1.00 96.31 335 THR A CA 1
ATOM 2550 C C . THR A 1 335 ? -20.300 9.437 33.065 1.00 96.31 335 THR A C 1
ATOM 2552 O O . THR A 1 335 ? -19.969 10.592 32.819 1.00 96.31 335 THR A O 1
ATOM 2555 N N . ALA A 1 336 ? -20.912 8.679 32.146 1.00 95.88 336 ALA A N 1
ATOM 2556 C CA . ALA A 1 336 ? -21.160 9.124 30.768 1.00 95.88 336 ALA A CA 1
ATOM 2557 C C . ALA A 1 336 ? -21.897 10.476 30.694 1.00 95.88 336 ALA A C 1
ATOM 2559 O O . ALA A 1 336 ? -21.463 11.370 29.975 1.00 95.88 336 ALA A O 1
ATOM 2560 N N . GLY A 1 337 ? -22.947 10.669 31.504 1.00 95.56 337 GLY A N 1
ATOM 2561 C CA . GLY A 1 337 ? -23.685 11.938 31.551 1.00 95.56 337 GLY A CA 1
ATOM 2562 C C . GLY A 1 337 ? -22.820 13.125 31.987 1.00 95.56 337 GLY A C 1
ATOM 2563 O O . GLY A 1 337 ? -22.910 14.197 31.396 1.00 95.56 337 GLY A O 1
ATOM 2564 N N . LEU A 1 338 ? -21.925 12.917 32.960 1.00 95.31 338 LEU A N 1
ATOM 2565 C CA . LEU A 1 338 ? -20.970 13.935 33.399 1.00 95.31 338 LEU A CA 1
ATOM 2566 C C . LEU A 1 338 ? -19.956 14.257 32.296 1.00 95.31 338 LEU A C 1
ATOM 2568 O O . LEU A 1 338 ? -19.719 15.426 32.011 1.00 95.31 338 LEU A O 1
ATOM 2572 N N . VAL A 1 339 ? -19.385 13.235 31.650 1.00 94.75 339 VAL A N 1
ATOM 2573 C CA . VAL A 1 339 ? -18.429 13.416 30.544 1.00 94.75 339 VAL A CA 1
ATOM 2574 C C . VAL A 1 339 ? -19.068 14.209 29.403 1.00 94.75 339 VAL A C 1
ATOM 2576 O O . VAL A 1 339 ? -18.485 15.188 28.940 1.00 94.75 339 VAL A O 1
ATOM 2579 N N . ASN A 1 340 ? -20.292 13.852 29.007 1.00 96.19 340 ASN A N 1
ATOM 2580 C CA . ASN A 1 340 ? -21.022 14.557 27.955 1.00 96.19 340 ASN A CA 1
ATOM 2581 C C . ASN A 1 340 ? -21.367 15.997 28.365 1.00 96.19 340 ASN A C 1
ATOM 2583 O O . ASN A 1 340 ? -21.263 16.904 27.543 1.00 96.19 340 ASN A O 1
ATOM 2587 N N . ALA A 1 341 ? -21.747 16.238 29.626 1.00 95.50 341 ALA A N 1
ATOM 2588 C CA . ALA A 1 341 ? -22.017 17.585 30.129 1.00 95.50 341 ALA A CA 1
ATOM 2589 C C . ALA A 1 341 ? -20.760 18.468 30.088 1.00 95.50 341 ALA A C 1
ATOM 2591 O O . ALA A 1 341 ? -20.813 19.589 29.585 1.00 95.50 341 ALA A O 1
ATOM 2592 N N . LEU A 1 342 ? -19.614 17.943 30.534 1.00 93.88 342 LEU A N 1
ATOM 2593 C CA . LEU A 1 342 ? -18.329 18.646 30.474 1.00 93.88 342 LEU A CA 1
ATOM 2594 C C . LEU A 1 342 ? -17.903 18.931 29.026 1.00 93.88 342 LEU A C 1
ATOM 2596 O O . LEU A 1 342 ? -17.431 20.028 28.737 1.00 93.88 342 LEU A O 1
ATOM 2600 N N . ALA A 1 343 ? -18.123 17.988 28.104 1.00 93.06 343 ALA A N 1
ATOM 2601 C CA . ALA A 1 343 ? -17.811 18.154 26.683 1.00 93.06 343 ALA A CA 1
ATOM 2602 C C . ALA A 1 343 ? -18.677 19.219 25.977 1.00 93.06 343 ALA A C 1
ATOM 2604 O O . ALA A 1 343 ? -18.260 19.761 24.956 1.00 93.06 343 ALA A O 1
ATOM 2605 N N . ARG A 1 344 ? -19.857 19.563 26.516 1.00 93.50 344 ARG A N 1
ATOM 2606 C CA . ARG A 1 344 ? -20.712 20.648 25.992 1.00 93.50 344 ARG A CA 1
ATOM 2607 C C . ARG A 1 344 ? -20.260 22.040 26.451 1.00 93.50 344 ARG A C 1
ATOM 2609 O O . ARG A 1 344 ? -20.589 23.036 25.807 1.00 93.50 344 ARG A O 1
ATOM 2616 N N . VAL A 1 345 ? -19.490 22.135 27.536 1.00 95.12 345 VAL A N 1
ATOM 2617 C CA . VAL A 1 345 ? -18.974 23.408 28.058 1.00 95.12 345 VAL A CA 1
ATOM 2618 C C . VAL A 1 345 ? -17.726 23.813 27.267 1.00 95.12 345 VAL A C 1
ATOM 2620 O O . VAL A 1 345 ? -16.653 23.245 27.459 1.00 95.12 345 VAL A O 1
ATOM 2623 N N . ARG A 1 346 ? -17.848 24.816 26.384 1.00 93.19 346 ARG A N 1
ATOM 2624 C CA . ARG A 1 346 ? -16.804 25.187 25.400 1.00 93.19 346 ARG A CA 1
ATOM 2625 C C . ARG A 1 346 ? -15.385 25.339 25.979 1.00 93.19 346 ARG A C 1
ATOM 2627 O O . ARG A 1 346 ? -14.483 24.737 25.401 1.00 93.19 346 ARG A O 1
ATOM 2634 N N . PRO A 1 347 ? -15.141 26.064 27.093 1.00 94.69 347 PRO A N 1
ATOM 2635 C CA . PRO A 1 347 ? -13.788 26.175 27.649 1.00 94.69 347 PRO A CA 1
ATOM 2636 C C . PRO A 1 347 ? -13.219 24.836 28.136 1.00 94.69 347 PRO A C 1
ATOM 2638 O O . PRO A 1 347 ? -12.049 24.538 27.905 1.00 94.69 347 PRO A O 1
ATOM 2641 N N . LEU A 1 348 ? -14.055 24.002 28.766 1.00 93.69 348 LEU A N 1
ATOM 2642 C CA . LEU A 1 348 ? -13.651 22.685 29.264 1.00 93.69 348 LEU A CA 1
ATOM 2643 C C . LEU A 1 348 ? -13.395 21.715 28.109 1.00 93.69 348 LEU A C 1
ATOM 2645 O O . LEU A 1 348 ? -12.396 20.999 28.116 1.00 93.69 348 LEU A O 1
ATOM 2649 N N . ALA A 1 349 ? -14.245 21.745 27.083 1.00 93.38 349 ALA A N 1
ATOM 2650 C CA . ALA A 1 349 ? -14.061 20.982 25.857 1.00 93.38 349 ALA A CA 1
ATOM 2651 C C . ALA A 1 349 ? -12.787 21.405 25.113 1.00 93.38 349 ALA A C 1
ATOM 2653 O O . ALA A 1 349 ? -12.039 20.549 24.655 1.00 93.38 349 ALA A O 1
ATOM 2654 N N . ALA A 1 350 ?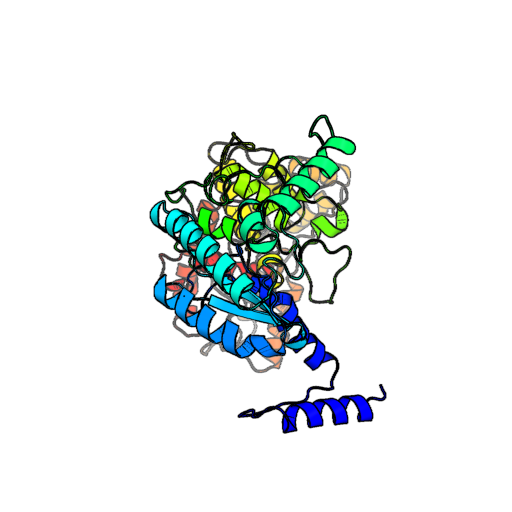 -12.499 22.707 25.022 1.00 94.81 350 ALA A N 1
ATOM 2655 C CA . ALA A 1 350 ? -11.279 23.215 24.397 1.00 94.81 350 ALA A CA 1
ATOM 2656 C C . ALA A 1 350 ? -10.021 22.767 25.158 1.00 94.81 350 ALA A C 1
ATOM 2658 O O . ALA A 1 350 ? -9.068 22.288 24.541 1.00 94.81 350 ALA A O 1
ATOM 2659 N N . LEU A 1 351 ? -10.036 22.848 26.494 1.00 95.00 351 LEU A N 1
ATOM 2660 C CA . LEU A 1 351 ? -8.944 22.358 27.335 1.00 95.00 351 LEU A CA 1
ATOM 2661 C C . LEU A 1 351 ? -8.763 20.840 27.191 1.00 95.00 351 LEU A C 1
ATOM 2663 O O . LEU A 1 351 ? -7.645 20.374 26.979 1.00 95.00 351 LEU A O 1
ATOM 2667 N N . GLY A 1 352 ? -9.856 20.076 27.248 1.00 93.69 352 GLY A N 1
ATOM 2668 C CA . GLY A 1 352 ? -9.847 18.626 27.060 1.00 93.69 352 GLY A CA 1
ATOM 2669 C C . GLY A 1 352 ? -9.319 18.215 25.685 1.00 93.69 352 GLY A C 1
ATOM 2670 O O . GLY A 1 352 ? -8.464 17.335 25.602 1.00 93.69 352 GLY A O 1
ATOM 2671 N N . LYS A 1 353 ? -9.749 18.894 24.614 1.00 95.19 353 LYS A N 1
ATOM 2672 C CA . LYS A 1 353 ? -9.251 18.672 23.250 1.00 95.19 353 LYS A CA 1
ATOM 2673 C C . LYS A 1 353 ? -7.759 18.969 23.137 1.00 95.19 353 LYS A C 1
ATOM 2675 O O . LYS A 1 353 ? -7.012 18.116 22.666 1.00 95.19 353 LYS A O 1
ATOM 2680 N N . ARG A 1 354 ? -7.300 20.110 23.663 1.00 95.00 354 ARG A N 1
ATOM 2681 C CA . ARG A 1 354 ? -5.875 20.477 23.677 1.00 95.00 354 ARG A CA 1
ATOM 2682 C C . ARG A 1 354 ? -5.027 19.454 24.437 1.00 95.00 354 ARG A C 1
ATOM 2684 O O . ARG A 1 354 ? -4.029 18.982 23.902 1.00 95.00 354 ARG A O 1
ATOM 2691 N N . MET A 1 355 ? -5.427 19.082 25.656 1.00 94.62 355 MET A N 1
ATOM 2692 C CA . MET A 1 355 ? -4.715 18.073 26.455 1.00 94.62 355 MET A CA 1
ATOM 2693 C C . MET A 1 355 ? -4.769 16.683 25.823 1.00 94.62 355 MET A C 1
ATOM 2695 O O . MET A 1 355 ? -3.863 15.885 26.029 1.00 94.62 355 MET A O 1
ATOM 2699 N N . GLY A 1 356 ? -5.829 16.387 25.072 1.00 93.56 356 GLY A N 1
ATOM 2700 C CA . GLY A 1 356 ? -6.029 15.105 24.416 1.00 93.56 356 GLY A CA 1
ATOM 2701 C C . GLY A 1 356 ? -5.426 14.988 23.021 1.00 93.56 356 GLY A C 1
ATOM 2702 O O . GLY A 1 356 ? -5.559 13.922 22.426 1.00 93.56 356 GLY A O 1
ATOM 2703 N N . GLY A 1 357 ? -4.788 16.040 22.498 1.00 94.38 357 GLY A N 1
ATOM 2704 C CA . GLY A 1 357 ? -4.256 16.063 21.132 1.00 94.38 357 GLY A CA 1
ATOM 2705 C C . GLY A 1 357 ? -5.343 16.011 20.053 1.00 94.38 357 GLY A C 1
ATOM 2706 O O . GLY A 1 357 ? -5.136 15.405 19.008 1.00 94.38 357 GLY A O 1
ATOM 2707 N N . ILE A 1 358 ? -6.514 16.590 20.319 1.00 93.75 358 ILE A N 1
ATOM 2708 C CA . ILE A 1 358 ? -7.651 16.649 19.395 1.00 93.75 358 ILE A CA 1
ATOM 2709 C C . ILE A 1 358 ? -7.697 18.042 18.769 1.00 93.75 358 ILE A C 1
ATOM 2711 O O . ILE A 1 358 ? -7.658 19.045 19.484 1.00 93.75 358 ILE A O 1
ATOM 2715 N N . ALA A 1 359 ? -7.818 18.095 17.442 1.00 92.56 359 ALA A N 1
ATOM 2716 C CA . ALA A 1 359 ? -7.968 19.338 16.692 1.00 92.56 359 ALA A CA 1
ATOM 2717 C C . ALA A 1 359 ? -9.165 20.166 17.202 1.00 92.56 359 ALA A C 1
ATOM 2719 O O . ALA A 1 359 ? -10.222 19.622 17.543 1.00 92.56 359 ALA A O 1
ATOM 2720 N N . ALA A 1 360 ? -8.998 21.488 17.277 1.00 93.12 360 ALA A N 1
ATOM 2721 C CA . ALA A 1 360 ? -9.968 22.383 17.905 1.00 93.12 360 ALA A CA 1
ATOM 2722 C C . ALA A 1 360 ? -11.316 22.406 17.165 1.00 93.12 360 ALA A C 1
ATOM 2724 O O . ALA A 1 360 ? -12.355 22.605 17.794 1.00 93.12 360 ALA A O 1
ATOM 2725 N N . GLU A 1 361 ? -11.303 22.124 15.868 1.00 93.69 361 GLU A N 1
ATOM 2726 C CA . GLU A 1 361 ? -12.440 22.107 14.947 1.00 93.69 361 GLU A CA 1
ATOM 2727 C C . GLU A 1 361 ? -13.286 20.835 15.079 1.00 93.69 361 GLU A C 1
ATOM 2729 O O . GLU A 1 361 ? -14.364 20.750 14.501 1.00 93.69 361 GLU A O 1
ATOM 2734 N N . ARG A 1 362 ? -12.801 19.821 15.806 1.00 92.75 362 ARG A N 1
ATOM 2735 C CA . ARG A 1 362 ? -13.491 18.536 15.941 1.00 92.75 362 ARG A CA 1
ATOM 2736 C C . ARG A 1 362 ? -14.411 18.518 17.149 1.00 92.75 362 ARG A C 1
ATOM 2738 O O . ARG A 1 362 ? -14.091 19.050 18.221 1.00 92.75 362 ARG A O 1
ATOM 2745 N N . ASP A 1 363 ? -15.533 17.839 16.970 1.00 90.88 363 ASP A N 1
ATOM 2746 C CA . ASP A 1 363 ? -16.458 17.526 18.045 1.00 90.88 363 ASP A CA 1
ATOM 2747 C C . ASP A 1 363 ? -15.981 16.306 18.830 1.00 90.88 363 ASP A C 1
ATOM 2749 O O . ASP A 1 363 ? -15.397 15.366 18.284 1.00 90.88 363 ASP A O 1
ATOM 2753 N N . VAL A 1 364 ? -16.228 16.331 20.139 1.00 90.69 364 VAL A N 1
ATOM 2754 C CA . VAL A 1 364 ? -16.018 15.163 20.995 1.00 90.69 364 VAL A CA 1
ATOM 2755 C C . VAL A 1 364 ? -17.258 14.277 20.865 1.00 90.69 364 VAL A C 1
ATOM 2757 O O . VAL A 1 364 ? -18.360 14.768 21.120 1.00 90.69 364 VAL A O 1
ATOM 2760 N N . PRO A 1 365 ? -17.116 12.998 20.473 1.00 91.88 365 PRO A N 1
ATOM 2761 C CA . PRO A 1 365 ? -18.260 12.116 20.301 1.00 91.88 365 PRO A CA 1
ATOM 2762 C C . PRO A 1 365 ? -18.985 11.891 21.629 1.00 91.88 365 PRO A C 1
ATOM 2764 O O . PRO A 1 365 ? -18.364 11.791 22.690 1.00 91.88 365 PRO A O 1
ATOM 2767 N N . GLU A 1 366 ? -20.310 11.794 21.559 1.00 94.81 366 GLU A N 1
ATOM 2768 C CA . GLU A 1 366 ? -21.140 11.539 22.730 1.00 94.81 366 GLU A CA 1
ATOM 2769 C C . GLU A 1 366 ? -20.924 10.110 23.248 1.00 94.81 366 GLU A C 1
ATOM 2771 O O . GLU A 1 366 ? -20.980 9.140 22.491 1.00 94.81 366 GLU A O 1
ATOM 2776 N N . VAL A 1 367 ? -20.690 9.969 24.555 1.00 97.12 367 VAL A N 1
ATOM 2777 C CA . VAL A 1 367 ? -20.574 8.659 25.204 1.00 97.12 367 VAL A CA 1
ATOM 2778 C C . VAL A 1 367 ? -21.961 8.180 25.610 1.00 97.12 367 VAL A C 1
ATOM 2780 O O . VAL A 1 367 ? -22.687 8.864 26.333 1.00 97.12 367 VAL A O 1
ATOM 2783 N N . ALA A 1 368 ? -22.340 6.978 25.197 1.00 96.38 368 ALA A N 1
ATOM 2784 C CA . ALA A 1 368 ? -23.662 6.443 25.470 1.00 96.38 368 ALA A CA 1
ATOM 2785 C C . ALA A 1 368 ? -23.891 6.183 26.969 1.00 96.38 368 ALA A C 1
ATOM 2787 O O . ALA A 1 368 ? -23.137 5.462 27.627 1.00 96.38 368 ALA A O 1
ATOM 2788 N N . ALA A 1 369 ? -25.009 6.688 27.505 1.00 94.44 369 ALA A N 1
ATOM 2789 C CA . ALA A 1 369 ? -25.413 6.445 28.896 1.00 94.44 369 ALA A CA 1
ATOM 2790 C C . ALA A 1 369 ? -25.673 4.952 29.192 1.00 94.44 369 ALA A C 1
ATOM 2792 O O . ALA A 1 369 ? -25.377 4.447 30.282 1.00 94.44 369 ALA A O 1
ATOM 2793 N N . ARG A 1 370 ? -26.203 4.224 28.200 1.00 95.69 370 ARG A N 1
ATOM 2794 C CA . ARG A 1 370 ? -26.386 2.767 28.232 1.00 95.69 370 ARG A CA 1
ATOM 2795 C C . ARG A 1 370 ? -25.670 2.134 27.044 1.00 95.69 370 ARG A C 1
ATOM 2797 O O . ARG A 1 370 ? -26.151 2.256 25.918 1.00 95.69 370 ARG A O 1
ATOM 2804 N N . THR A 1 371 ? -24.576 1.426 27.325 1.00 96.75 371 THR A N 1
ATOM 2805 C CA . THR A 1 371 ? -23.792 0.699 26.316 1.00 96.75 371 THR A CA 1
ATOM 2806 C C . THR A 1 371 ? -24.610 -0.401 25.635 1.00 96.75 371 THR A C 1
ATOM 2808 O O . THR A 1 371 ? -25.642 -0.838 26.168 1.00 96.75 371 THR A O 1
ATOM 2811 N N . PHE A 1 372 ? -24.162 -0.862 24.466 1.00 96.56 372 PHE A N 1
ATOM 2812 C CA . PHE A 1 372 ? -24.788 -1.989 23.768 1.00 96.56 372 PHE A CA 1
ATOM 2813 C C . PHE A 1 372 ? -24.791 -3.243 24.647 1.00 96.56 372 PHE A C 1
ATOM 2815 O O . PHE A 1 372 ? -25.844 -3.841 24.861 1.00 96.56 372 PHE A O 1
ATOM 2822 N N . ARG A 1 373 ? -23.654 -3.588 25.257 1.00 94.12 373 ARG A N 1
ATOM 2823 C CA . ARG A 1 373 ? -23.520 -4.756 26.137 1.00 94.12 373 ARG A CA 1
ATOM 2824 C C . ARG A 1 373 ? -24.450 -4.695 27.344 1.00 94.12 373 ARG A C 1
ATOM 2826 O O . ARG A 1 373 ? -25.084 -5.692 27.667 1.00 94.12 373 ARG A O 1
ATOM 2833 N N . ARG A 1 374 ? -24.585 -3.529 27.991 1.00 94.00 374 ARG A N 1
ATOM 2834 C CA . ARG A 1 374 ? -25.505 -3.364 29.132 1.00 94.00 374 ARG A CA 1
ATOM 2835 C C . ARG A 1 374 ? -26.960 -3.542 28.705 1.00 94.00 374 ARG A C 1
ATOM 2837 O O . ARG A 1 374 ? -27.754 -4.092 29.460 1.00 94.00 374 ARG A O 1
ATOM 2844 N N . TRP A 1 375 ? -27.317 -3.058 27.516 1.00 95.25 375 TRP A N 1
ATOM 2845 C CA . TRP A 1 375 ? -28.636 -3.312 26.943 1.00 95.25 375 TRP A CA 1
ATOM 2846 C C . TRP A 1 375 ? -28.853 -4.806 26.661 1.00 95.25 375 TRP A C 1
ATOM 2848 O O . TRP A 1 375 ? -29.868 -5.349 27.088 1.00 95.25 375 TRP A O 1
ATOM 2858 N N . TRP A 1 376 ? -27.887 -5.468 26.023 1.00 93.00 376 TRP A N 1
ATOM 2859 C CA . TRP A 1 376 ? -27.947 -6.891 25.680 1.00 93.00 376 TRP A CA 1
ATOM 2860 C C . TRP A 1 376 ? -28.114 -7.792 26.912 1.00 93.00 376 TRP A C 1
ATOM 2862 O O . TRP A 1 376 ? -28.962 -8.680 26.938 1.00 93.00 376 TRP A O 1
ATOM 2872 N N . GLU A 1 377 ? -27.354 -7.527 27.976 1.00 90.19 377 GLU A N 1
ATOM 2873 C CA . GLU A 1 377 ? -27.473 -8.243 29.253 1.00 90.19 377 GLU A CA 1
ATOM 2874 C C . GLU A 1 377 ? -28.834 -8.029 29.930 1.00 90.19 377 GLU A C 1
ATOM 2876 O O . GLU A 1 377 ? -29.330 -8.929 30.604 1.00 90.19 377 GLU A O 1
ATOM 2881 N N . GLY A 1 378 ? -29.442 -6.851 29.749 1.00 88.81 378 GLY A N 1
ATOM 2882 C CA . GLY A 1 378 ? -30.806 -6.578 30.199 1.00 88.81 378 GLY A CA 1
ATOM 2883 C C . GLY A 1 378 ? -31.841 -7.417 29.449 1.00 88.81 378 GLY A C 1
ATOM 2884 O O . GLY A 1 378 ? -32.734 -7.967 30.082 1.00 88.81 378 GLY A O 1
ATOM 2885 N N . ARG A 1 379 ? -31.663 -7.591 28.132 1.00 83.81 379 ARG A N 1
ATOM 2886 C CA . ARG A 1 379 ? -32.550 -8.389 27.268 1.00 83.81 379 ARG A CA 1
ATOM 2887 C C . ARG A 1 379 ? -32.610 -9.858 27.671 1.00 83.81 379 ARG A C 1
ATOM 2889 O O . ARG A 1 379 ? -33.688 -10.421 27.738 1.00 83.81 379 ARG A O 1
ATOM 2896 N N . LYS A 1 380 ? -31.473 -10.465 28.033 1.00 69.50 380 LYS A N 1
ATOM 2897 C CA . LYS A 1 380 ? -31.423 -11.863 28.517 1.00 69.50 380 LYS A CA 1
ATOM 2898 C C . LYS A 1 380 ? -32.253 -12.127 29.782 1.00 69.50 380 LYS A C 1
ATOM 2900 O O . LYS A 1 380 ? -32.424 -13.278 30.165 1.00 69.50 380 LYS A O 1
ATOM 2905 N N . ARG A 1 381 ? -32.699 -11.076 30.476 1.00 61.19 381 ARG A N 1
ATOM 2906 C CA . ARG A 1 381 ? -33.557 -11.165 31.665 1.00 61.19 381 ARG A CA 1
ATOM 2907 C C . ARG A 1 381 ? -35.043 -10.983 31.333 1.00 61.19 381 ARG A C 1
ATOM 2909 O O . ARG A 1 381 ? -35.863 -11.099 32.238 1.00 61.19 381 ARG A O 1
ATOM 2916 N N . GLU A 1 382 ? -35.390 -10.683 30.080 1.00 60.25 382 GLU A N 1
ATOM 2917 C CA . GLU A 1 382 ? -36.773 -10.509 29.630 1.00 60.25 382 GLU A CA 1
ATOM 2918 C C . GLU A 1 382 ? -37.419 -11.876 29.312 1.00 60.25 382 GLU A C 1
ATOM 2920 O O . GLU A 1 382 ? -36.792 -12.703 28.636 1.00 60.25 382 GLU A O 1
ATOM 2925 N N . PRO A 1 383 ? -38.662 -12.135 29.772 1.00 39.34 383 PRO A N 1
ATOM 2926 C CA . PRO A 1 383 ? -39.385 -13.367 29.456 1.00 39.34 383 PRO A CA 1
ATOM 2927 C C . PRO A 1 383 ? -39.558 -13.536 27.940 1.00 39.34 383 PRO A C 1
ATOM 2929 O O . PRO A 1 383 ? -40.014 -12.615 27.268 1.00 39.34 383 PRO A O 1
ATOM 2932 N N . GLY A 1 384 ? -39.212 -14.712 27.405 1.00 47.66 384 GLY A N 1
ATOM 2933 C CA . GLY A 1 384 ? -39.326 -15.022 25.972 1.00 47.66 384 GLY A CA 1
ATOM 2934 C C . GLY A 1 384 ? -38.033 -14.876 25.160 1.00 47.66 384 GLY A C 1
ATOM 2935 O O . GLY A 1 384 ? -38.043 -15.151 23.964 1.00 47.66 384 GLY A O 1
ATOM 2936 N N . THR A 1 385 ? -36.906 -14.504 25.780 1.00 51.66 385 THR A N 1
ATOM 2937 C CA . THR A 1 385 ? -35.602 -14.571 25.102 1.00 51.66 385 THR A CA 1
ATOM 2938 C C . THR A 1 385 ? -35.120 -16.019 24.972 1.00 51.66 385 THR A C 1
ATOM 2940 O O . THR A 1 385 ? -34.842 -16.700 25.962 1.00 51.66 385 THR A O 1
ATOM 2943 N N . VAL A 1 386 ? -35.012 -16.498 23.728 1.00 49.38 386 VAL A N 1
ATOM 2944 C CA . VAL A 1 386 ? -34.475 -17.826 23.400 1.00 49.38 386 VAL A CA 1
ATOM 2945 C C . VAL A 1 386 ? -33.019 -17.883 23.864 1.00 49.38 386 VAL A C 1
ATOM 2947 O O . VAL A 1 386 ? -32.147 -17.201 23.335 1.00 49.38 386 VAL A O 1
ATOM 2950 N N . THR A 1 387 ? -32.760 -18.660 24.913 1.00 49.59 387 THR A N 1
ATOM 2951 C CA . THR A 1 387 ? -31.427 -18.828 25.520 1.00 49.59 387 THR A CA 1
ATOM 2952 C C . THR A 1 387 ? -30.896 -20.256 25.395 1.00 49.59 387 THR A C 1
ATOM 2954 O O . THR A 1 387 ? -29.826 -20.557 25.915 1.00 49.59 387 THR A O 1
ATOM 2957 N N . ALA A 1 388 ? -31.604 -21.129 24.676 1.00 40.00 388 ALA A N 1
ATOM 2958 C CA . ALA A 1 388 ? -31.260 -22.537 24.536 1.00 40.00 388 ALA A CA 1
ATOM 2959 C C . ALA A 1 388 ? -31.049 -22.897 23.056 1.00 40.00 388 ALA A C 1
ATOM 2961 O O . ALA A 1 388 ? -32.010 -23.085 22.318 1.00 40.00 388 ALA A O 1
ATOM 2962 N N . GLY A 1 389 ? -29.783 -22.963 22.631 1.00 55.94 389 GLY A N 1
ATOM 2963 C CA . GLY A 1 389 ? -29.369 -23.350 21.279 1.00 55.94 389 GLY A CA 1
ATOM 2964 C C . GLY A 1 389 ? -27.926 -22.940 20.960 1.00 55.94 389 GLY A C 1
ATOM 2965 O O . GLY A 1 389 ? -27.348 -22.095 21.647 1.00 55.94 389 GLY A O 1
ATOM 2966 N N . ARG A 1 390 ? -27.334 -23.543 19.919 1.00 69.81 390 ARG A N 1
ATOM 2967 C CA . ARG A 1 390 ? -26.081 -23.068 19.304 1.00 69.81 390 ARG A CA 1
ATOM 2968 C C . ARG A 1 390 ? -26.406 -21.770 18.560 1.00 69.81 390 ARG A C 1
ATOM 2970 O O . ARG A 1 390 ? -27.386 -21.735 17.831 1.00 69.81 390 ARG A O 1
ATOM 2977 N N . ALA A 1 391 ? -25.637 -20.707 18.782 1.00 80.56 391 ALA A N 1
ATOM 2978 C CA . ALA A 1 391 ? -25.871 -19.445 18.085 1.00 80.56 391 ALA A CA 1
ATOM 2979 C C . ALA A 1 391 ? -25.481 -19.564 16.607 1.00 80.56 391 ALA A C 1
ATOM 2981 O O . ALA A 1 391 ? -24.412 -20.095 16.293 1.00 80.56 391 ALA A O 1
ATOM 2982 N N . ASP A 1 392 ? -26.325 -19.026 15.730 1.00 88.81 392 ASP A N 1
ATOM 2983 C CA . ASP A 1 392 ? -26.083 -18.988 14.286 1.00 88.81 392 ASP A CA 1
ATOM 2984 C C . ASP A 1 392 ? -25.050 -17.915 13.925 1.00 88.81 392 ASP A C 1
ATOM 2986 O O . ASP A 1 392 ? -24.335 -18.038 12.934 1.00 88.81 392 ASP A O 1
ATOM 2990 N N . VAL A 1 393 ? -24.950 -16.857 14.739 1.00 92.19 393 VAL A N 1
ATOM 2991 C CA . VAL A 1 393 ? -24.050 -15.726 14.495 1.00 92.19 393 VAL A CA 1
ATOM 2992 C C . VAL A 1 393 ? -23.563 -15.090 15.795 1.00 92.19 393 VAL A C 1
ATOM 2994 O O . VAL A 1 393 ? -24.308 -14.949 16.767 1.00 92.19 393 VAL A O 1
ATOM 2997 N N . VAL A 1 394 ? -22.306 -14.650 15.809 1.00 92.88 394 VAL A N 1
ATOM 2998 C CA . VAL A 1 394 ? -21.731 -13.844 16.890 1.00 92.88 394 VAL A CA 1
ATOM 2999 C C . VAL A 1 394 ? -21.660 -12.387 16.443 1.00 92.88 394 VAL A C 1
ATOM 3001 O O . VAL A 1 394 ? -20.886 -12.039 15.555 1.00 92.88 394 VAL A O 1
ATOM 3004 N N . LEU A 1 395 ? -22.429 -11.506 17.081 1.00 95.25 395 LEU A N 1
ATOM 3005 C CA . LEU A 1 395 ? -22.339 -10.068 16.851 1.00 95.25 395 LEU A CA 1
ATOM 3006 C C . LEU A 1 395 ? -21.229 -9.466 17.717 1.00 95.25 395 LEU A C 1
ATOM 3008 O O . LEU A 1 395 ? -21.315 -9.445 18.949 1.00 95.25 395 LEU A O 1
ATOM 3012 N N . TRP A 1 396 ? -20.193 -8.951 17.063 1.00 95.75 396 TRP A N 1
ATOM 3013 C CA . TRP A 1 396 ? -19.040 -8.333 17.696 1.00 95.75 396 TRP A CA 1
ATOM 3014 C C . TRP A 1 396 ? -19.346 -6.901 18.166 1.00 95.75 396 TRP A C 1
ATOM 3016 O O . TRP A 1 396 ? -19.616 -6.020 17.349 1.00 95.75 396 TRP A O 1
ATOM 3026 N N . PRO A 1 397 ? -19.259 -6.617 19.476 1.00 93.19 397 PRO A N 1
ATOM 3027 C CA . PRO A 1 397 ? -19.498 -5.290 20.017 1.00 93.19 397 PRO A CA 1
ATOM 3028 C C . PRO A 1 397 ? -18.176 -4.524 20.059 1.00 93.19 397 PRO A C 1
ATOM 3030 O O . PRO A 1 397 ? -17.494 -4.489 21.089 1.00 93.19 397 PRO A O 1
ATOM 3033 N N . ASP A 1 398 ? -17.786 -3.942 18.927 1.00 95.56 398 ASP A N 1
ATOM 3034 C CA . ASP A 1 398 ? -16.596 -3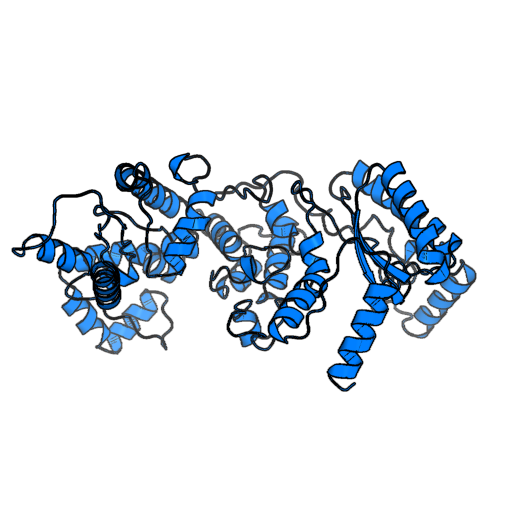.100 18.869 1.00 95.56 398 ASP A CA 1
ATOM 3035 C C . ASP A 1 398 ? -16.712 -1.893 19.819 1.00 95.56 398 ASP A C 1
ATOM 3037 O O . ASP A 1 398 ? -17.783 -1.548 20.324 1.00 95.56 398 ASP A O 1
ATOM 3041 N N . THR A 1 399 ? -15.579 -1.235 20.076 1.00 94.88 399 THR A N 1
ATOM 3042 C CA . THR A 1 399 ? -15.505 -0.140 21.056 1.00 94.88 399 THR A CA 1
ATOM 3043 C C . THR A 1 399 ? -16.452 1.015 20.714 1.00 94.88 399 THR A C 1
ATOM 3045 O O . THR A 1 399 ? -17.029 1.612 21.625 1.00 94.88 399 THR A O 1
ATOM 3048 N N . PHE A 1 400 ? -16.622 1.334 19.431 1.00 95.69 400 PHE A N 1
ATOM 3049 C CA . PHE A 1 400 ? -17.424 2.468 18.981 1.00 95.69 400 PHE A CA 1
ATOM 3050 C C . PHE A 1 400 ? -18.912 2.126 19.033 1.00 95.69 400 PHE A C 1
ATOM 3052 O O . PHE A 1 400 ? -19.692 2.886 19.611 1.00 95.69 400 PHE A O 1
ATOM 3059 N N . THR A 1 401 ? -19.301 0.952 18.534 1.00 96.44 401 THR A N 1
ATOM 3060 C CA . THR A 1 401 ? -20.678 0.454 18.635 1.00 96.44 401 THR A CA 1
ATOM 3061 C C . THR A 1 401 ? -21.103 0.275 20.092 1.00 96.44 401 THR A C 1
ATOM 3063 O O . THR A 1 401 ? -22.219 0.641 20.450 1.00 96.44 401 THR A O 1
ATOM 3066 N N . ASP A 1 402 ? -20.238 -0.233 20.975 1.00 96.69 402 ASP A N 1
ATOM 3067 C CA . ASP A 1 402 ? -20.626 -0.470 22.369 1.00 96.69 402 ASP A CA 1
ATOM 3068 C C . ASP A 1 402 ? -20.775 0.819 23.181 1.00 96.69 402 ASP A C 1
ATOM 3070 O O . ASP A 1 402 ? -21.717 0.950 23.967 1.00 96.69 402 ASP A O 1
ATOM 3074 N N . HIS A 1 403 ? -19.862 1.774 23.005 1.00 97.06 403 HIS A N 1
ATOM 3075 C CA . HIS A 1 403 ? -19.755 2.926 23.900 1.00 97.06 403 HIS A CA 1
ATOM 3076 C C . HIS A 1 403 ? -20.222 4.257 23.312 1.00 97.06 403 HIS A C 1
ATOM 3078 O O . HIS A 1 403 ? -20.512 5.155 24.099 1.00 97.06 403 HIS A O 1
ATOM 3084 N N . LEU A 1 404 ? -20.294 4.408 21.989 1.00 96.62 404 LEU A N 1
ATOM 3085 C CA . LEU A 1 404 ? -20.662 5.672 21.336 1.00 96.62 404 LEU A CA 1
ATOM 3086 C C . LEU A 1 404 ? -21.995 5.538 20.593 1.00 96.62 404 LEU A C 1
ATOM 3088 O O . LEU A 1 404 ? -22.929 6.287 20.867 1.00 96.62 404 LEU A O 1
ATOM 3092 N N . SER A 1 405 ? -22.131 4.501 19.759 1.00 96.50 405 SER A N 1
ATOM 3093 C CA . SER A 1 405 ? -23.317 4.277 18.919 1.00 96.50 405 SER A CA 1
ATOM 3094 C C . SER A 1 405 ? -24.039 2.938 19.176 1.00 96.50 405 SER A C 1
ATOM 3096 O O . SER A 1 405 ? -24.223 2.158 18.237 1.00 96.50 405 SER A O 1
ATOM 3098 N N . PRO A 1 406 ? -24.540 2.652 20.401 1.00 97.25 406 PRO A N 1
ATOM 3099 C CA . PRO A 1 406 ? -25.250 1.399 20.698 1.00 97.25 406 PRO A CA 1
ATOM 3100 C C . PRO A 1 406 ? -26.472 1.115 19.832 1.00 97.25 406 PRO A C 1
ATOM 3102 O O . PRO A 1 406 ? -26.901 -0.033 19.751 1.00 97.25 406 PRO A O 1
ATOM 3105 N N . SER A 1 407 ? -27.071 2.145 19.232 1.00 96.94 407 SER A N 1
ATOM 3106 C CA . SER A 1 407 ? -28.189 1.999 18.298 1.00 96.94 407 SER A CA 1
ATOM 3107 C C . SER A 1 407 ? -27.824 1.127 17.098 1.00 96.94 407 SER A C 1
ATOM 3109 O O . SER A 1 407 ? -28.649 0.313 16.698 1.00 96.94 407 SER A O 1
ATOM 3111 N N . VAL A 1 408 ? -26.593 1.227 16.585 1.00 96.69 408 VAL A N 1
ATOM 3112 C CA . VAL A 1 408 ? -26.109 0.414 15.458 1.00 96.69 408 VAL A CA 1
ATOM 3113 C C . VAL A 1 408 ? -26.092 -1.064 15.838 1.00 96.69 408 VAL A C 1
ATOM 3115 O O . VAL A 1 408 ? -26.647 -1.890 15.123 1.00 96.69 408 VAL A O 1
ATOM 3118 N N . GLY A 1 409 ? -25.546 -1.399 17.011 1.00 96.56 409 GLY A N 1
ATOM 3119 C CA . GLY A 1 409 ? -25.539 -2.777 17.505 1.00 96.56 409 GLY A CA 1
ATOM 3120 C C . GLY A 1 409 ? -26.951 -3.321 17.739 1.00 96.56 409 GLY A C 1
ATOM 3121 O O . GLY A 1 409 ? -27.237 -4.462 17.395 1.00 96.56 409 GLY A O 1
ATOM 3122 N N . ARG A 1 410 ? -27.865 -2.503 18.279 1.00 96.94 410 ARG A N 1
ATOM 3123 C CA . ARG A 1 410 ? -29.277 -2.891 18.470 1.00 96.94 410 ARG A CA 1
ATOM 3124 C C . ARG A 1 410 ? -29.984 -3.158 17.144 1.00 96.94 410 ARG A C 1
ATOM 3126 O O . ARG A 1 410 ? -30.717 -4.133 17.046 1.00 96.94 410 ARG A O 1
ATOM 3133 N N . ALA A 1 411 ? -29.754 -2.309 16.145 1.00 97.38 411 ALA A N 1
ATOM 3134 C CA . ALA A 1 411 ? -30.297 -2.494 14.807 1.00 97.38 411 ALA A CA 1
ATOM 3135 C C . ALA A 1 411 ? -29.728 -3.757 14.145 1.00 97.38 411 ALA A C 1
ATOM 3137 O O . ALA A 1 411 ? -30.487 -4.519 13.562 1.00 97.38 411 ALA A O 1
ATOM 3138 N N . ALA A 1 412 ? -28.427 -4.025 14.301 1.00 97.00 412 ALA A N 1
ATOM 3139 C CA . ALA A 1 412 ? -27.810 -5.251 13.799 1.00 97.00 412 ALA A CA 1
ATOM 3140 C C . ALA A 1 412 ? -28.435 -6.507 14.426 1.00 97.00 412 ALA A C 1
ATOM 3142 O O . ALA A 1 412 ? -28.761 -7.439 13.701 1.00 97.00 412 ALA A O 1
ATOM 3143 N N . VAL A 1 413 ? -28.670 -6.514 15.746 1.00 95.88 413 VAL A N 1
ATOM 3144 C CA . VAL A 1 413 ? -29.417 -7.603 16.403 1.00 95.88 413 VAL A CA 1
ATOM 3145 C C . VAL A 1 413 ? -30.806 -7.756 15.790 1.00 95.88 413 VAL A C 1
ATOM 3147 O O . VAL A 1 413 ? -31.168 -8.864 15.421 1.00 95.88 413 VAL A O 1
ATOM 3150 N N . ALA A 1 414 ? -31.559 -6.661 15.654 1.00 95.44 414 ALA A N 1
ATOM 3151 C CA . ALA A 1 414 ? -32.917 -6.710 15.121 1.00 95.44 414 ALA A CA 1
ATOM 3152 C C . ALA A 1 414 ? -32.962 -7.286 13.698 1.00 95.44 414 ALA A C 1
ATOM 3154 O O . ALA A 1 414 ? -33.792 -8.139 13.425 1.00 95.44 414 ALA A O 1
ATOM 3155 N N . VAL A 1 415 ? -32.043 -6.875 12.819 1.00 97.00 415 VAL A N 1
ATOM 3156 C CA . VAL A 1 415 ? -31.953 -7.390 11.441 1.00 97.00 415 VAL A CA 1
ATOM 3157 C C . VAL A 1 415 ? -31.600 -8.878 11.413 1.00 97.00 415 VAL A C 1
ATOM 3159 O O . VAL A 1 415 ? -32.178 -9.628 10.634 1.00 97.00 415 VAL A O 1
ATOM 3162 N N . LEU A 1 416 ? -30.656 -9.319 12.249 1.00 94.69 416 LEU A N 1
ATOM 3163 C CA . LEU A 1 416 ? -30.257 -10.727 12.307 1.00 94.69 416 LEU A CA 1
ATOM 3164 C C . LEU A 1 416 ? -31.387 -11.611 12.856 1.00 94.69 416 LEU A C 1
ATOM 3166 O O . LEU A 1 416 ? -31.657 -12.669 12.296 1.00 94.69 416 LEU A O 1
ATOM 3170 N N . GLU A 1 417 ? -32.067 -11.166 13.913 1.00 93.69 417 GLU A N 1
ATOM 3171 C CA . GLU A 1 417 ? -33.201 -11.890 14.497 1.00 93.69 417 GLU A CA 1
ATOM 3172 C C . GLU A 1 417 ? -34.412 -11.919 13.547 1.00 93.69 417 GLU A C 1
ATOM 3174 O O . GLU A 1 417 ? -35.062 -12.955 13.431 1.00 93.69 417 GLU A O 1
ATOM 3179 N N . ASP A 1 418 ? -34.686 -10.830 12.820 1.00 95.19 418 ASP A N 1
ATOM 3180 C CA . ASP A 1 418 ? -35.743 -10.770 11.794 1.00 95.19 418 ASP A CA 1
ATOM 3181 C C . ASP A 1 418 ? -35.450 -11.706 10.608 1.00 95.19 418 ASP A C 1
ATOM 3183 O O . ASP A 1 418 ? -36.353 -12.319 10.045 1.00 95.19 418 ASP A O 1
ATOM 3187 N N . ALA A 1 419 ? -34.167 -11.916 10.295 1.00 95.38 419 ALA A N 1
ATOM 3188 C CA . ALA A 1 419 ? -33.716 -12.932 9.344 1.00 95.38 419 ALA A CA 1
ATOM 3189 C C . ALA A 1 419 ? -33.777 -14.376 9.894 1.00 95.38 419 ALA A C 1
ATOM 3191 O O . ALA A 1 419 ? -33.358 -15.310 9.210 1.00 95.38 419 ALA A O 1
ATOM 3192 N N . GLY A 1 420 ? -34.279 -14.575 11.118 1.00 92.75 420 GLY A N 1
ATOM 3193 C CA . GLY A 1 420 ? -34.416 -15.883 11.758 1.00 92.75 420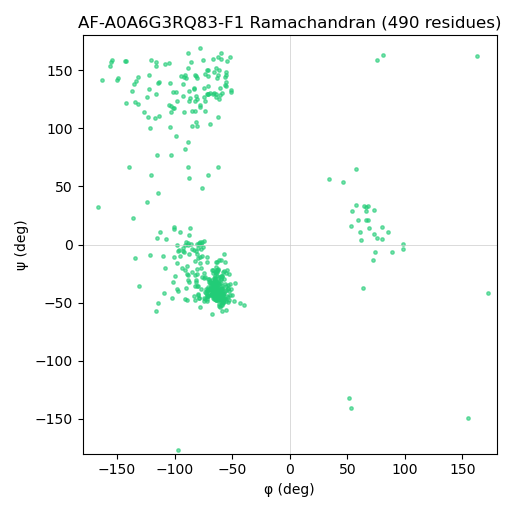 GLY A CA 1
ATOM 3194 C C . GLY A 1 420 ? -33.127 -16.435 12.375 1.00 92.75 420 GLY A C 1
ATOM 3195 O O . GLY A 1 420 ? -33.079 -17.625 12.677 1.00 92.75 420 GLY A O 1
ATOM 3196 N N . LEU A 1 421 ? -32.088 -15.610 12.561 1.00 91.69 421 LEU A N 1
ATOM 3197 C CA . LEU A 1 421 ? -30.804 -16.034 13.128 1.00 91.69 421 LEU A CA 1
ATOM 3198 C C . LEU A 1 421 ? -30.755 -15.841 14.648 1.00 91.69 421 LEU A C 1
ATOM 3200 O O . LEU A 1 421 ? -31.119 -14.790 15.183 1.00 91.69 421 LEU A O 1
ATOM 3204 N N . THR A 1 422 ? -30.190 -16.820 15.349 1.00 89.88 422 THR A N 1
ATOM 3205 C CA . THR A 1 422 ? -29.912 -16.741 16.786 1.00 89.88 422 THR A CA 1
ATOM 3206 C C . THR A 1 422 ? -28.600 -15.997 17.033 1.00 89.88 422 THR A C 1
ATOM 3208 O O . THR A 1 422 ? -27.518 -16.482 16.692 1.00 89.88 422 THR A O 1
ATOM 3211 N N . VAL A 1 423 ? -28.677 -14.827 17.673 1.00 90.88 423 VAL A N 1
ATOM 3212 C CA . VAL A 1 423 ? -27.516 -13.956 17.913 1.00 90.88 423 VAL A CA 1
ATOM 3213 C C . VAL A 1 423 ? -26.864 -14.228 19.272 1.00 90.88 423 VAL A C 1
ATOM 3215 O O . VAL A 1 423 ? -27.501 -14.150 20.324 1.00 90.88 423 VAL A O 1
ATOM 3218 N N . ALA A 1 424 ? -25.551 -14.447 19.272 1.00 90.00 424 ALA A N 1
ATOM 3219 C CA . ALA A 1 424 ? -24.702 -14.390 20.458 1.00 90.00 424 ALA A CA 1
ATOM 3220 C C . ALA A 1 424 ? -23.852 -13.113 20.479 1.00 90.00 424 ALA A C 1
ATOM 3222 O O . ALA A 1 424 ? -23.530 -12.527 19.452 1.00 90.00 424 ALA A O 1
ATOM 3223 N N . VAL A 1 425 ? -23.436 -12.702 21.678 1.00 91.38 425 VAL A N 1
ATOM 3224 C CA . VAL A 1 425 ? -22.456 -11.625 21.876 1.00 91.38 425 VAL A CA 1
ATOM 3225 C C . VAL A 1 425 ? -21.289 -12.202 22.680 1.00 91.38 425 VAL A C 1
ATOM 3227 O O . VAL A 1 425 ? -21.553 -12.862 23.693 1.00 91.38 425 VAL A O 1
ATOM 3230 N N . PRO A 1 426 ? -20.023 -11.945 22.293 1.00 90.62 426 PRO A N 1
ATOM 3231 C CA . PRO A 1 426 ? -18.849 -12.463 22.984 1.00 90.62 426 PRO A CA 1
ATOM 3232 C C . PRO A 1 426 ? -18.809 -12.127 24.479 1.00 90.62 426 PRO A C 1
ATOM 3234 O O . PRO A 1 426 ? -19.365 -11.094 24.892 1.00 90.62 426 PRO A O 1
ATOM 3237 N N . PRO A 1 427 ? -18.053 -12.894 25.287 1.00 86.88 427 PRO A N 1
ATOM 3238 C CA . PRO A 1 427 ? -17.751 -12.540 26.668 1.00 86.88 427 PRO A CA 1
ATOM 3239 C C . PRO A 1 427 ? -17.180 -11.122 26.817 1.00 86.88 427 PRO A C 1
ATOM 3241 O O . PRO A 1 427 ? -16.694 -10.487 25.872 1.00 86.88 427 PRO A O 1
ATOM 3244 N N . ARG A 1 428 ? -17.240 -10.586 28.039 1.00 88.25 428 ARG A N 1
ATOM 3245 C CA . ARG A 1 428 ? -16.645 -9.279 28.344 1.00 88.25 428 ARG A CA 1
ATOM 3246 C C . ARG A 1 428 ? -15.120 -9.335 28.207 1.00 88.25 428 ARG A C 1
ATOM 3248 O O . ARG A 1 428 ? -14.486 -10.331 28.538 1.00 88.25 428 ARG A O 1
ATOM 3255 N N . GLY A 1 429 ? -14.528 -8.210 27.809 1.00 87.50 429 GLY A N 1
ATOM 3256 C CA . GLY A 1 429 ? -13.072 -8.033 27.777 1.00 87.50 429 GLY A CA 1
ATOM 3257 C C . GLY A 1 429 ? -12.413 -8.234 26.413 1.00 87.50 429 GLY A C 1
ATOM 3258 O O . GLY A 1 429 ? -11.223 -7.956 26.310 1.00 87.50 429 GLY A O 1
ATOM 3259 N N . VAL A 1 430 ? -13.168 -8.625 25.383 1.00 93.81 430 VAL A N 1
ATOM 3260 C CA . VAL A 1 430 ? -12.679 -8.681 23.994 1.00 93.81 430 VAL A CA 1
ATOM 3261 C C . VAL A 1 430 ? -12.479 -7.282 23.395 1.00 93.81 430 VAL A C 1
ATOM 3263 O O . VAL A 1 430 ? -13.165 -6.327 23.780 1.00 93.81 430 VAL A O 1
ATOM 3266 N N . CYS A 1 431 ? -11.526 -7.143 22.474 1.00 95.81 431 CYS A N 1
ATOM 3267 C CA . CYS A 1 431 ? -11.261 -5.920 21.715 1.00 95.81 431 CYS A CA 1
ATOM 3268 C C . CYS A 1 431 ? -10.397 -6.237 20.486 1.00 95.81 431 CYS A C 1
ATOM 3270 O O . CYS A 1 431 ? -9.440 -6.992 20.587 1.00 95.81 431 CYS A O 1
ATOM 3272 N N . CYS A 1 432 ? -10.671 -5.590 19.354 1.00 96.06 432 CYS A N 1
ATOM 3273 C CA . CYS A 1 432 ? -9.951 -5.822 18.097 1.00 96.06 432 CYS A CA 1
ATOM 3274 C C . CYS A 1 432 ? -8.572 -5.159 18.024 1.00 96.06 432 CYS A C 1
ATOM 3276 O O . CYS A 1 432 ? -7.934 -5.191 16.984 1.00 96.06 432 CYS A O 1
ATOM 3278 N N . GLY A 1 433 ? -8.118 -4.483 19.082 1.00 96.81 433 GLY A N 1
ATOM 3279 C CA . GLY A 1 433 ? -6.781 -3.883 19.127 1.00 96.81 433 GLY A CA 1
ATOM 3280 C C . GLY A 1 433 ? -6.571 -2.641 18.247 1.00 96.81 433 GLY A C 1
ATOM 3281 O O . GLY A 1 433 ? -5.607 -1.923 18.495 1.00 96.81 433 GLY A O 1
ATOM 3282 N N . LEU A 1 434 ? -7.478 -2.337 17.309 1.00 96.94 434 LEU A N 1
ATOM 3283 C CA . LEU A 1 434 ? -7.366 -1.278 16.293 1.00 96.94 434 LEU A CA 1
ATOM 3284 C C . LEU A 1 434 ? -6.730 0.026 16.796 1.00 96.94 434 LEU A C 1
ATOM 3286 O O . LEU A 1 434 ? -5.781 0.517 16.197 1.00 96.94 434 LEU A O 1
ATOM 3290 N N . THR A 1 435 ? -7.224 0.591 17.902 1.00 96.75 435 THR A N 1
ATOM 3291 C CA . THR A 1 435 ? -6.728 1.884 18.405 1.00 96.75 435 THR A CA 1
ATOM 3292 C C . THR A 1 435 ? -5.265 1.818 18.856 1.00 96.75 435 THR A C 1
ATOM 3294 O O . THR A 1 435 ? -4.515 2.787 18.727 1.00 96.75 435 THR A O 1
ATOM 3297 N N . TYR A 1 436 ? -4.836 0.672 19.386 1.00 97.75 436 TYR A N 1
ATOM 3298 C CA . TYR A 1 436 ? -3.443 0.434 19.752 1.00 97.75 436 TYR A CA 1
ATOM 3299 C C . TYR A 1 436 ? -2.577 0.269 18.502 1.00 97.75 436 TYR A C 1
ATOM 3301 O O . TYR A 1 436 ? -1.518 0.889 18.430 1.00 97.75 436 TYR A O 1
ATOM 3309 N N . VAL A 1 437 ? -3.056 -0.489 17.509 1.00 97.75 437 VAL A N 1
ATOM 3310 C CA . VAL A 1 437 ? -2.369 -0.689 16.222 1.00 97.75 437 VAL A CA 1
ATOM 3311 C C . VAL A 1 437 ? -2.155 0.644 15.505 1.00 97.75 437 VAL A C 1
ATOM 3313 O O . VAL A 1 437 ? -1.021 1.010 15.209 1.00 97.75 437 VAL A O 1
ATOM 3316 N N . SER A 1 438 ? -3.210 1.443 15.328 1.00 96.12 438 SER A N 1
ATOM 3317 C CA . SER A 1 438 ? -3.154 2.708 14.581 1.00 96.12 438 SER A CA 1
ATOM 3318 C C . SER A 1 438 ? -2.239 3.771 15.207 1.00 96.12 438 SER A C 1
ATOM 3320 O O . SER A 1 438 ? -1.909 4.759 14.554 1.00 96.12 438 SER A O 1
ATOM 3322 N N . THR A 1 439 ? -1.838 3.586 16.469 1.00 96.94 439 THR A N 1
ATOM 3323 C CA . THR A 1 439 ? -0.938 4.480 17.220 1.00 96.94 439 THR A CA 1
ATOM 3324 C C . THR A 1 439 ? 0.427 3.846 17.531 1.00 96.94 439 THR A C 1
ATOM 3326 O O . THR A 1 439 ? 1.189 4.388 18.343 1.00 96.94 439 THR A O 1
ATOM 3329 N N . GLY A 1 440 ? 0.736 2.695 16.919 1.00 97.44 440 GLY A N 1
ATOM 3330 C CA . GLY A 1 440 ? 2.001 1.966 17.073 1.00 97.44 440 GLY A CA 1
ATOM 3331 C C . GLY A 1 440 ? 2.240 1.387 18.470 1.00 97.44 440 GLY A C 1
ATOM 3332 O O . GLY A 1 440 ? 3.378 1.161 18.869 1.00 97.44 440 GLY A O 1
ATOM 3333 N N . GLN A 1 441 ? 1.197 1.185 19.278 1.00 97.81 441 GLN A N 1
ATOM 3334 C CA . GLN A 1 441 ? 1.301 0.566 20.607 1.00 97.81 441 GLN A CA 1
ATOM 3335 C C . GLN A 1 441 ? 1.202 -0.967 20.490 1.00 97.81 441 GLN A C 1
ATOM 3337 O O . GLN A 1 441 ? 0.306 -1.580 21.077 1.00 97.81 441 GLN A O 1
ATOM 3342 N N . LEU A 1 442 ? 2.098 -1.573 19.703 1.00 98.12 442 LEU A N 1
ATOM 3343 C CA . LEU A 1 442 ? 1.975 -2.961 19.239 1.00 98.12 442 LEU A CA 1
ATOM 3344 C C . LEU A 1 442 ? 2.051 -4.013 20.354 1.00 98.12 442 LEU A C 1
ATOM 3346 O O . LEU A 1 442 ? 1.229 -4.924 20.348 1.00 98.12 442 LEU A O 1
ATOM 3350 N N . ASP A 1 443 ? 2.881 -3.845 21.387 1.00 97.06 443 ASP A N 1
ATOM 3351 C CA . ASP A 1 443 ? 2.883 -4.773 22.539 1.00 97.06 443 ASP A CA 1
ATOM 3352 C C . ASP A 1 443 ? 1.518 -4.834 23.222 1.00 97.06 443 ASP A C 1
ATOM 3354 O O . ASP A 1 443 ? 1.008 -5.891 23.608 1.00 97.06 443 ASP A O 1
ATOM 3358 N N . ARG A 1 444 ? 0.882 -3.663 23.351 1.00 96.88 444 ARG A N 1
ATOM 3359 C CA . ARG A 1 444 ? -0.445 -3.574 23.945 1.00 96.88 444 ARG A CA 1
ATOM 3360 C C . ARG A 1 444 ? -1.499 -4.160 23.017 1.00 96.88 444 ARG A C 1
ATOM 3362 O O . ARG A 1 444 ? -2.429 -4.786 23.525 1.00 96.88 444 ARG A O 1
ATOM 3369 N N . ALA A 1 445 ? -1.356 -3.971 21.706 1.00 97.81 445 ALA A N 1
ATOM 3370 C CA . ALA A 1 445 ? -2.206 -4.619 20.717 1.00 97.81 445 ALA A CA 1
ATOM 3371 C C . ALA A 1 445 ? -2.107 -6.147 20.845 1.00 97.81 445 ALA A C 1
ATOM 3373 O O . ALA A 1 445 ? -3.136 -6.776 21.077 1.00 97.81 445 ALA A O 1
ATOM 3374 N N . ARG A 1 446 ? -0.897 -6.729 20.849 1.00 97.81 446 ARG A N 1
ATOM 3375 C CA . ARG A 1 446 ? -0.671 -8.178 21.026 1.00 97.81 446 ARG A CA 1
ATOM 3376 C C . ARG A 1 446 ? -1.309 -8.710 22.304 1.00 97.81 446 ARG A C 1
ATOM 3378 O O . ARG A 1 446 ? -2.053 -9.683 22.258 1.00 97.81 446 ARG A O 1
ATOM 3385 N N . ALA A 1 447 ? -1.094 -8.045 23.440 1.00 97.12 447 ALA A N 1
ATOM 3386 C CA . ALA A 1 447 ? -1.691 -8.463 24.711 1.00 97.12 447 ALA A CA 1
ATOM 3387 C C . ALA A 1 447 ? -3.233 -8.439 24.684 1.00 97.12 447 ALA A C 1
ATOM 3389 O O . ALA A 1 447 ? -3.890 -9.316 25.244 1.00 97.12 447 ALA A O 1
ATOM 3390 N N . VAL A 1 448 ? -3.826 -7.428 24.041 1.00 96.81 448 VAL A N 1
ATOM 3391 C CA . VAL A 1 448 ? -5.285 -7.298 23.906 1.00 96.81 448 VAL A CA 1
ATOM 3392 C C . VAL A 1 448 ? -5.862 -8.335 22.940 1.00 96.81 448 VAL A C 1
ATOM 3394 O O . VAL A 1 448 ? -6.941 -8.869 23.203 1.00 96.81 448 VAL A O 1
ATOM 3397 N N . LEU A 1 449 ? -5.156 -8.616 21.849 1.00 97.00 449 LEU A N 1
ATOM 3398 C CA . LEU A 1 449 ? -5.558 -9.582 20.833 1.00 97.00 449 LEU A CA 1
ATOM 3399 C C . LEU A 1 449 ? -5.446 -11.021 21.357 1.00 97.00 449 LEU A C 1
ATOM 3401 O O . LEU A 1 449 ? -6.420 -11.757 21.251 1.00 97.00 449 LEU A O 1
ATOM 3405 N N . ARG A 1 450 ? -4.360 -11.390 22.052 1.00 96.44 450 ARG A N 1
ATOM 3406 C CA . ARG A 1 450 ? -4.249 -12.706 22.717 1.00 96.44 450 ARG A CA 1
ATOM 3407 C C . ARG A 1 450 ? -5.365 -12.920 23.732 1.00 96.44 450 ARG A C 1
ATOM 3409 O O . ARG A 1 450 ? -6.109 -13.886 23.647 1.00 96.44 450 ARG A O 1
ATOM 3416 N N . GLY A 1 451 ? -5.594 -11.932 24.603 1.00 95.75 451 GLY A N 1
ATOM 3417 C CA . GLY A 1 451 ? -6.709 -11.994 25.547 1.00 95.75 451 GLY A CA 1
ATOM 3418 C C . GLY A 1 451 ? -8.088 -12.029 24.873 1.00 95.75 451 GLY A C 1
ATOM 3419 O O . GLY A 1 451 ? -9.062 -12.460 25.494 1.00 95.75 451 GLY A O 1
ATOM 3420 N N . THR A 1 452 ? -8.200 -11.562 23.630 1.00 95.12 452 THR A N 1
ATOM 3421 C CA . THR A 1 452 ? -9.412 -11.714 22.823 1.00 95.12 452 THR A CA 1
ATOM 3422 C C . THR A 1 452 ? -9.554 -13.143 22.318 1.00 95.12 452 THR A C 1
ATOM 3424 O O . THR A 1 452 ? -10.627 -13.708 22.513 1.00 95.12 452 THR A O 1
ATOM 3427 N N . LEU A 1 453 ? -8.498 -13.732 21.748 1.00 93.62 453 LEU A N 1
ATOM 3428 C CA . LEU A 1 453 ? -8.487 -15.126 21.295 1.00 93.62 453 LEU A CA 1
ATOM 3429 C C . LEU A 1 453 ? -8.849 -16.084 22.437 1.00 93.62 453 LEU A C 1
ATOM 3431 O O . LEU A 1 453 ? -9.797 -16.847 22.292 1.00 93.62 453 LEU A O 1
ATOM 3435 N N . ASP A 1 454 ? -8.244 -15.923 23.618 1.00 92.69 454 ASP A N 1
ATOM 3436 C CA . ASP A 1 454 ? -8.536 -16.753 24.804 1.00 92.69 454 ASP A CA 1
ATOM 3437 C C . ASP A 1 454 ? -10.017 -16.727 25.225 1.00 92.69 454 ASP A C 1
ATOM 3439 O O . ASP A 1 454 ? -10.540 -17.662 25.822 1.00 92.69 454 ASP A O 1
ATOM 3443 N N . ARG A 1 455 ? -10.716 -15.617 24.962 1.00 91.06 455 ARG A N 1
ATOM 3444 C CA . ARG A 1 455 ? -12.142 -15.452 25.304 1.00 91.06 455 ARG A CA 1
ATOM 3445 C C . ARG A 1 455 ? -13.071 -15.888 24.181 1.00 91.06 455 ARG A C 1
ATOM 3447 O O . ARG A 1 455 ? -14.255 -16.106 24.436 1.00 91.06 455 ARG A O 1
ATOM 3454 N N . MET A 1 456 ? -12.561 -15.914 22.958 1.00 88.81 456 MET A N 1
ATOM 3455 C CA . MET A 1 456 ? -13.300 -16.263 21.753 1.00 88.81 456 MET A CA 1
ATOM 3456 C C . MET A 1 456 ? -13.173 -17.745 21.412 1.00 88.81 456 MET A C 1
ATOM 3458 O O . MET A 1 456 ? -14.049 -18.241 20.720 1.00 88.81 456 MET A O 1
ATOM 3462 N N . GLU A 1 457 ? -12.162 -18.448 21.925 1.00 84.25 457 GLU A N 1
ATOM 3463 C CA . GLU A 1 457 ? -11.872 -19.863 21.650 1.00 84.25 457 GLU A CA 1
ATOM 3464 C C . GLU A 1 457 ? -13.123 -20.771 21.658 1.00 84.25 457 GLU A C 1
ATOM 3466 O O . GLU A 1 457 ? -13.403 -21.365 20.618 1.00 84.25 457 GLU A O 1
ATOM 3471 N N . PRO A 1 458 ? -14.014 -20.746 22.677 1.00 78.88 458 PRO A N 1
ATOM 3472 C CA . PRO A 1 458 ? -15.219 -21.586 22.655 1.00 78.88 458 PRO A CA 1
ATOM 3473 C C . PRO A 1 458 ? -16.216 -21.262 21.527 1.00 78.88 458 PRO A C 1
ATOM 3475 O O . PRO A 1 458 ? -17.050 -22.091 21.171 1.00 78.88 458 PRO A O 1
ATOM 3478 N N . LEU A 1 459 ? -16.193 -20.029 21.009 1.00 75.75 459 LEU A N 1
ATOM 3479 C CA . LEU A 1 459 ? -17.046 -19.573 19.906 1.00 75.75 459 LEU A CA 1
ATOM 3480 C C . LEU A 1 459 ? -16.406 -19.849 18.538 1.00 75.75 459 LEU A C 1
ATOM 3482 O O . LEU A 1 459 ? -17.131 -20.060 17.567 1.00 75.75 459 LEU A O 1
ATOM 3486 N N . LEU A 1 460 ? -15.072 -19.845 18.467 1.00 73.25 460 LEU A N 1
ATOM 3487 C CA . LEU A 1 460 ? -14.305 -20.135 17.255 1.00 73.25 460 LEU A CA 1
ATOM 3488 C C . LEU A 1 460 ? -14.342 -21.629 16.919 1.00 73.25 460 LEU A C 1
ATOM 3490 O O . LEU A 1 460 ? -14.594 -21.972 15.766 1.00 73.25 460 LEU A O 1
ATOM 3494 N N . ASP A 1 461 ? -14.228 -22.508 17.920 1.00 69.44 461 ASP A N 1
ATOM 3495 C CA . ASP A 1 461 ? -14.327 -23.970 17.746 1.00 69.44 461 ASP A CA 1
ATOM 3496 C C . ASP A 1 461 ? -15.676 -24.405 17.152 1.00 69.44 461 ASP A C 1
ATOM 3498 O O . ASP A 1 461 ? -15.799 -25.427 16.476 1.00 69.44 461 ASP A O 1
ATOM 3502 N N . ALA A 1 462 ? -16.716 -23.601 17.380 1.00 71.69 462 ALA A N 1
ATOM 3503 C CA . ALA A 1 462 ? -18.039 -23.824 16.823 1.00 71.69 462 ALA A CA 1
ATOM 3504 C C . ALA A 1 462 ? -18.170 -23.368 15.354 1.00 71.69 462 ALA A C 1
ATOM 3506 O O . ALA A 1 462 ? -19.241 -23.556 14.775 1.00 71.69 462 ALA A O 1
ATOM 3507 N N . GLY A 1 463 ? -17.147 -22.767 14.738 1.00 81.25 463 GLY A N 1
ATOM 3508 C CA . GLY A 1 463 ? -17.197 -22.273 13.355 1.00 81.25 463 GLY A CA 1
ATOM 3509 C C . GLY A 1 463 ? -18.286 -21.221 13.108 1.00 81.25 463 GLY A C 1
ATOM 3510 O O . GLY A 1 463 ? -18.736 -21.050 11.976 1.00 81.25 463 GLY A O 1
ATOM 3511 N N . THR A 1 464 ? -18.763 -20.552 14.163 1.00 85.88 464 THR A N 1
ATOM 3512 C CA . THR A 1 464 ? -19.877 -19.605 14.074 1.00 85.88 464 THR A CA 1
ATOM 3513 C C . THR A 1 464 ? -19.407 -18.297 13.421 1.00 85.88 464 THR A C 1
ATOM 3515 O O . THR A 1 464 ? -18.456 -17.684 13.914 1.00 85.88 464 THR A O 1
ATOM 3518 N N . PRO A 1 465 ? -20.075 -17.811 12.356 1.00 91.06 465 PRO A N 1
ATOM 3519 C CA . PRO A 1 465 ? -19.736 -16.541 11.721 1.00 91.06 465 PRO A CA 1
ATOM 3520 C C . PRO A 1 465 ? -19.741 -15.363 12.703 1.00 91.06 465 PRO A C 1
ATOM 3522 O O . PRO A 1 465 ? -20.665 -15.203 13.506 1.00 91.06 465 PRO A O 1
ATOM 3525 N N . VAL A 1 466 ? -18.730 -14.496 12.602 1.00 92.44 466 VAL A N 1
ATOM 3526 C CA . VAL A 1 466 ? -18.623 -13.266 13.399 1.00 92.44 466 VAL A CA 1
ATOM 3527 C C . VAL A 1 466 ? -19.001 -12.062 12.540 1.00 92.44 466 VAL A C 1
ATOM 3529 O O . VAL A 1 466 ? -18.346 -11.765 11.543 1.00 92.44 466 VAL A O 1
ATOM 3532 N N . VAL A 1 467 ? -20.041 -11.334 12.944 1.00 95.00 467 VAL A N 1
ATOM 3533 C CA . VAL A 1 467 ? -20.473 -10.087 12.301 1.00 95.00 467 VAL A CA 1
ATOM 3534 C C . VAL A 1 467 ? -19.907 -8.904 13.072 1.00 95.00 467 VAL A C 1
ATOM 3536 O O . VAL A 1 467 ? -20.156 -8.757 14.267 1.00 95.00 467 VAL A O 1
ATOM 3539 N N . VAL A 1 468 ? -19.169 -8.037 12.382 1.00 96.31 468 VAL A N 1
ATOM 3540 C CA . VAL A 1 468 ? -18.526 -6.855 12.967 1.00 96.31 468 VAL A CA 1
ATOM 3541 C C . VAL A 1 468 ? -19.109 -5.594 12.321 1.00 96.31 468 VAL A C 1
ATOM 3543 O O . VAL A 1 468 ? -18.823 -5.342 11.152 1.00 96.31 468 VAL A O 1
ATOM 3546 N N . PRO A 1 469 ? -19.924 -4.796 13.041 1.00 95.38 469 PRO A N 1
ATOM 3547 C CA . PRO A 1 469 ? -20.552 -3.606 12.465 1.00 95.38 469 PRO A CA 1
ATOM 3548 C C . PRO A 1 469 ? -19.564 -2.505 12.070 1.00 95.38 469 PRO A C 1
ATOM 3550 O O . PRO A 1 469 ? -19.822 -1.772 11.120 1.00 95.38 469 PRO A O 1
ATOM 3553 N N . GLU A 1 470 ? -18.452 -2.364 12.799 1.00 95.62 470 GLU A N 1
ATOM 3554 C CA . GLU A 1 470 ? -17.445 -1.335 12.528 1.00 95.62 470 GLU A CA 1
ATOM 3555 C C . GLU A 1 470 ? -16.343 -1.870 11.588 1.00 95.62 470 GLU A C 1
ATOM 3557 O O . GLU A 1 470 ? -15.581 -2.762 11.983 1.00 95.62 470 GLU A O 1
ATOM 3562 N N . PRO A 1 471 ? -16.226 -1.343 10.350 1.00 92.19 471 PRO A N 1
ATOM 3563 C CA . PRO A 1 471 ? -15.341 -1.909 9.331 1.00 92.19 471 PRO A CA 1
ATOM 3564 C C . PRO A 1 471 ? -13.855 -1.907 9.696 1.00 92.19 471 PRO A C 1
ATOM 3566 O O . PRO A 1 471 ? -13.132 -2.825 9.314 1.00 92.19 471 PRO A O 1
ATOM 3569 N N . SER A 1 472 ? -13.374 -0.907 10.437 1.00 92.94 472 SER A N 1
ATOM 3570 C CA . SER A 1 472 ? -11.955 -0.803 10.800 1.00 92.94 472 SER A CA 1
ATOM 3571 C C . SER A 1 472 ? -11.565 -1.879 11.816 1.00 92.94 472 SER A C 1
ATOM 3573 O O . SER A 1 472 ? -10.494 -2.473 11.734 1.00 92.94 472 SER A O 1
ATOM 3575 N N . CYS A 1 473 ? -12.455 -2.183 12.756 1.00 95.88 473 CYS A N 1
ATOM 3576 C CA . CYS A 1 473 ? -12.319 -3.250 13.732 1.00 95.88 473 CYS A CA 1
ATOM 3577 C C . CYS A 1 473 ? -12.426 -4.616 13.050 1.00 95.88 473 CYS A C 1
ATOM 3579 O O . CYS A 1 473 ? -11.666 -5.519 13.391 1.00 95.88 473 CYS A O 1
ATOM 3581 N N . ALA A 1 474 ? -13.298 -4.748 12.043 1.00 94.81 474 ALA A N 1
ATOM 3582 C CA . ALA A 1 474 ? -13.366 -5.939 11.198 1.00 94.81 474 ALA A CA 1
ATOM 3583 C C . ALA A 1 474 ? -12.042 -6.170 10.450 1.00 94.81 474 ALA A C 1
ATOM 3585 O O . ALA A 1 474 ? -11.515 -7.280 10.461 1.00 94.81 474 ALA A O 1
ATOM 3586 N N . ALA A 1 475 ? -11.472 -5.115 9.858 1.00 92.50 475 ALA A N 1
ATOM 3587 C CA . ALA A 1 475 ? -10.168 -5.174 9.203 1.00 92.50 475 ALA A CA 1
ATOM 3588 C C . ALA A 1 475 ? -9.058 -5.557 10.193 1.00 92.50 475 ALA A C 1
ATOM 3590 O O . ALA A 1 475 ? -8.287 -6.465 9.906 1.00 92.50 475 ALA A O 1
ATOM 3591 N N . ALA A 1 476 ? -9.028 -4.955 11.386 1.00 95.19 476 ALA A N 1
ATOM 3592 C CA . ALA A 1 476 ? -8.036 -5.284 12.408 1.00 95.19 476 ALA A CA 1
ATOM 3593 C C . ALA A 1 476 ? -8.110 -6.752 12.862 1.00 95.19 476 ALA A C 1
ATOM 3595 O O . ALA A 1 476 ? -7.077 -7.398 13.002 1.00 95.19 476 ALA A O 1
ATOM 3596 N N . LEU A 1 477 ? -9.315 -7.304 13.050 1.00 94.44 477 LEU A N 1
ATOM 3597 C CA . LEU A 1 477 ? -9.488 -8.726 13.378 1.00 94.44 477 LEU A CA 1
ATOM 3598 C C . LEU A 1 477 ? -9.078 -9.643 12.223 1.00 94.44 477 LEU A C 1
ATOM 3600 O O . LEU A 1 477 ? -8.527 -10.706 12.468 1.00 94.44 477 LEU A O 1
ATOM 3604 N N . ARG A 1 478 ? -9.354 -9.245 10.977 1.00 91.12 478 ARG A N 1
ATOM 3605 C CA . ARG A 1 478 ? -9.095 -10.074 9.794 1.00 91.12 478 ARG A CA 1
ATOM 3606 C C . ARG A 1 478 ? -7.636 -10.053 9.344 1.00 91.12 478 ARG A C 1
ATOM 3608 O O . ARG A 1 478 ? -7.167 -11.048 8.807 1.00 91.12 478 ARG A O 1
ATOM 3615 N N . THR A 1 479 ? -6.950 -8.920 9.475 1.00 92.19 479 THR A N 1
ATOM 3616 C CA . THR A 1 479 ? -5.590 -8.744 8.944 1.00 92.19 479 THR A CA 1
ATOM 3617 C C . THR A 1 479 ? -4.571 -8.517 10.046 1.00 92.19 479 THR A C 1
ATOM 3619 O O . THR A 1 479 ? -3.624 -9.284 10.168 1.00 92.19 479 THR A O 1
ATOM 3622 N N . ASP A 1 480 ? -4.766 -7.495 10.881 1.00 95.19 480 ASP A N 1
ATOM 3623 C CA . ASP A 1 480 ? -3.733 -7.073 11.837 1.00 95.19 480 ASP A CA 1
ATOM 3624 C C . ASP A 1 480 ? -3.527 -8.107 12.946 1.00 95.19 480 ASP A C 1
ATOM 3626 O O . ASP A 1 480 ? -2.410 -8.289 13.418 1.00 95.19 480 ASP A O 1
ATOM 3630 N N . LEU A 1 481 ? -4.594 -8.802 13.352 1.00 95.75 481 LEU A N 1
ATOM 3631 C CA . LEU A 1 481 ? -4.530 -9.891 14.322 1.00 95.75 481 LEU A CA 1
ATOM 3632 C C . LEU A 1 481 ? -3.638 -11.025 13.812 1.00 95.75 481 LEU A C 1
ATOM 3634 O O . LEU A 1 481 ? -2.687 -11.382 14.504 1.00 95.75 481 LEU A O 1
ATOM 3638 N N . ALA A 1 482 ? -3.912 -11.534 12.608 1.00 93.38 482 ALA A N 1
ATOM 3639 C CA . ALA A 1 482 ? -3.137 -12.606 11.988 1.00 93.38 482 ALA A CA 1
ATOM 3640 C C . ALA A 1 482 ? -1.670 -12.200 11.777 1.00 93.38 482 ALA A C 1
ATOM 3642 O O . ALA A 1 482 ? -0.760 -12.978 12.042 1.00 93.38 482 ALA A O 1
ATOM 3643 N N . GLU A 1 483 ? -1.425 -10.954 11.362 1.00 94.44 483 GLU A N 1
ATOM 3644 C CA . GLU A 1 483 ? -0.067 -10.454 11.129 1.00 94.44 483 GLU A CA 1
ATOM 3645 C C . GLU A 1 483 ? 0.709 -10.187 12.439 1.00 94.44 483 GLU A C 1
ATOM 3647 O O . GLU A 1 483 ? 1.931 -10.294 12.439 1.00 94.44 483 GLU A O 1
ATOM 3652 N N . LEU A 1 484 ? 0.051 -9.864 13.563 1.00 96.19 484 LEU A N 1
ATOM 3653 C CA . LEU A 1 484 ? 0.707 -9.643 14.870 1.00 96.19 484 LEU A CA 1
ATOM 3654 C C . LEU A 1 484 ? 0.875 -10.908 15.714 1.00 96.19 484 LEU A C 1
ATOM 3656 O O . LEU A 1 484 ? 1.722 -10.937 16.614 1.00 96.19 484 LEU A O 1
ATOM 3660 N N . LEU A 1 485 ? 0.008 -11.896 15.500 1.00 95.75 485 LEU A N 1
ATOM 3661 C CA . LEU A 1 485 ? -0.076 -13.133 16.274 1.00 95.75 485 LEU A CA 1
ATOM 3662 C C . LEU A 1 485 ? 0.059 -14.364 15.374 1.00 95.75 485 LEU A C 1
ATOM 3664 O O . LEU A 1 485 ? -0.598 -15.369 15.615 1.00 95.75 485 LEU A O 1
ATOM 3668 N N . GLY A 1 486 ? 0.908 -14.300 14.346 1.00 88.94 486 GLY A N 1
ATOM 3669 C CA . GLY A 1 486 ? 1.156 -15.441 13.453 1.00 88.94 486 GLY A CA 1
ATOM 3670 C C . GLY A 1 486 ? 1.744 -16.672 14.161 1.00 88.94 486 GLY A C 1
ATOM 3671 O O . GLY A 1 486 ? 1.749 -17.759 13.595 1.00 88.94 486 GLY A O 1
ATOM 3672 N N . ASP A 1 487 ? 2.216 -16.510 15.401 1.00 89.06 487 ASP A N 1
ATOM 3673 C CA . ASP A 1 487 ? 2.643 -17.582 16.304 1.00 89.06 487 ASP A CA 1
ATOM 3674 C C . ASP A 1 487 ? 1.477 -18.324 16.986 1.00 89.06 487 ASP A C 1
ATOM 3676 O O . ASP A 1 487 ? 1.680 -19.400 17.547 1.00 89.06 487 ASP A O 1
ATOM 3680 N N . ASP A 1 488 ? 0.265 -17.763 16.966 1.00 90.62 488 ASP A N 1
ATOM 3681 C CA . ASP A 1 488 ? -0.924 -18.337 17.596 1.00 90.62 488 ASP A CA 1
ATOM 3682 C C . ASP A 1 488 ? -1.805 -19.025 16.534 1.00 90.62 488 ASP A C 1
ATOM 3684 O O . ASP A 1 488 ? -2.332 -18.351 15.647 1.00 90.62 488 ASP A O 1
ATOM 3688 N N . PRO A 1 489 ? -2.033 -20.349 16.608 1.00 87.50 489 PRO A N 1
ATOM 3689 C CA . PRO A 1 489 ? -2.812 -21.076 15.602 1.00 87.50 489 PRO A CA 1
ATOM 3690 C C . PRO A 1 489 ? -4.283 -20.641 15.539 1.00 87.50 489 PRO A C 1
ATOM 3692 O O . PRO A 1 489 ? -4.965 -20.943 14.566 1.00 87.50 489 PRO A O 1
ATOM 3695 N N . ARG A 1 490 ? -4.790 -19.923 16.551 1.00 88.25 490 ARG A N 1
ATOM 3696 C CA . ARG A 1 490 ? -6.161 -19.383 16.568 1.00 88.25 490 ARG A CA 1
ATOM 3697 C C . ARG A 1 490 ? -6.293 -18.087 15.762 1.00 88.25 490 ARG A C 1
ATOM 3699 O O . ARG A 1 490 ? -7.399 -17.569 15.628 1.00 88.25 490 ARG A O 1
ATOM 3706 N N . ALA A 1 491 ? -5.178 -17.517 15.304 1.00 86.62 491 ALA A N 1
ATOM 3707 C CA . ALA A 1 491 ? -5.143 -16.251 14.582 1.00 86.62 491 ALA A CA 1
ATOM 3708 C C . ALA A 1 491 ? -5.468 -16.375 13.083 1.00 86.62 491 ALA A C 1
ATOM 3710 O O . ALA A 1 491 ? -5.692 -15.345 12.444 1.00 86.62 491 ALA A O 1
ATOM 3711 N N . SER A 1 492 ? -5.463 -17.597 12.534 1.00 75.69 492 SER A N 1
ATOM 3712 C CA . SER A 1 492 ? -5.685 -17.884 11.110 1.00 75.69 492 SER A CA 1
ATOM 3713 C C . SER A 1 492 ? -7.152 -17.939 10.709 1.00 75.69 492 SER A C 1
ATOM 3715 O O . SER A 1 492 ? -7.925 -18.579 11.459 1.00 75.69 492 SER A O 1
#

Sequence (492 aa):
AAPAEARARAEAIVRAADALDARVVDDPAGQRALWRVREDASGTATRMSDGSEAWPGWEDCAVPPARLGAYLRDFRSLLAGHGLRGTPYGHFGDGCIHVRIDFDLLGREGVARFRTFSEDLAELVVAHGGSLSGEHGDGQARAELLPKMYGPGLVALFERVKDAWDPAGLLNPGMLVRPAPLDADLRFAPLPREPVDVVFGYPHDGGDFVAAVRRCVGVAKCRTAAPGSPTAVMCPSFRVTGEEEHSTRGRARLLHEMLAGEVVTDGWRSTEVKDALDLCLSCKGCRSDCPVGVDMATYKAEFLHHHYEGRRRPAAHYTMGRLPRWLRVVAATRTAGLVNALARVRPLAALGKRMGGIAAERDVPEVAARTFRRWWEGRKREPGTVTAGRADVVLWPDTFTDHLSPSVGRAAVAVLEDAGLTVAVPPRGVCCGLTYVSTGQLDRARAVLRGTLDRMEPLLDAGTPVVVPEPSCAAALRTDLAELLGDDPRAS

pLDDT: mean 92.26, std 7.75, range [39.34, 98.69]

Foldseek 3Di:
DPLVVVVVVQVVVVVVDPDPDDDDDSDPVVVVVVVCCQLLCVQQQQADPVLQGFADQQFAKAFQLVCLVVLVVVLVVLCVVLVKDWDWHDDSVRRTIGIGIRAPLADPVSLVSSQVSLLVNLLSSVVRVIDSHDDPACFQSNLVSVCSNPNPVVLVVVVVVCCVVCVVQPPRHQTNHVHDRNSPPDLCHLADPDADDWQFQPPSQNSHPLSLLVLDNPSCPLQDLDAPDPLQPRDVQCNVPVDQLLHPNNLSVVLSCLRSCPPQPCRLQGPSNVVSLVSGPQPLSCLPNRSSRRRSSQVSLGSLQSNCVVHDAPLQLVCQLCVLVVLVVCQVVLCLVVVQVLQVPLVSVQVCCVSNVHDSPDRDARWDSAFLVNVVVVVVPDPPQPPDDQFQEEEECESCCGTRNVVLVVVVVVVCVVVVTGYDYFDPQAYLSLSCSSNNVLVVSQVRLVVNLVRCVVVVVVVHYYDYSDVSSVCSLLPVQCRSPVVDPSSD

Secondary structure (DSSP, 8-state):
--HHHHHHHHHHHHHHS--S------SHHHHHHHHHHHHHHHHHTTB-TTS-B-B-SS--EE--GGGHHHHHHHHHHHHHHTT--EEEEEEGGGTEEEEEE----SSHHHHHHHHHHHHHHHHHHHHTT-BS-SSS--TTTTGGGHHHHHHHHHHHHHHHHHHHH-TT--SSTTSSSSPPPTTTS-TTTTS-SSPPP-SS--GGGTT-HHHHHHT-----TT--SS-SSTT--S-HHHHHH--GGGSHHHHHHHHHHHHH-SS-TTGGG-HHHHHHHHT-----HHHHHSTT---HHHHHHHHHHHHTTTSPPPHHHHHTTTHHHHHHHHHHHT-HHHHHHHHHSHHHHHHHHHHTT--TTSPPPPPPSS-HHHHHHHHTTSTT---SS--SEEE---HHHHHT-HHHHHHHHHHHHHTT--EE-PPTT----HHHHTTT-HHHHHHHHHHHHHHHHHHHTTTPPEE-SSHHHHHIIIIIHHHH-TTSGGG-

Solvent-accessible surface area (backbone atoms only — not comparable to full-atom values): 27345 Å² total; per-residue (Å²): 125,57,74,69,55,51,49,53,52,52,53,50,50,54,73,70,42,95,59,97,73,87,81,89,69,84,52,72,67,60,39,53,56,56,50,46,55,64,70,35,37,83,37,46,42,37,41,48,98,88,63,49,62,20,39,85,76,66,50,26,34,19,26,50,49,93,43,34,72,59,49,56,51,54,51,51,52,49,31,54,75,72,74,45,55,68,51,74,51,75,40,72,87,67,1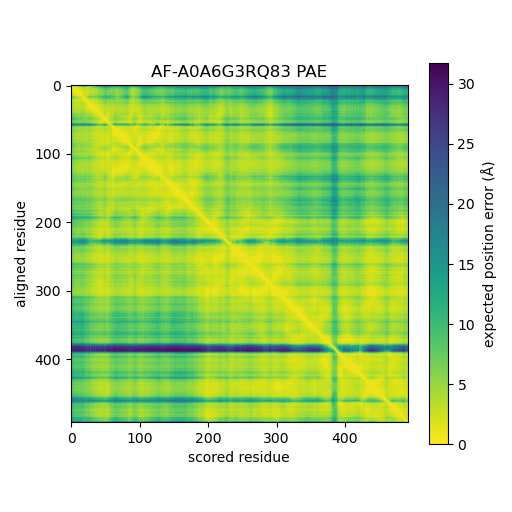8,28,47,27,37,24,30,50,69,44,64,78,46,73,70,32,39,54,46,52,48,54,52,52,57,53,48,50,51,53,35,40,75,58,65,30,36,77,47,62,78,84,60,47,46,49,70,40,22,67,53,42,45,79,72,61,32,64,71,51,51,53,48,51,41,53,55,46,45,75,78,38,73,85,53,76,80,66,67,35,44,62,39,82,40,61,62,74,75,72,79,49,89,52,64,60,43,68,89,65,75,63,95,73,74,58,43,42,80,93,33,82,47,21,60,66,52,50,45,60,47,68,82,67,84,53,77,31,75,37,80,62,69,90,43,101,83,47,57,44,28,62,47,15,41,72,67,73,43,61,49,42,17,61,57,29,40,35,48,42,52,44,33,25,57,36,40,81,82,36,65,57,37,64,67,35,61,71,49,49,56,37,47,63,66,51,82,56,74,44,30,39,37,74,70,36,52,50,47,45,48,63,32,59,52,42,19,53,46,39,29,60,37,40,53,102,46,87,71,59,45,31,42,59,46,55,26,39,32,67,58,54,53,50,49,34,62,72,72,65,39,23,65,58,54,46,53,47,55,68,38,63,71,55,29,51,50,50,27,59,68,32,53,40,65,86,90,58,82,81,81,63,49,40,82,66,31,31,65,61,50,52,61,53,49,74,71,43,92,88,58,89,82,85,77,84,54,61,31,33,47,49,72,47,67,55,36,22,39,45,40,25,66,58,52,53,50,51,49,50,55,41,45,74,71,72,40,44,77,37,65,74,64,88,82,58,50,52,30,41,45,19,37,78,50,11,38,50,74,60,18,48,56,36,38,51,54,20,49,74,63,38,46,83,51,55,79,65,69,43,52,73,47,53,86,51,64,66,43,40,46,19,53,70,45,52,41,26,35,53,34,70,90,41,85,85,41,114